Protein AF-A0A8S1SSS2-F1 (afdb_monomer_lite)

Radius of gyration: 77.91 Å; chains: 1; bounding box: 165×64×250 Å

Sequence (510 aa):
MDNDTSTCSIRSSSVKVQKIFDQYMAQIAPLPNLQNSTNKENSFSISNEQRSNYHTRIQTPDKTTQRSNSQIQALQALQKKNMELKTENDSLKEQLKNYQNQQSTMNEINSIYQNLQQQYVVLDLDHKQLLQSYELQLNQLKQEKDQCIDQINRQYRLQLDEMKQQMQLQNERYKNIEVCRNDQDSLLQNTLDELRKERQMLNKLKLDQRLLLEDNEQQYEKQLQYQQKLYQEMKNQNTILMKEKQEQQEQIKELEKTYKDLVFHQKQEILKLQKQYTDIKSFFESQMQQVQEEVSCAMQELRNKNSVYHQQMQEQEQIIEDLEDLNKQLKQQILFKDQELINLKSQLEQLQIQQEKLKSMNDELINQFNIQIQDLQQKLEVERKNYEEESELNDDDKKEIYNALHNDKTLLLTTSHSQNDLLHPQQQPQTSTKDVEYKLLLQQIIEVEKEAFRLNNHYQTLFQQFSKNTQLSESQKQNIKQEMTDLMQQIRTNNSKLYELKAKEFTYLS

pLDDT: mean 76.8, std 21.68, range [26.88, 96.31]

Organism: NCBI:txid43138

Secondary structure (DSSP, 8-state):
---------TTSHHHHHHHHHHHHHTT-PPPP---------------S-----------S--HHHHHHHHHHHHHHHHHHHHHHHHHHHHHHHHHHHHHHHHHHHHHHHHHHHHHHHHHHHHHHHHHHHHHHHHHHHHHHHHHHHHHHHHHHHHHHHHHHHHHHHHHHHHHHHHHTSS------SSHHHHHHHHHHHHHHHHHHHHHHHHHHHHHHHHHHHHHHHHHHHHHHHHHHHHHHHHHHHHHHHHHHHHHHHHHHHHHHHHHHHHHHHHHHHHHHHHHHHHHHHHHHHHHHHHHHHHHHHHHHHHHHHHHHHHHHHHHHHHHHHHHHHHHHHHHHHHHHHHHHHHHHHHHHHHHHHHHHHHHHHHHHHHHHHHHHHHHHHHHHHH----TTHHHHHHHHSSS----------------PPP-PPPPPHHHHHHHHHHHHHHHHHHHHHHHHHHHHHHHHHHHH-TT--HHHHHHHHHHHHHHHHHHHHHHHHHHHHHHHHHHHH-

Structure (mmCIF, N/CA/C/O backbone):
data_AF-A0A8S1SSS2-F1
#
_entry.id   AF-A0A8S1SSS2-F1
#
loop_
_atom_site.group_PDB
_atom_site.id
_atom_site.type_symbol
_atom_site.label_atom_id
_atom_site.label_alt_id
_atom_site.label_comp_id
_atom_site.label_asym_id
_atom_site.label_entity_id
_atom_site.label_seq_id
_atom_site.pdbx_PDB_ins_code
_atom_site.Cartn_x
_atom_site.Cartn_y
_atom_site.Cartn_z
_atom_site.occupancy
_atom_site.B_iso_or_equiv
_atom_site.auth_seq_id
_atom_site.auth_comp_id
_atom_site.auth_asym_id
_atom_site.auth_atom_id
_atom_site.pdbx_PDB_model_num
ATOM 1 N N . MET A 1 1 ? 65.498 6.775 -20.023 1.00 46.59 1 MET A N 1
ATOM 2 C CA . MET A 1 1 ? 66.004 7.446 -18.811 1.00 46.59 1 MET A CA 1
ATOM 3 C C . MET A 1 1 ? 64.813 8.163 -18.218 1.00 46.59 1 MET A C 1
ATOM 5 O O . MET A 1 1 ? 64.104 8.783 -18.998 1.00 46.59 1 MET A O 1
ATOM 9 N N . ASP A 1 2 ? 64.603 7.948 -16.918 1.00 34.47 2 ASP A N 1
ATOM 10 C CA . ASP A 1 2 ? 63.664 8.608 -15.989 1.00 34.47 2 ASP A CA 1
ATOM 11 C C . ASP A 1 2 ? 62.686 7.620 -15.335 1.00 34.47 2 ASP A C 1
ATOM 13 O O . ASP A 1 2 ? 61.569 7.369 -15.781 1.00 34.47 2 ASP A O 1
ATOM 17 N N . ASN A 1 3 ? 63.213 7.009 -14.268 1.00 40.41 3 ASN A N 1
ATOM 18 C CA . ASN A 1 3 ? 62.483 6.342 -13.200 1.00 40.41 3 ASN A CA 1
ATOM 19 C C . ASN A 1 3 ? 62.050 7.415 -12.199 1.00 40.41 3 ASN A C 1
ATOM 21 O O . ASN A 1 3 ? 62.925 8.035 -11.610 1.00 40.41 3 ASN A O 1
ATOM 25 N N . ASP A 1 4 ? 60.750 7.540 -11.938 1.00 33.44 4 ASP A N 1
ATOM 26 C CA . ASP A 1 4 ? 60.243 8.061 -10.665 1.00 33.44 4 ASP A CA 1
ATOM 27 C C . ASP A 1 4 ? 58.933 7.351 -10.299 1.00 33.44 4 ASP A C 1
ATOM 29 O O . ASP A 1 4 ? 57.816 7.741 -10.639 1.00 33.44 4 ASP A O 1
ATOM 33 N N . THR A 1 5 ? 59.091 6.240 -9.586 1.00 39.16 5 THR A N 1
ATOM 34 C CA . THR A 1 5 ? 58.036 5.562 -8.833 1.00 39.16 5 THR A CA 1
ATOM 35 C C . THR A 1 5 ? 57.603 6.426 -7.651 1.00 39.16 5 THR A C 1
ATOM 37 O O . THR A 1 5 ? 58.263 6.446 -6.615 1.00 39.16 5 THR A O 1
ATOM 40 N N . SER A 1 6 ? 56.447 7.080 -7.770 1.00 31.92 6 SER A N 1
ATOM 41 C CA . SER A 1 6 ? 55.719 7.643 -6.628 1.00 31.92 6 SER A CA 1
ATOM 42 C C . SER A 1 6 ? 54.621 6.675 -6.179 1.00 31.92 6 SER A C 1
ATOM 44 O O . SER A 1 6 ? 53.499 6.687 -6.679 1.00 31.92 6 SER A O 1
ATOM 46 N N . THR A 1 7 ? 54.945 5.812 -5.216 1.00 37.22 7 THR A N 1
ATOM 47 C CA . THR A 1 7 ? 53.969 5.014 -4.461 1.00 37.22 7 THR A CA 1
ATOM 48 C C . THR A 1 7 ? 53.168 5.925 -3.531 1.00 37.22 7 THR A C 1
ATOM 50 O O . THR A 1 7 ? 53.680 6.368 -2.502 1.00 37.22 7 THR A O 1
ATOM 53 N N . CYS A 1 8 ? 51.906 6.200 -3.866 1.00 30.17 8 CYS A N 1
ATOM 54 C CA . CYS A 1 8 ? 50.999 6.915 -2.972 1.00 30.17 8 CYS A CA 1
ATOM 55 C C . CYS A 1 8 ? 50.374 5.942 -1.954 1.00 30.17 8 CYS A C 1
ATOM 57 O O . CYS A 1 8 ? 49.775 4.925 -2.300 1.00 30.17 8 CYS A O 1
ATOM 59 N N . SER A 1 9 ? 50.581 6.254 -0.677 1.00 35.78 9 SER A N 1
ATOM 60 C CA . SER A 1 9 ? 50.274 5.441 0.500 1.00 35.78 9 SER A CA 1
ATOM 61 C C . SER A 1 9 ? 48.768 5.360 0.794 1.00 35.78 9 SER A C 1
ATOM 63 O O . SER A 1 9 ? 48.176 6.293 1.334 1.00 35.78 9 SER A O 1
ATOM 65 N N . ILE A 1 10 ? 48.150 4.206 0.521 1.00 39.03 10 ILE A N 1
ATOM 66 C CA . ILE A 1 10 ? 46.785 3.856 0.960 1.00 39.03 10 ILE A CA 1
ATOM 67 C C . ILE A 1 10 ? 46.843 3.295 2.394 1.00 39.03 10 ILE A C 1
ATOM 69 O O . ILE A 1 10 ? 46.564 2.123 2.639 1.00 39.03 10 ILE A O 1
ATOM 73 N N . ARG A 1 11 ? 47.279 4.101 3.371 1.00 41.44 11 ARG A N 1
ATOM 74 C CA . ARG A 1 11 ? 47.254 3.700 4.799 1.00 41.44 11 ARG A CA 1
ATOM 75 C C . ARG A 1 11 ? 46.685 4.739 5.768 1.00 41.44 11 ARG A C 1
ATOM 77 O O . ARG A 1 11 ? 46.604 4.461 6.959 1.00 41.44 11 ARG A O 1
ATOM 84 N N . SER A 1 12 ? 46.221 5.901 5.306 1.00 41.91 12 SER A N 1
ATOM 85 C CA . SER A 1 12 ? 45.743 6.970 6.204 1.00 41.91 12 SER A CA 1
ATOM 86 C C . SER A 1 12 ? 44.217 7.044 6.390 1.00 41.91 12 SER A C 1
ATOM 88 O O . SER A 1 12 ? 43.759 7.695 7.330 1.00 41.91 12 SER A O 1
ATOM 90 N N . SER A 1 13 ? 43.421 6.351 5.567 1.00 40.62 13 SER A N 1
ATOM 91 C CA . SER A 1 13 ? 41.945 6.401 5.628 1.00 40.62 13 SER A CA 1
ATOM 92 C C . SER A 1 13 ? 41.341 5.397 6.618 1.00 40.62 13 SER A C 1
ATOM 94 O O . SER A 1 13 ? 40.327 5.683 7.245 1.00 40.62 13 SER A O 1
ATOM 96 N N . SER A 1 14 ? 41.990 4.244 6.815 1.00 44.94 14 SER A N 1
ATOM 97 C CA . SER A 1 14 ? 41.504 3.182 7.712 1.00 44.94 14 SER A CA 1
ATOM 98 C C . SER A 1 14 ? 41.602 3.575 9.194 1.00 44.94 14 SER A C 1
ATOM 100 O O . SER A 1 14 ? 40.678 3.325 9.961 1.00 44.94 14 SER A O 1
ATOM 102 N N . VAL A 1 15 ? 42.655 4.298 9.590 1.00 51.09 15 VAL A N 1
ATOM 103 C CA . VAL A 1 15 ? 42.863 4.715 10.991 1.00 51.09 15 VAL A CA 1
ATOM 104 C C . VAL A 1 15 ? 41.871 5.802 11.426 1.00 51.09 15 VAL A C 1
ATOM 106 O O . VAL A 1 15 ? 41.508 5.878 12.598 1.00 51.09 15 VAL A O 1
ATOM 109 N N . LYS A 1 16 ? 41.398 6.640 10.493 1.00 46.66 16 LYS A N 1
ATOM 110 C CA . LYS A 1 16 ? 40.396 7.678 10.787 1.00 46.66 16 LYS A CA 1
ATOM 111 C C . LYS A 1 16 ? 38.984 7.100 10.894 1.00 46.66 16 LYS A C 1
ATOM 113 O O . LYS A 1 16 ? 38.247 7.516 11.779 1.00 46.66 16 LYS A O 1
ATOM 118 N N . VAL A 1 17 ? 38.640 6.110 10.068 1.00 48.44 17 VAL A N 1
ATOM 119 C CA . VAL A 1 17 ? 37.354 5.396 10.165 1.00 48.44 17 VAL A CA 1
ATOM 120 C C . VAL A 1 17 ? 37.298 4.540 11.433 1.00 48.44 17 VAL A C 1
ATOM 122 O O . VAL A 1 17 ? 36.289 4.569 12.129 1.00 48.44 17 VAL A O 1
ATOM 125 N N . GLN A 1 18 ? 38.404 3.884 11.804 1.00 44.97 18 GLN A N 1
ATOM 126 C CA . GLN A 1 18 ? 38.480 3.114 13.048 1.00 44.97 18 GLN A CA 1
ATOM 127 C C . GLN A 1 18 ? 38.356 4.009 14.288 1.00 44.97 18 GLN A C 1
ATOM 129 O O . GLN A 1 18 ? 37.602 3.685 15.192 1.00 44.97 18 GLN A O 1
ATOM 134 N N . LYS A 1 19 ? 38.996 5.188 14.307 1.00 54.16 19 LYS A N 1
ATOM 135 C CA . LYS A 1 19 ? 38.837 6.142 15.418 1.00 54.16 19 LYS A CA 1
ATOM 136 C C . LYS A 1 19 ? 37.414 6.682 15.552 1.00 54.16 19 LYS A C 1
ATOM 138 O O . LYS A 1 19 ? 36.970 6.890 16.672 1.00 54.16 19 LYS A O 1
ATOM 143 N N . ILE A 1 20 ? 36.706 6.898 14.443 1.00 52.41 20 ILE A N 1
ATOM 144 C CA . ILE A 1 20 ? 35.301 7.334 14.468 1.00 52.41 20 ILE A CA 1
ATOM 145 C C . ILE A 1 20 ? 34.402 6.194 14.964 1.00 52.41 20 ILE A C 1
ATOM 147 O O . ILE A 1 20 ? 33.517 6.436 15.777 1.00 52.41 20 ILE A O 1
ATOM 151 N N . PHE A 1 21 ? 34.667 4.954 14.544 1.00 48.94 21 PHE A N 1
ATOM 152 C CA . PHE A 1 21 ? 33.943 3.774 15.016 1.00 48.94 21 PHE A CA 1
ATOM 153 C C . PHE A 1 21 ? 34.187 3.506 16.509 1.00 48.94 21 PHE A C 1
ATOM 155 O O . PHE A 1 21 ? 33.237 3.311 17.261 1.00 48.94 21 PHE A O 1
ATOM 162 N N . ASP A 1 22 ? 35.433 3.603 16.972 1.00 51.16 22 ASP A N 1
ATOM 163 C CA . ASP A 1 22 ? 35.797 3.417 18.380 1.00 51.16 22 ASP A CA 1
ATOM 164 C C . ASP A 1 22 ? 35.241 4.551 19.265 1.00 51.16 22 ASP A C 1
ATOM 166 O O . ASP A 1 22 ? 34.838 4.312 20.401 1.00 51.16 22 ASP A O 1
ATOM 170 N N . GLN A 1 23 ? 35.143 5.780 18.743 1.00 51.56 23 GLN A N 1
ATOM 171 C CA . GLN A 1 23 ? 34.533 6.921 19.437 1.00 51.56 23 GLN A CA 1
ATOM 172 C C . GLN A 1 23 ? 32.996 6.826 19.485 1.00 51.56 23 GLN A C 1
ATOM 174 O O . GLN A 1 23 ? 32.391 7.280 20.455 1.00 51.56 23 GLN A O 1
ATOM 179 N N . TYR A 1 24 ? 32.375 6.184 18.488 1.00 44.12 24 TYR A N 1
ATOM 180 C CA . TYR A 1 24 ? 30.943 5.872 18.471 1.00 44.12 24 TYR A CA 1
ATOM 181 C C . TYR A 1 24 ? 30.607 4.710 19.420 1.00 44.12 24 TYR A C 1
ATOM 183 O O . TYR A 1 24 ? 29.638 4.783 20.170 1.00 44.12 24 TYR A O 1
ATOM 191 N N . MET A 1 25 ? 31.458 3.680 19.480 1.00 46.47 25 MET A N 1
ATOM 192 C CA . MET A 1 25 ? 31.304 2.555 20.411 1.00 46.47 25 MET A CA 1
ATOM 193 C C . MET A 1 25 ? 31.619 2.944 21.864 1.00 46.47 25 MET A C 1
ATOM 195 O O . MET A 1 25 ? 30.983 2.430 22.778 1.00 46.47 25 MET A O 1
ATOM 199 N N . ALA A 1 26 ? 32.520 3.905 22.104 1.00 49.06 26 ALA A N 1
ATOM 200 C CA . ALA A 1 26 ? 32.796 4.436 23.444 1.00 49.06 26 ALA A CA 1
ATOM 201 C C . ALA A 1 26 ? 31.668 5.325 24.013 1.00 49.06 26 ALA A C 1
ATOM 203 O O . ALA A 1 26 ? 31.625 5.548 25.222 1.00 49.06 26 ALA A O 1
ATOM 204 N N . GLN A 1 27 ? 30.745 5.818 23.174 1.00 42.50 27 GLN A N 1
ATOM 205 C CA . GLN A 1 27 ? 29.518 6.501 23.618 1.00 42.50 27 GLN A CA 1
ATOM 206 C C . GLN A 1 27 ? 28.367 5.529 23.918 1.00 42.50 27 GLN A C 1
ATOM 208 O O . GLN A 1 27 ? 27.382 5.918 24.544 1.00 42.50 27 GLN A O 1
ATOM 213 N N . ILE A 1 28 ? 28.515 4.255 23.548 1.00 41.09 28 ILE A N 1
ATOM 214 C CA . ILE A 1 28 ? 27.625 3.168 23.952 1.00 41.09 28 ILE A CA 1
ATOM 215 C C . ILE A 1 28 ? 28.248 2.513 25.189 1.00 41.09 28 ILE A C 1
ATOM 217 O O . ILE A 1 28 ? 28.770 1.401 25.158 1.00 41.09 28 ILE A O 1
ATOM 221 N N . ALA A 1 29 ? 28.229 3.239 26.307 1.00 36.53 29 ALA A N 1
ATOM 222 C CA . ALA A 1 29 ? 28.467 2.614 27.599 1.00 36.53 29 ALA A CA 1
ATOM 223 C C . ALA A 1 29 ? 27.348 1.584 27.851 1.00 36.53 29 ALA A C 1
ATOM 225 O O . ALA A 1 29 ? 26.174 1.897 27.622 1.00 36.53 29 ALA A O 1
ATOM 226 N N . PRO A 1 30 ? 27.667 0.366 28.325 1.00 38.94 30 PRO A N 1
ATOM 227 C CA . PRO A 1 30 ? 26.641 -0.563 28.761 1.00 38.94 30 PRO A CA 1
ATOM 228 C C . PRO A 1 30 ? 25.876 0.093 29.910 1.00 38.94 30 PRO A C 1
ATOM 230 O O . PRO A 1 30 ? 26.477 0.556 30.882 1.00 38.94 30 PRO A O 1
ATOM 233 N N . LEU A 1 31 ? 24.548 0.146 29.782 1.00 36.31 31 LEU A N 1
ATOM 234 C CA . LEU A 1 31 ? 23.655 0.467 30.889 1.00 36.31 31 LEU A CA 1
ATOM 235 C C . LEU A 1 31 ? 24.103 -0.359 32.106 1.00 36.31 31 LEU A C 1
ATOM 237 O O . LEU A 1 31 ? 24.151 -1.589 32.006 1.00 36.31 31 LEU A O 1
ATOM 241 N N . PRO A 1 32 ? 24.469 0.272 33.236 1.00 34.53 32 PRO A N 1
ATOM 242 C CA . PRO A 1 32 ? 24.752 -0.480 34.438 1.00 34.53 32 PRO A CA 1
ATOM 243 C C . PRO A 1 32 ? 23.485 -1.242 34.812 1.00 34.53 32 PRO A C 1
ATOM 245 O O . PRO A 1 32 ? 22.386 -0.683 34.804 1.00 34.53 32 PRO A O 1
ATOM 248 N N . ASN A 1 33 ? 23.666 -2.527 35.119 1.00 35.06 33 ASN A N 1
ATOM 249 C CA . ASN A 1 33 ? 22.688 -3.354 35.806 1.00 35.06 33 ASN A CA 1
ATOM 250 C C . ASN A 1 33 ? 21.962 -2.503 36.851 1.00 35.06 33 ASN A C 1
ATOM 252 O O . ASN A 1 33 ? 22.561 -2.110 37.855 1.00 35.06 33 ASN A O 1
ATOM 256 N N . LEU A 1 34 ? 20.671 -2.251 36.628 1.00 33.12 34 LEU A N 1
ATOM 257 C CA . LEU A 1 34 ? 19.755 -1.867 37.692 1.00 33.12 34 LEU A CA 1
ATOM 258 C C . LEU A 1 34 ? 19.609 -3.096 38.591 1.00 33.12 34 LEU A C 1
ATOM 260 O O . LEU A 1 34 ? 18.660 -3.869 38.504 1.00 33.12 34 LEU A O 1
ATOM 264 N N . GLN A 1 35 ? 20.628 -3.300 39.427 1.00 31.08 35 GLN A N 1
ATOM 265 C CA . GLN A 1 35 ? 20.484 -4.010 40.677 1.00 31.08 35 GLN A CA 1
ATOM 266 C C . GLN A 1 35 ? 19.310 -3.380 41.416 1.00 31.08 35 GLN A C 1
ATOM 268 O O . GLN A 1 35 ? 19.217 -2.156 41.514 1.00 31.08 35 GLN A O 1
ATOM 273 N N . ASN A 1 36 ? 18.439 -4.253 41.913 1.00 34.03 36 ASN A N 1
ATOM 274 C CA . ASN A 1 36 ? 17.400 -3.982 42.890 1.00 34.03 36 ASN A CA 1
ATOM 275 C C . ASN A 1 36 ? 17.817 -2.863 43.853 1.00 34.03 36 ASN A C 1
ATOM 277 O O . ASN A 1 36 ? 18.515 -3.098 44.839 1.00 34.03 36 ASN A O 1
ATOM 281 N N . SER A 1 37 ? 17.363 -1.644 43.570 1.00 26.88 37 SER A N 1
ATOM 282 C CA . SER A 1 37 ? 17.250 -0.623 44.592 1.00 26.88 37 SER A CA 1
ATOM 283 C C . SER A 1 37 ? 16.023 -1.012 45.394 1.00 26.88 37 SER A C 1
ATOM 285 O O . SER A 1 37 ? 14.891 -0.948 44.918 1.00 26.88 37 SER A O 1
ATOM 287 N N . THR A 1 38 ? 16.289 -1.528 46.585 1.00 34.88 38 THR A N 1
ATOM 288 C CA . THR A 1 38 ? 15.328 -1.668 47.662 1.00 34.88 38 THR A CA 1
ATOM 289 C C . THR A 1 38 ? 14.540 -0.370 47.779 1.00 34.88 38 THR A C 1
ATOM 291 O O . THR A 1 38 ? 15.035 0.641 48.281 1.00 34.88 38 THR A O 1
ATOM 294 N N . ASN A 1 39 ? 13.287 -0.407 47.322 1.00 30.84 39 ASN A N 1
ATOM 295 C CA . ASN A 1 39 ? 12.282 0.510 47.819 1.00 30.84 39 ASN A CA 1
ATOM 296 C C . ASN A 1 39 ? 12.348 0.406 49.342 1.00 30.84 39 ASN A C 1
ATOM 298 O O . ASN A 1 39 ? 12.025 -0.630 49.923 1.00 30.84 39 ASN A O 1
ATOM 302 N N . LYS A 1 40 ? 12.806 1.482 49.985 1.00 35.97 40 LYS A N 1
ATOM 303 C CA . LYS A 1 40 ? 12.412 1.782 51.353 1.00 35.97 40 LYS A CA 1
ATOM 304 C C . LYS A 1 40 ? 10.903 1.964 51.314 1.00 35.97 40 LYS A C 1
ATOM 306 O O . LYS A 1 40 ? 10.397 3.070 51.141 1.00 35.97 40 LYS A O 1
ATOM 311 N N . GLU A 1 41 ? 10.194 0.851 51.429 1.00 31.41 41 GLU A N 1
ATOM 312 C CA . GLU A 1 41 ? 8.869 0.851 52.002 1.00 31.41 41 GLU A CA 1
ATOM 313 C C . GLU A 1 41 ? 9.021 1.517 53.368 1.00 31.41 41 GLU A C 1
ATOM 315 O O . GLU A 1 41 ? 9.619 0.972 54.295 1.00 31.41 41 GLU A O 1
ATOM 320 N N . ASN A 1 42 ? 8.508 2.740 53.486 1.00 32.12 42 ASN A N 1
ATOM 321 C CA . ASN A 1 42 ? 8.009 3.215 54.763 1.00 32.12 42 ASN A CA 1
ATOM 322 C C . ASN A 1 42 ? 6.819 2.318 55.120 1.00 32.12 42 ASN A C 1
ATOM 324 O O . ASN A 1 42 ? 5.659 2.691 54.967 1.00 32.12 42 ASN A O 1
ATOM 328 N N . SER A 1 43 ? 7.125 1.107 55.576 1.00 30.05 43 SER A N 1
ATOM 329 C CA . SER A 1 43 ? 6.240 0.320 56.405 1.00 30.05 43 SER A CA 1
ATOM 330 C C . SER A 1 43 ? 6.153 1.057 57.737 1.00 30.05 43 SER A C 1
ATOM 332 O O . SER A 1 43 ? 7.002 0.901 58.616 1.00 30.05 43 SER A O 1
ATOM 334 N N . PHE A 1 44 ? 5.138 1.906 57.885 1.00 28.73 44 PHE A N 1
ATOM 335 C CA . PHE A 1 44 ? 4.628 2.205 59.213 1.00 28.73 44 PHE A CA 1
ATOM 336 C C . PHE A 1 44 ? 3.985 0.915 59.723 1.00 28.73 44 PHE A C 1
ATOM 338 O O . PHE A 1 44 ? 2.817 0.623 59.474 1.00 28.73 44 PHE A O 1
ATOM 345 N N . SER A 1 45 ? 4.800 0.107 60.390 1.00 30.34 45 SER A N 1
ATOM 346 C CA . SER A 1 45 ? 4.353 -0.985 61.235 1.00 30.34 45 SER A CA 1
ATOM 347 C C . SER A 1 45 ? 3.561 -0.362 62.381 1.00 30.34 45 SER A C 1
ATOM 349 O O . SER A 1 45 ? 4.144 0.136 63.342 1.00 30.34 45 SER A O 1
ATOM 351 N N . ILE A 1 46 ? 2.232 -0.352 62.287 1.00 33.69 46 ILE A N 1
ATOM 352 C CA . ILE A 1 46 ? 1.415 -0.232 63.492 1.00 33.69 46 ILE A CA 1
ATOM 353 C C . ILE A 1 46 ? 1.514 -1.593 64.173 1.00 33.69 46 ILE A C 1
ATOM 355 O O . ILE A 1 46 ? 0.939 -2.585 63.728 1.00 33.69 46 ILE A O 1
ATOM 359 N N . SER A 1 47 ? 2.335 -1.631 65.216 1.00 29.94 47 SER A N 1
ATOM 360 C CA . SER A 1 47 ? 2.418 -2.714 66.183 1.00 29.94 47 SER A CA 1
ATOM 361 C C . SER A 1 47 ? 1.022 -3.068 66.690 1.00 29.94 47 SER A C 1
ATOM 363 O O . SER A 1 47 ? 0.289 -2.213 67.186 1.00 29.94 47 SER A O 1
ATOM 365 N N . ASN A 1 48 ? 0.679 -4.346 66.582 1.00 35.88 48 ASN A N 1
ATOM 366 C CA . ASN A 1 48 ? -0.552 -4.944 67.084 1.00 35.88 48 ASN A CA 1
ATOM 367 C C . ASN A 1 48 ? -0.463 -5.197 68.603 1.00 35.88 48 ASN A C 1
ATOM 369 O O . ASN A 1 48 ? -0.721 -6.295 69.084 1.00 35.88 48 ASN A O 1
ATOM 373 N N . GLU A 1 49 ? -0.087 -4.177 69.369 1.00 38.41 49 GLU A N 1
ATOM 374 C CA . GLU A 1 49 ? -0.156 -4.185 70.828 1.00 38.41 49 GLU A CA 1
ATOM 375 C C . GLU A 1 49 ? -0.810 -2.878 71.269 1.00 38.41 49 GLU A C 1
ATOM 377 O O . GLU A 1 49 ? -0.363 -1.804 70.882 1.00 38.41 49 GLU A O 1
ATOM 382 N N . GLN A 1 50 ? -1.865 -3.000 72.084 1.00 37.91 50 GLN A N 1
ATOM 383 C CA . GLN A 1 50 ? -2.771 -1.947 72.584 1.00 37.91 50 GLN A CA 1
ATOM 384 C C . GLN A 1 50 ? -4.088 -1.768 71.805 1.00 37.91 50 GLN A C 1
ATOM 386 O O . GLN A 1 50 ? -4.456 -0.683 71.366 1.00 37.91 50 GLN A O 1
ATOM 391 N N . ARG A 1 51 ? -4.889 -2.840 71.747 1.00 33.28 51 ARG A N 1
ATOM 392 C CA . ARG A 1 51 ? -6.359 -2.731 71.719 1.00 33.28 51 ARG A CA 1
ATOM 393 C C . ARG A 1 51 ? -6.933 -3.192 73.055 1.00 33.28 51 ARG A C 1
ATOM 395 O O . ARG A 1 51 ? -7.492 -4.274 73.161 1.00 33.28 51 ARG A O 1
ATOM 402 N N . SER A 1 52 ? -6.807 -2.329 74.056 1.00 40.50 52 SER A N 1
ATOM 403 C CA . SER A 1 52 ? -7.667 -2.343 75.235 1.00 40.50 52 SER A CA 1
ATOM 404 C C . SER A 1 52 ? -8.016 -0.903 75.571 1.00 40.50 52 SER A C 1
ATOM 406 O O . SER A 1 52 ? -7.125 -0.077 75.735 1.00 40.50 52 SER A O 1
ATOM 408 N N . ASN A 1 53 ? -9.319 -0.656 75.693 1.00 40.88 53 ASN A N 1
ATOM 409 C CA . ASN A 1 53 ? -9.968 0.592 76.089 1.00 40.88 53 ASN A CA 1
ATOM 410 C C . ASN A 1 53 ? -9.934 1.707 75.041 1.00 40.88 53 ASN A C 1
ATOM 412 O O . ASN A 1 53 ? -8.918 2.340 74.820 1.00 40.88 53 ASN A O 1
ATOM 416 N N . TYR A 1 54 ? -11.074 1.937 74.389 1.00 36.19 54 TYR A N 1
ATOM 417 C CA . TYR A 1 54 ? -11.891 3.143 74.584 1.00 36.19 54 TYR A CA 1
ATOM 418 C C . TYR A 1 54 ? -13.152 3.017 73.712 1.00 36.19 54 TYR A C 1
ATOM 420 O O . TYR A 1 54 ? -13.227 3.484 72.580 1.00 36.19 54 TYR A O 1
ATOM 428 N N . HIS A 1 55 ? -14.175 2.360 74.262 1.00 42.50 55 HIS A N 1
ATOM 429 C CA . HIS A 1 55 ? -15.562 2.650 73.914 1.00 42.50 55 HIS A CA 1
ATOM 430 C C . HIS A 1 55 ? -15.976 3.882 74.711 1.00 42.50 55 HIS A C 1
ATOM 432 O O . HIS A 1 55 ? -16.193 3.760 75.911 1.00 42.50 55 HIS A O 1
ATOM 438 N N . THR A 1 56 ? -16.061 5.052 74.076 1.00 42.09 56 THR A N 1
ATOM 439 C CA . THR A 1 56 ? -17.137 6.051 74.261 1.00 42.09 56 THR A CA 1
ATOM 440 C C . THR A 1 56 ? -16.826 7.329 73.478 1.00 42.09 56 THR A C 1
ATOM 442 O O . THR A 1 56 ? -15.679 7.747 73.398 1.00 42.09 56 THR A O 1
ATOM 445 N N . ARG A 1 57 ? -17.890 7.967 72.968 1.00 43.16 57 ARG A N 1
ATOM 446 C CA . ARG A 1 57 ? -17.954 9.259 72.250 1.00 43.16 57 ARG A CA 1
ATOM 447 C C . ARG A 1 57 ? -17.552 9.275 70.772 1.00 43.16 57 ARG A C 1
ATOM 449 O O . ARG A 1 57 ? -16.478 9.733 70.412 1.00 43.16 57 ARG A O 1
ATOM 456 N N . ILE A 1 58 ? -18.532 8.982 69.914 1.00 38.41 58 ILE A N 1
ATOM 457 C CA . ILE A 1 58 ? -18.738 9.749 68.675 1.00 38.41 58 ILE A CA 1
ATOM 458 C C . ILE A 1 58 ? -20.239 10.056 68.565 1.00 38.41 58 ILE A C 1
ATOM 460 O O . ILE A 1 58 ? -21.024 9.270 68.050 1.00 38.41 58 ILE A O 1
ATOM 464 N N . GLN A 1 59 ? -20.643 11.205 69.103 1.00 43.53 59 GLN A N 1
ATOM 465 C CA . GLN A 1 59 ? -21.871 11.909 68.732 1.00 43.53 59 GLN A CA 1
ATOM 466 C C . GLN A 1 59 ? -21.439 13.322 68.353 1.00 43.53 59 GLN A C 1
ATOM 468 O O . GLN A 1 59 ? -21.201 14.124 69.247 1.00 43.53 59 GLN A O 1
ATOM 473 N N . THR A 1 60 ? -21.242 13.540 67.048 1.00 43.16 60 THR A N 1
ATOM 474 C CA . THR A 1 60 ? -21.507 14.753 66.240 1.00 43.16 60 THR A CA 1
ATOM 475 C C . THR A 1 60 ? -20.695 14.654 64.939 1.00 43.16 60 THR A C 1
ATOM 477 O O . THR A 1 60 ? -19.482 14.455 65.021 1.00 43.16 60 THR A O 1
ATOM 480 N N . PRO A 1 61 ? -21.306 14.783 63.744 1.00 45.38 61 PRO A N 1
ATOM 481 C CA . PRO A 1 61 ? -20.570 14.821 62.485 1.00 45.38 61 PRO A CA 1
ATOM 482 C C . PRO A 1 61 ? -19.822 16.153 62.402 1.00 45.38 61 PRO A C 1
ATOM 484 O O . PRO A 1 61 ? -20.401 17.218 62.195 1.00 45.38 61 PRO A O 1
ATOM 487 N N . ASP A 1 62 ? -18.523 16.080 62.650 1.00 44.88 62 ASP A N 1
ATOM 488 C CA . ASP A 1 62 ? -17.658 17.238 62.780 1.00 44.88 62 ASP A CA 1
ATOM 489 C C . ASP A 1 62 ? -17.335 17.813 61.387 1.00 44.88 62 ASP A C 1
ATOM 491 O O . ASP A 1 62 ? -17.071 17.069 60.432 1.00 44.88 62 ASP A O 1
ATOM 495 N N . LYS A 1 63 ? -17.374 19.147 61.250 1.00 51.25 63 LYS A N 1
ATOM 496 C CA . LYS A 1 63 ? -17.194 19.908 59.986 1.00 51.25 63 LYS A CA 1
ATOM 497 C C . LYS A 1 63 ? -15.882 19.579 59.250 1.00 51.25 63 LYS A C 1
ATOM 499 O O . LYS A 1 63 ? -15.718 19.898 58.075 1.00 51.25 63 LYS A O 1
ATOM 504 N N . THR A 1 64 ? -14.955 18.922 59.931 1.00 52.59 64 THR A N 1
ATOM 505 C CA . THR A 1 64 ? -13.702 18.343 59.437 1.00 52.59 64 THR A CA 1
ATOM 506 C C . THR A 1 64 ? -13.901 17.190 58.444 1.00 52.59 64 THR A C 1
ATOM 508 O O . THR A 1 64 ? -13.121 17.086 57.500 1.00 52.59 64 THR A O 1
ATOM 511 N N . THR A 1 65 ? -14.964 16.390 58.570 1.00 52.50 65 THR A N 1
ATOM 512 C CA . THR A 1 65 ? -15.213 15.214 57.704 1.00 52.50 65 THR A CA 1
ATOM 513 C C . THR A 1 65 ? -15.779 15.604 56.332 1.00 52.50 65 THR A C 1
ATOM 515 O O . THR A 1 65 ? -15.396 15.048 55.306 1.00 52.50 65 THR A O 1
ATOM 518 N N . GLN A 1 66 ? -16.637 16.630 56.268 1.00 53.72 66 GLN A N 1
ATOM 519 C CA . GLN A 1 66 ? -17.062 17.210 54.983 1.00 53.72 66 GLN A CA 1
ATOM 520 C C . GLN A 1 66 ? -15.907 17.934 54.280 1.00 53.72 66 GLN A C 1
ATOM 522 O O . GLN A 1 66 ? -15.762 17.842 53.060 1.00 53.72 66 GLN A O 1
ATOM 527 N N . ARG A 1 67 ? -15.042 18.612 55.049 1.00 55.38 67 ARG A N 1
ATOM 528 C CA . ARG A 1 67 ? -13.849 19.274 54.510 1.00 55.38 67 ARG A CA 1
ATOM 529 C C . ARG A 1 67 ? -12.854 18.259 53.940 1.00 55.38 67 ARG A C 1
ATOM 531 O O . ARG A 1 67 ? -12.349 18.494 52.845 1.00 55.38 67 ARG A O 1
ATOM 538 N N . SER A 1 68 ? -12.637 17.119 54.602 1.00 61.94 68 SER A N 1
ATOM 539 C CA . SER A 1 68 ? -11.746 16.071 54.086 1.00 61.94 68 SER A CA 1
ATOM 540 C C . SER A 1 68 ? -12.294 15.419 52.814 1.00 61.94 68 SER A C 1
ATOM 542 O O . SER A 1 68 ? -11.549 15.277 51.850 1.00 61.94 68 SER A O 1
ATOM 544 N N . ASN A 1 69 ? -13.599 15.138 52.733 1.00 65.00 69 ASN A N 1
ATOM 545 C CA . ASN A 1 69 ? -14.206 14.585 51.517 1.00 65.00 69 ASN A CA 1
ATOM 546 C C . ASN A 1 69 ? -14.136 15.559 50.329 1.00 65.00 69 ASN A C 1
ATOM 548 O O . ASN A 1 69 ? -13.822 15.143 49.215 1.00 65.00 69 ASN A O 1
ATOM 552 N N . SER A 1 70 ? -14.332 16.863 50.563 1.00 71.50 70 SER A N 1
ATOM 553 C CA . SER A 1 70 ? -14.152 17.885 49.519 1.00 71.50 70 SER A CA 1
ATOM 554 C C . SER A 1 70 ? -12.692 18.003 49.050 1.00 71.50 70 SER A C 1
ATOM 556 O O . SER A 1 70 ? -12.430 18.171 47.859 1.00 71.50 70 SER A O 1
ATOM 558 N N . GLN A 1 71 ? -11.726 17.844 49.962 1.00 73.81 71 GLN A N 1
ATOM 559 C CA . GLN A 1 71 ? -10.298 17.822 49.632 1.00 73.81 71 GLN A CA 1
ATOM 560 C C . GLN A 1 71 ? -9.905 16.555 48.864 1.00 73.81 71 GLN A C 1
ATOM 562 O O . GLN A 1 71 ? -9.112 16.639 47.929 1.00 73.81 71 GLN A O 1
ATOM 567 N N . ILE A 1 72 ? -10.485 15.400 49.202 1.00 76.25 72 ILE A N 1
ATOM 568 C CA . ILE A 1 72 ? -10.268 14.133 48.489 1.00 76.25 72 ILE A CA 1
ATOM 569 C C . ILE A 1 72 ? -10.821 14.218 47.061 1.00 76.25 72 ILE A C 1
ATOM 571 O O . ILE A 1 72 ? -10.123 13.845 46.120 1.00 76.25 72 ILE A O 1
ATOM 575 N N . GLN A 1 73 ? -12.020 14.778 46.871 1.00 77.06 73 GLN A N 1
ATOM 576 C CA . GLN A 1 73 ? -12.581 15.004 45.534 1.00 77.06 73 GLN A CA 1
ATOM 577 C C . GLN A 1 73 ? -11.729 15.981 44.708 1.00 77.06 73 GLN A C 1
ATOM 579 O O . GLN A 1 73 ? -11.478 15.731 43.529 1.00 77.06 73 GLN A O 1
ATOM 584 N N . ALA A 1 74 ? -11.216 17.054 45.321 1.00 78.38 74 ALA A N 1
ATOM 585 C CA . ALA A 1 74 ? -10.298 17.979 44.655 1.00 78.38 74 ALA A CA 1
ATOM 586 C C . ALA A 1 74 ? -8.971 17.301 44.254 1.00 78.38 74 ALA A C 1
ATOM 588 O O . ALA A 1 74 ? -8.462 17.540 43.159 1.00 78.38 74 ALA A O 1
ATOM 589 N N . LEU A 1 75 ? -8.436 16.415 45.100 1.00 81.00 75 LEU A N 1
ATOM 590 C CA . LEU A 1 75 ? -7.244 15.609 44.810 1.00 81.00 75 LEU A CA 1
ATOM 591 C C . LEU A 1 75 ? -7.472 14.612 43.667 1.00 81.00 75 LEU A C 1
ATOM 593 O O . LEU A 1 75 ? -6.619 14.494 42.789 1.00 81.00 75 LEU A O 1
ATOM 597 N N . GLN A 1 76 ? -8.625 13.941 43.631 1.00 80.88 76 GLN A N 1
ATOM 598 C CA . GLN A 1 76 ? -8.994 13.041 42.533 1.00 80.88 76 GLN A CA 1
ATOM 599 C C . GLN A 1 76 ? -9.179 13.803 41.211 1.00 80.88 76 GLN A C 1
ATOM 601 O O . GLN A 1 76 ? -8.695 13.360 40.168 1.00 80.88 76 GLN A O 1
ATOM 606 N N . ALA A 1 77 ? -9.806 14.984 41.248 1.00 83.12 77 ALA A N 1
ATOM 607 C CA . ALA A 1 77 ? -9.936 15.855 40.080 1.00 83.12 77 ALA A CA 1
ATOM 608 C C . ALA A 1 77 ? -8.567 16.342 39.569 1.00 83.12 77 ALA A C 1
ATOM 610 O O . ALA A 1 77 ? -8.324 16.352 38.361 1.00 83.12 77 ALA A O 1
ATOM 611 N N . LEU A 1 78 ? -7.644 16.682 40.476 1.00 86.25 78 LEU A N 1
ATOM 612 C CA . LEU A 1 78 ? -6.263 17.034 40.134 1.00 86.25 78 LEU A CA 1
ATOM 613 C C . LEU A 1 78 ? -5.491 15.852 39.539 1.00 86.25 78 LEU A C 1
ATOM 615 O O . LEU A 1 78 ? -4.769 16.039 38.562 1.00 86.25 78 LEU A O 1
ATOM 619 N N . GLN A 1 79 ? -5.655 14.638 40.072 1.00 85.81 79 GLN A N 1
ATOM 620 C CA . GLN A 1 79 ? -5.047 13.431 39.501 1.00 85.81 79 GLN A CA 1
ATOM 621 C C . GLN A 1 79 ? -5.560 13.147 38.089 1.00 85.81 79 GLN A C 1
ATOM 623 O O . GLN A 1 79 ? -4.757 12.887 37.192 1.00 85.81 79 GLN A O 1
ATOM 628 N N . LYS A 1 80 ? -6.875 13.257 37.871 1.00 89.81 80 LYS A N 1
ATOM 629 C CA . LYS A 1 80 ? -7.480 13.097 36.545 1.00 89.81 80 LYS A CA 1
ATOM 630 C C . LYS A 1 80 ? -6.926 14.126 35.559 1.00 89.81 80 LYS A C 1
ATOM 632 O O . LYS A 1 80 ? -6.467 13.756 34.483 1.00 89.81 80 LYS A O 1
ATOM 637 N N . LYS A 1 81 ? -6.864 15.396 35.965 1.00 91.56 81 LYS A N 1
ATOM 638 C CA . LYS A 1 81 ? -6.317 16.472 35.132 1.00 91.56 81 LYS A CA 1
ATOM 639 C C . LYS A 1 81 ? -4.824 16.290 34.833 1.00 91.56 81 LYS A C 1
ATOM 641 O O . LYS A 1 81 ? -4.383 16.589 33.731 1.00 91.56 81 LYS A O 1
ATOM 646 N N . ASN A 1 82 ? -4.044 15.752 35.773 1.00 89.56 82 ASN A N 1
ATOM 647 C CA . ASN A 1 82 ? -2.636 15.410 35.536 1.00 89.56 82 ASN A CA 1
ATOM 648 C C . ASN A 1 82 ? -2.468 14.269 34.524 1.00 89.56 82 ASN A C 1
ATOM 650 O O . ASN A 1 82 ? -1.550 14.307 33.709 1.00 89.56 82 ASN A O 1
ATOM 654 N N . MET A 1 83 ? -3.344 13.262 34.558 1.00 90.44 83 MET A N 1
ATOM 655 C CA . MET A 1 83 ? -3.356 12.183 33.565 1.00 90.44 83 MET A CA 1
ATOM 656 C C . MET A 1 83 ? -3.729 12.703 32.171 1.00 90.44 83 MET A C 1
ATOM 658 O O . MET A 1 83 ? -3.071 12.350 31.193 1.00 90.44 83 MET A O 1
ATOM 662 N N . GLU A 1 84 ? -4.729 13.583 32.079 1.00 91.38 84 GLU A N 1
ATOM 663 C CA . GLU A 1 84 ? -5.120 14.245 30.826 1.00 91.38 84 GLU A CA 1
ATOM 664 C C . GLU A 1 84 ? -3.958 15.069 30.251 1.00 91.38 84 GLU A C 1
ATOM 666 O O . GLU A 1 84 ? -3.555 14.844 29.112 1.00 91.38 84 GLU A O 1
ATOM 671 N N . LEU A 1 85 ? -3.333 15.925 31.069 1.00 90.38 85 LEU A N 1
ATOM 672 C CA . LEU A 1 85 ? -2.169 16.725 30.666 1.00 90.38 85 LEU A CA 1
ATOM 673 C C . LEU A 1 85 ? -0.971 15.865 30.254 1.00 90.38 85 LEU A C 1
ATOM 675 O O . LEU A 1 85 ? -0.235 16.230 29.341 1.00 90.38 85 LEU A O 1
ATOM 679 N N . LYS A 1 86 ? -0.753 14.722 30.911 1.00 92.25 86 LYS A N 1
ATOM 680 C CA . LYS A 1 86 ? 0.308 13.785 30.527 1.00 92.25 86 LYS A CA 1
ATOM 681 C C . LYS A 1 86 ? 0.041 13.186 29.147 1.00 92.25 86 LYS A C 1
ATOM 683 O O . LYS A 1 86 ? 0.944 13.156 28.321 1.00 92.25 86 LYS A O 1
ATOM 688 N N . THR A 1 87 ? -1.200 12.782 28.894 1.00 91.50 87 THR A N 1
ATOM 689 C CA . THR A 1 87 ? -1.620 12.217 27.604 1.00 91.50 87 THR A CA 1
ATOM 690 C C . THR A 1 87 ? -1.490 13.253 26.483 1.00 91.50 87 THR A C 1
ATOM 692 O O . THR A 1 87 ? -0.964 12.953 25.414 1.00 91.50 87 THR A O 1
ATOM 695 N N . GLU A 1 88 ? -1.894 14.497 26.744 1.00 93.00 88 GLU A N 1
ATOM 696 C CA . GLU A 1 88 ? -1.740 15.616 25.809 1.00 93.00 88 GLU A CA 1
ATOM 697 C C . GLU A 1 88 ? -0.260 15.935 25.537 1.00 93.00 88 GLU A C 1
ATOM 699 O O . GLU A 1 88 ? 0.140 16.126 24.390 1.00 93.00 88 GLU A O 1
ATOM 704 N N . ASN A 1 89 ? 0.586 15.919 26.569 1.00 92.94 89 ASN A N 1
ATOM 705 C CA . ASN A 1 89 ? 2.026 16.140 26.436 1.00 92.94 89 ASN A CA 1
ATOM 706 C C . ASN A 1 89 ? 2.711 15.020 25.632 1.00 92.94 89 ASN A C 1
ATOM 708 O O . ASN A 1 89 ? 3.558 15.296 24.784 1.00 92.94 89 ASN A O 1
ATOM 712 N N . ASP A 1 90 ? 2.315 13.764 25.841 1.00 91.69 90 ASP A N 1
ATOM 713 C CA . ASP A 1 90 ? 2.827 12.635 25.061 1.00 91.69 90 ASP A CA 1
ATOM 714 C C . ASP A 1 90 ? 2.386 12.732 23.585 1.00 91.69 90 ASP A C 1
ATOM 716 O O . ASP A 1 90 ? 3.217 12.568 22.689 1.00 91.69 90 ASP A O 1
ATOM 720 N N . SER A 1 91 ? 1.142 13.153 23.319 1.00 94.19 91 SER A N 1
ATOM 721 C CA . SER A 1 91 ? 0.665 13.463 21.961 1.00 94.19 91 SER A CA 1
ATOM 722 C C . SER A 1 91 ? 1.455 14.606 21.306 1.00 94.19 91 SER A C 1
ATOM 724 O O . SER A 1 91 ? 1.820 14.523 20.132 1.00 94.19 91 SER A O 1
ATOM 726 N N . LEU A 1 92 ? 1.750 15.681 22.043 1.00 92.31 92 LEU A N 1
ATOM 727 C CA . LEU A 1 92 ? 2.534 16.810 21.532 1.00 92.31 92 LEU A CA 1
ATOM 728 C C . LEU A 1 92 ? 3.983 16.413 21.224 1.00 92.31 92 LEU A C 1
ATOM 730 O O . LEU A 1 92 ? 4.532 16.840 20.207 1.00 92.31 92 LEU A O 1
ATOM 734 N N . LYS A 1 93 ? 4.604 15.561 22.049 1.00 92.00 93 LYS A N 1
ATOM 735 C CA . LYS A 1 93 ? 5.939 15.008 21.763 1.00 92.00 93 LYS A CA 1
ATOM 736 C C . LYS A 1 93 ? 5.950 14.177 20.487 1.00 92.00 93 LYS A C 1
ATOM 738 O O . LYS A 1 93 ? 6.899 14.271 19.709 1.00 92.00 93 LYS A O 1
ATOM 743 N N . GLU A 1 94 ? 4.908 13.385 20.260 1.00 91.50 94 GLU A N 1
ATOM 744 C CA . GLU A 1 94 ? 4.785 12.571 19.053 1.00 91.50 94 GLU A CA 1
ATOM 745 C C . GLU A 1 94 ? 4.580 13.434 17.800 1.00 91.50 94 GLU A C 1
ATOM 747 O O . GLU A 1 94 ? 5.257 13.227 16.790 1.00 91.50 94 GLU A O 1
ATOM 752 N N . GLN A 1 95 ? 3.760 14.486 17.887 1.00 90.00 95 GLN A N 1
ATOM 753 C CA . GLN A 1 95 ? 3.651 15.487 16.820 1.00 90.00 95 GLN A CA 1
ATOM 754 C C . GLN A 1 95 ? 4.995 16.167 16.529 1.00 90.00 95 GLN A C 1
ATOM 756 O O . GLN A 1 95 ? 5.380 16.303 15.368 1.00 90.00 95 GLN A O 1
ATOM 761 N N . LEU A 1 96 ? 5.749 16.548 17.563 1.00 91.44 96 LEU A N 1
ATOM 762 C CA . LEU A 1 96 ? 7.043 17.215 17.408 1.00 91.44 96 LEU A CA 1
ATOM 763 C C . LEU A 1 96 ? 8.088 16.297 16.752 1.00 91.44 96 LEU A C 1
ATOM 765 O O . LEU A 1 96 ? 8.838 16.736 15.879 1.00 91.44 96 LEU A O 1
ATOM 769 N N . LYS A 1 97 ? 8.079 15.003 17.094 1.00 93.00 97 LYS A N 1
ATOM 770 C CA . LYS A 1 97 ? 8.893 13.975 16.430 1.00 93.00 97 LYS A CA 1
ATOM 771 C C . LYS A 1 97 ? 8.517 13.820 14.951 1.00 93.00 97 LYS A C 1
ATOM 773 O O . LYS A 1 97 ? 9.400 13.726 14.100 1.00 93.00 97 LYS A O 1
ATOM 778 N N . ASN A 1 98 ? 7.225 13.854 14.625 1.00 92.75 98 ASN A N 1
ATOM 779 C CA . ASN A 1 98 ? 6.761 13.797 13.237 1.00 92.75 98 ASN A CA 1
ATOM 780 C C . ASN A 1 98 ? 7.211 15.019 12.424 1.00 92.75 98 ASN A C 1
ATOM 782 O O . ASN A 1 98 ? 7.679 14.852 11.297 1.00 92.75 98 ASN A O 1
ATOM 786 N N . TYR A 1 99 ? 7.161 16.224 12.998 1.00 91.81 99 TYR A N 1
ATOM 787 C CA . TYR A 1 99 ? 7.695 17.426 12.349 1.00 91.81 99 TYR A CA 1
ATOM 788 C C . TYR A 1 99 ? 9.207 17.339 12.104 1.00 91.81 99 TYR A C 1
ATOM 790 O O . TYR A 1 99 ? 9.675 17.694 11.023 1.00 91.81 99 TYR A O 1
ATOM 798 N N . GLN A 1 100 ? 9.975 16.812 13.061 1.00 89.44 100 GLN A N 1
ATOM 799 C CA . GLN A 1 100 ? 11.415 16.597 12.881 1.00 89.44 100 GLN A CA 1
ATOM 800 C C . GLN A 1 100 ? 11.713 15.607 11.744 1.00 89.44 100 GLN A C 1
ATOM 802 O O . GLN A 1 100 ? 12.591 15.864 10.918 1.00 89.44 100 GLN A O 1
ATOM 807 N N . ASN A 1 101 ? 10.943 14.520 11.642 1.00 91.44 101 ASN A N 1
ATOM 808 C CA . ASN A 1 101 ? 11.072 13.555 10.547 1.00 91.44 101 ASN A CA 1
ATOM 809 C C . ASN A 1 101 ? 10.727 14.177 9.182 1.00 91.44 101 ASN A C 1
ATOM 811 O O . ASN A 1 101 ? 11.447 13.965 8.202 1.00 91.44 101 ASN A O 1
ATOM 815 N N . GLN A 1 102 ? 9.666 14.989 9.114 1.00 88.25 102 GLN A N 1
ATOM 816 C CA . GLN A 1 102 ? 9.319 15.738 7.900 1.00 88.25 102 GLN A CA 1
ATOM 817 C C . GLN A 1 102 ? 10.444 16.693 7.490 1.00 88.25 102 GLN A C 1
ATOM 819 O O . GLN A 1 102 ? 10.776 16.784 6.310 1.00 88.25 102 GLN A O 1
ATOM 824 N N . GLN A 1 103 ? 11.085 17.356 8.454 1.00 87.81 103 GLN A N 1
ATOM 825 C CA . GLN A 1 103 ? 12.195 18.262 8.178 1.00 87.81 103 GLN A CA 1
ATOM 826 C C . GLN A 1 103 ? 13.453 17.530 7.683 1.00 87.81 103 GLN A C 1
ATOM 828 O O . GLN A 1 103 ? 14.115 18.022 6.769 1.00 87.81 103 GLN A O 1
ATOM 833 N N . SER A 1 104 ? 13.748 16.334 8.207 1.00 89.12 104 SER A N 1
ATOM 834 C CA . SER A 1 104 ? 14.808 15.471 7.658 1.00 89.12 104 SER A CA 1
ATOM 835 C C . SER A 1 104 ? 14.517 15.092 6.206 1.00 89.12 104 SER A C 1
ATOM 837 O O . SER A 1 104 ? 15.369 15.261 5.336 1.00 89.12 104 SER A O 1
ATOM 839 N N . THR A 1 105 ? 13.277 14.682 5.927 1.00 88.19 105 THR A N 1
ATOM 840 C CA . THR A 1 105 ? 12.834 14.316 4.572 1.00 88.19 105 THR A CA 1
ATOM 841 C C . THR A 1 105 ? 12.958 15.502 3.607 1.00 88.19 105 THR A C 1
ATOM 843 O O . THR A 1 105 ? 13.435 15.356 2.485 1.00 88.19 105 THR A O 1
ATOM 846 N N . MET A 1 106 ? 12.593 16.711 4.048 1.00 89.44 106 MET A N 1
ATOM 847 C CA . MET A 1 106 ? 12.727 17.934 3.248 1.00 89.44 106 MET A CA 1
ATOM 848 C C . MET A 1 106 ? 14.194 18.251 2.915 1.00 89.44 106 MET A C 1
ATOM 850 O O . MET A 1 106 ? 14.507 18.668 1.800 1.00 89.44 106 MET A O 1
ATOM 854 N N . ASN A 1 107 ? 15.109 18.030 3.863 1.00 90.44 107 ASN A N 1
ATOM 855 C CA . ASN A 1 107 ? 16.542 18.228 3.640 1.00 90.44 107 ASN A CA 1
ATOM 856 C C . ASN A 1 107 ? 17.109 17.217 2.632 1.00 90.44 107 ASN A C 1
ATOM 858 O O . ASN A 1 107 ? 17.912 17.592 1.777 1.00 90.44 107 ASN A O 1
ATOM 862 N N . GLU A 1 108 ? 16.662 15.962 2.690 1.00 90.94 108 GLU A N 1
ATOM 863 C CA . GLU A 1 108 ? 17.022 14.935 1.707 1.00 90.94 108 GLU A CA 1
ATOM 864 C C . GLU A 1 108 ? 16.520 15.297 0.305 1.00 90.94 108 GLU A C 1
ATOM 866 O O . GLU A 1 108 ? 17.294 15.256 -0.652 1.00 90.94 108 GLU A O 1
ATOM 871 N N . ILE A 1 109 ? 15.265 15.746 0.183 1.00 88.25 109 ILE A N 1
ATOM 872 C CA . ILE A 1 109 ? 14.697 16.214 -1.091 1.00 88.25 109 ILE A CA 1
ATOM 873 C C . ILE A 1 109 ? 15.507 17.387 -1.654 1.00 88.25 109 ILE A C 1
ATOM 875 O O . ILE A 1 109 ? 15.841 17.389 -2.839 1.00 88.25 109 ILE A O 1
ATOM 879 N N . ASN A 1 110 ? 15.879 18.359 -0.818 1.00 90.25 110 ASN A N 1
ATOM 880 C CA . ASN A 1 110 ? 16.701 19.492 -1.248 1.00 90.25 110 ASN A CA 1
ATOM 881 C C . ASN A 1 110 ? 18.092 19.053 -1.729 1.00 90.25 110 ASN A C 1
ATOM 883 O O . ASN A 1 110 ? 18.587 19.578 -2.725 1.00 90.25 110 ASN A O 1
ATOM 887 N N . SER A 1 111 ? 18.705 18.071 -1.064 1.00 90.88 111 SER A N 1
ATOM 888 C CA . SER A 1 111 ? 19.984 17.489 -1.488 1.00 90.88 111 SER A CA 1
ATOM 889 C C . SER A 1 111 ? 19.866 16.796 -2.851 1.00 90.88 111 SER A C 1
ATOM 891 O O . SER A 1 111 ? 20.675 17.029 -3.751 1.00 90.88 111 SER A O 1
ATOM 893 N N . ILE A 1 112 ? 18.803 16.009 -3.053 1.00 89.44 112 ILE A N 1
ATOM 894 C CA . ILE A 1 112 ? 18.508 15.366 -4.341 1.00 89.44 112 ILE A CA 1
ATOM 895 C C . ILE A 1 112 ? 18.299 16.419 -5.435 1.00 89.44 112 ILE A C 1
ATOM 897 O O . ILE A 1 112 ? 18.854 16.290 -6.526 1.00 89.44 112 ILE A O 1
ATOM 901 N N . TYR A 1 113 ? 17.548 17.482 -5.141 1.00 89.12 113 TYR A N 1
ATOM 902 C CA . TYR A 1 113 ? 17.301 18.569 -6.084 1.00 89.12 113 TYR A CA 1
ATOM 903 C C . TYR A 1 113 ? 18.595 19.290 -6.489 1.00 89.12 113 TYR A C 1
ATOM 905 O O . TYR A 1 113 ? 18.828 19.511 -7.677 1.00 89.12 113 TYR A O 1
ATOM 913 N N . GLN A 1 114 ? 19.475 19.598 -5.531 1.00 88.56 114 GLN A N 1
ATOM 914 C CA . GLN A 1 114 ? 20.780 20.203 -5.819 1.00 88.56 114 GLN A CA 1
ATOM 915 C C . GLN A 1 114 ? 21.662 19.289 -6.680 1.00 88.56 114 GLN A C 1
ATOM 917 O O . GLN A 1 114 ? 22.293 19.765 -7.625 1.00 88.56 114 GLN A O 1
ATOM 922 N N . ASN A 1 115 ? 21.663 17.980 -6.412 1.00 93.00 115 ASN A N 1
ATOM 923 C CA . ASN A 1 115 ? 22.399 17.011 -7.225 1.00 93.00 115 ASN A CA 1
ATOM 924 C C . ASN A 1 115 ? 21.860 16.933 -8.660 1.00 93.00 115 ASN A C 1
ATOM 926 O O . ASN A 1 115 ? 22.642 16.955 -9.609 1.00 93.00 115 ASN A O 1
ATOM 930 N N . LEU A 1 116 ? 20.536 16.899 -8.836 1.00 88.94 116 LEU A N 1
ATOM 931 C CA . LEU A 1 116 ? 19.905 16.931 -10.160 1.00 88.94 116 LEU A CA 1
ATOM 932 C C . LEU A 1 116 ? 20.239 18.220 -10.916 1.00 88.94 116 LEU A C 1
ATOM 934 O O . LEU A 1 116 ? 20.555 18.176 -12.104 1.00 88.94 116 LEU A O 1
ATOM 938 N N . GLN A 1 117 ? 20.229 19.362 -10.226 1.00 89.06 117 GLN A N 1
ATOM 939 C CA . GLN A 1 117 ? 20.595 20.644 -10.820 1.00 89.06 117 GLN A CA 1
ATOM 940 C C . GLN A 1 117 ? 22.056 20.653 -11.295 1.00 89.06 117 GLN A C 1
ATOM 942 O O . GLN A 1 117 ? 22.336 21.127 -12.395 1.00 89.06 117 GLN A O 1
ATOM 947 N N . GLN A 1 118 ? 22.985 20.092 -10.514 1.00 88.25 118 GLN A N 1
ATOM 948 C CA . GLN A 1 118 ? 24.387 19.967 -10.924 1.00 88.25 118 GLN A CA 1
ATOM 949 C C . GLN A 1 118 ? 24.556 19.026 -12.121 1.00 88.25 118 GLN A C 1
ATOM 951 O O . GLN A 1 118 ? 25.266 19.370 -13.064 1.00 88.25 118 GLN A O 1
ATOM 956 N N . GLN A 1 119 ? 23.869 17.879 -12.130 1.00 88.00 119 GLN A N 1
ATOM 957 C CA . GLN A 1 119 ? 23.897 16.952 -13.267 1.00 88.00 119 GLN A CA 1
ATOM 958 C C . GLN A 1 119 ? 23.365 17.604 -14.548 1.00 88.00 119 GLN A C 1
ATOM 960 O O . GLN A 1 119 ? 23.948 17.421 -15.614 1.00 88.00 119 GLN A O 1
ATOM 965 N N . TYR A 1 120 ? 22.308 18.415 -14.444 1.00 90.56 120 TYR A N 1
ATOM 966 C CA . TYR A 1 120 ? 21.778 19.163 -15.582 1.00 90.56 120 TYR A CA 1
ATOM 967 C C . TYR A 1 120 ? 22.796 20.165 -16.143 1.00 90.56 120 TYR A C 1
ATOM 969 O O . TYR A 1 120 ? 22.956 20.257 -17.356 1.00 90.56 120 TYR A O 1
ATOM 977 N N . VAL A 1 121 ? 23.521 20.882 -15.278 1.00 91.69 121 VAL A N 1
ATOM 978 C CA . VAL A 1 121 ? 24.568 21.827 -15.708 1.00 91.69 121 VAL A CA 1
ATOM 979 C C . VAL A 1 121 ? 25.702 21.111 -16.446 1.00 91.69 121 VAL A C 1
ATOM 981 O O . VAL A 1 121 ? 26.172 21.616 -17.463 1.00 91.69 121 VAL A O 1
ATOM 984 N N . VAL A 1 122 ? 26.123 19.936 -15.968 1.00 90.25 122 VAL A N 1
ATOM 985 C CA . VAL A 1 122 ? 27.147 19.124 -16.648 1.00 90.25 122 VAL A CA 1
ATOM 986 C C . VAL A 1 122 ? 26.646 18.667 -18.019 1.00 90.25 122 VAL A C 1
ATOM 988 O O . VAL A 1 122 ? 27.334 18.859 -19.017 1.00 90.25 122 VAL A O 1
ATOM 991 N N . LEU A 1 123 ? 25.416 18.155 -18.093 1.00 91.44 123 LEU A N 1
ATOM 992 C CA . LEU A 1 123 ? 24.828 17.690 -19.348 1.00 91.44 123 LEU A CA 1
ATOM 993 C C . LEU A 1 123 ? 24.634 18.825 -20.372 1.00 91.44 123 LEU A C 1
ATOM 995 O O . LEU A 1 123 ? 24.806 18.610 -21.571 1.00 91.44 123 LEU A O 1
ATOM 999 N N . ASP A 1 124 ? 24.267 20.028 -19.924 1.00 90.81 124 ASP A N 1
ATOM 1000 C CA . ASP A 1 124 ? 24.164 21.216 -20.783 1.00 90.81 124 ASP A CA 1
ATOM 1001 C C . ASP A 1 124 ? 25.538 21.636 -21.330 1.00 90.81 124 ASP A C 1
ATOM 1003 O O . ASP A 1 124 ? 25.664 22.002 -22.502 1.00 90.81 124 ASP A O 1
ATOM 1007 N N . LEU A 1 125 ? 26.588 21.535 -20.507 1.00 93.12 125 LEU A N 1
ATOM 1008 C CA . LEU A 1 125 ? 27.957 21.814 -20.935 1.00 93.12 125 LEU A CA 1
ATOM 1009 C C . LEU A 1 125 ? 28.432 20.809 -21.995 1.00 93.12 125 LEU A C 1
ATOM 1011 O O . LEU A 1 125 ? 28.963 21.232 -23.024 1.00 93.12 125 LEU A O 1
ATOM 1015 N N . ASP A 1 126 ? 28.182 19.515 -21.786 1.00 91.44 126 ASP A N 1
ATOM 1016 C CA . ASP A 1 126 ? 28.532 18.456 -22.740 1.00 91.44 126 ASP A CA 1
ATOM 1017 C C . ASP A 1 126 ? 27.809 18.650 -24.082 1.00 91.44 126 ASP A C 1
ATOM 1019 O O . ASP A 1 126 ? 28.428 18.579 -25.146 1.00 91.44 126 ASP A O 1
ATOM 1023 N N . HIS A 1 127 ? 26.511 18.985 -24.055 1.00 89.25 127 HIS A N 1
ATOM 1024 C CA . HIS A 1 127 ? 25.760 19.293 -25.276 1.00 89.25 127 HIS A CA 1
ATOM 1025 C C . HIS A 1 127 ? 26.322 20.508 -26.019 1.00 89.25 127 HIS A C 1
ATOM 1027 O O . HIS A 1 127 ? 26.430 20.475 -27.246 1.00 89.25 127 HIS A O 1
ATOM 1033 N N . LYS A 1 128 ? 26.706 21.573 -25.304 1.00 91.44 128 LYS A N 1
ATOM 1034 C CA . LYS A 1 128 ? 27.318 22.764 -25.917 1.00 91.44 128 LYS A CA 1
ATOM 1035 C C . LYS A 1 128 ? 28.661 22.447 -26.568 1.00 91.44 128 LYS A C 1
ATOM 1037 O O . LYS A 1 128 ? 28.917 22.919 -27.674 1.00 91.44 128 LYS A O 1
ATOM 1042 N N . GLN A 1 129 ? 29.495 21.635 -25.920 1.00 91.19 129 GLN A N 1
ATOM 1043 C CA . GLN A 1 129 ? 30.773 21.197 -26.488 1.00 91.19 129 GLN A CA 1
ATOM 1044 C C . GLN A 1 129 ? 30.567 20.327 -27.731 1.00 91.19 129 GLN A C 1
ATOM 1046 O O . GLN A 1 129 ? 31.242 20.520 -28.745 1.00 91.19 129 GLN A O 1
ATOM 1051 N N . LEU A 1 130 ? 29.592 19.415 -27.690 1.00 91.81 130 LEU A N 1
ATOM 1052 C CA . LEU A 1 130 ? 29.248 18.586 -28.839 1.00 91.81 130 LEU A CA 1
ATOM 1053 C C . LEU A 1 130 ? 28.753 19.440 -30.016 1.00 91.81 130 LEU A C 1
ATOM 1055 O O . LEU A 1 130 ? 29.207 19.243 -31.144 1.00 91.81 130 LEU A O 1
ATOM 1059 N N . LEU A 1 131 ? 27.892 20.430 -29.760 1.00 92.12 131 LEU A N 1
ATOM 1060 C CA . LEU A 1 131 ? 27.415 21.360 -30.785 1.00 92.12 131 LEU A CA 1
ATOM 1061 C C . LEU A 1 131 ? 28.578 22.131 -31.432 1.00 92.12 131 LEU A C 1
ATOM 1063 O O . LEU A 1 131 ? 28.677 22.170 -32.657 1.00 92.12 131 LEU A O 1
ATOM 1067 N N . GLN A 1 132 ? 29.499 22.664 -30.621 1.00 91.88 132 GLN A N 1
ATOM 1068 C CA . GLN A 1 132 ? 30.700 23.349 -31.114 1.00 91.88 132 GLN A CA 1
ATOM 1069 C C . GLN A 1 132 ? 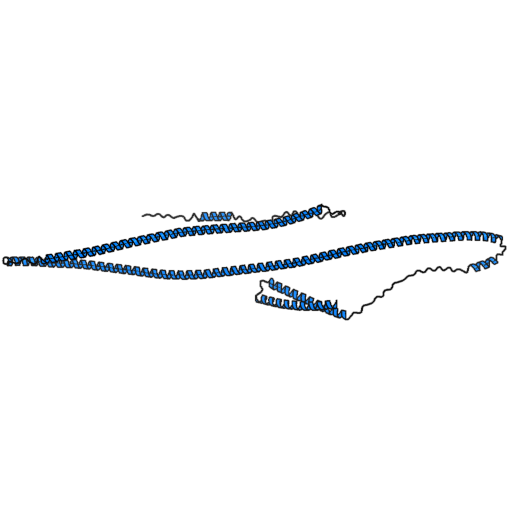31.575 22.434 -31.980 1.00 91.88 132 GLN A C 1
ATOM 1071 O O . GLN A 1 132 ? 32.112 22.875 -32.997 1.00 91.88 132 GLN A O 1
ATOM 1076 N N . SER A 1 133 ? 31.698 21.152 -31.619 1.00 92.81 133 SER A N 1
ATOM 1077 C CA . SER A 1 133 ? 32.460 20.185 -32.417 1.00 92.81 133 SER A CA 1
ATOM 1078 C C . SER A 1 133 ? 31.834 19.950 -33.798 1.00 92.81 133 SER A C 1
ATOM 1080 O O . SER A 1 133 ? 32.552 19.919 -34.800 1.00 92.81 133 SER A O 1
ATOM 1082 N N . TYR A 1 134 ? 30.501 19.874 -33.878 1.00 91.62 134 TYR A N 1
ATOM 1083 C CA . TYR A 1 134 ? 29.791 19.732 -35.149 1.00 91.62 134 TYR A CA 1
ATOM 1084 C C . TYR A 1 134 ? 29.875 20.997 -36.005 1.00 91.62 134 TYR A C 1
ATOM 1086 O O . TYR A 1 134 ? 30.061 20.903 -37.219 1.00 91.62 134 TYR A O 1
ATOM 1094 N N . GLU A 1 135 ? 29.790 22.183 -35.398 1.00 92.81 135 GLU A N 1
ATOM 1095 C CA . GLU A 1 135 ? 29.994 23.449 -36.110 1.00 92.81 135 GLU A CA 1
ATOM 1096 C C . GLU A 1 135 ? 31.407 23.545 -36.702 1.00 92.81 135 GLU A C 1
ATOM 1098 O O . GLU A 1 135 ? 31.572 23.964 -37.852 1.00 92.81 135 GLU A O 1
ATOM 1103 N N . LEU A 1 136 ? 32.425 23.100 -35.957 1.00 94.12 136 LEU A N 1
ATOM 1104 C CA . LEU A 1 136 ? 33.806 23.057 -36.434 1.00 94.12 136 LEU A CA 1
ATOM 1105 C C . LEU A 1 136 ? 33.965 22.094 -37.621 1.00 94.12 136 LEU A C 1
ATOM 1107 O O . LEU A 1 136 ? 34.526 22.482 -38.647 1.00 94.12 136 LEU A O 1
ATOM 1111 N N . GLN A 1 137 ? 33.423 20.876 -37.517 1.00 91.81 137 GLN A N 1
ATOM 1112 C CA . GLN A 1 137 ? 33.450 19.889 -38.605 1.00 91.81 137 GLN A CA 1
ATOM 1113 C C . GLN A 1 137 ? 32.742 20.402 -39.864 1.00 91.81 137 GLN A C 1
ATOM 1115 O O . GLN A 1 137 ? 33.245 20.237 -40.975 1.00 91.81 137 GLN A O 1
ATOM 1120 N N . LEU A 1 138 ? 31.597 21.075 -39.707 1.00 91.69 138 LEU A N 1
ATOM 1121 C CA . LEU A 1 138 ? 30.869 21.659 -40.830 1.00 91.69 138 LEU A CA 1
ATOM 1122 C C . LEU A 1 138 ? 31.686 22.752 -41.532 1.00 91.69 138 LEU A C 1
ATOM 1124 O O . LEU A 1 138 ? 31.687 22.829 -42.762 1.00 91.69 138 LEU A O 1
ATOM 1128 N N . ASN A 1 139 ? 32.379 23.597 -40.768 1.00 92.50 139 ASN A N 1
ATOM 1129 C CA . ASN A 1 139 ? 33.241 24.634 -41.331 1.00 92.50 139 ASN A CA 1
ATOM 1130 C C . ASN A 1 139 ? 34.451 24.035 -42.056 1.00 92.50 139 ASN A C 1
ATOM 1132 O O . ASN A 1 139 ? 34.791 24.502 -43.144 1.00 92.50 139 ASN A O 1
ATOM 1136 N N . GLN A 1 140 ? 35.040 22.968 -41.514 1.00 92.12 140 GLN A N 1
ATOM 1137 C CA . GLN A 1 140 ? 36.125 22.248 -42.172 1.00 92.12 140 GLN A CA 1
ATOM 1138 C C . GLN A 1 140 ? 35.667 21.626 -43.501 1.00 92.12 140 GLN A C 1
ATOM 1140 O O . GLN A 1 140 ? 36.309 21.838 -44.526 1.00 92.12 140 GLN A O 1
ATOM 1145 N N . LEU A 1 141 ? 34.506 20.964 -43.527 1.00 91.56 141 LEU A N 1
ATOM 1146 C CA . LEU A 1 141 ? 33.938 20.397 -44.757 1.00 91.56 141 LEU A CA 1
ATOM 1147 C C . LEU A 1 141 ? 33.631 21.462 -45.818 1.00 91.56 141 LEU A C 1
ATOM 1149 O O . LEU A 1 141 ? 33.830 21.227 -47.010 1.00 91.56 141 LEU A O 1
ATOM 1153 N N . LYS A 1 142 ? 33.156 22.647 -45.409 1.00 93.06 142 LYS A N 1
ATOM 1154 C CA . LYS A 1 142 ? 32.972 23.779 -46.334 1.00 93.06 142 LYS A CA 1
ATOM 1155 C C . LYS A 1 142 ? 34.304 24.213 -46.945 1.00 93.06 142 LYS A C 1
ATOM 1157 O O . LYS A 1 142 ? 34.376 24.391 -48.156 1.00 93.06 142 LYS A O 1
ATOM 1162 N N . GLN A 1 143 ? 35.351 24.321 -46.129 1.00 93.19 143 GLN A N 1
ATOM 1163 C CA . GLN A 1 143 ? 36.681 24.696 -46.600 1.00 93.19 143 GLN A CA 1
ATOM 1164 C C . GLN A 1 143 ? 37.272 23.647 -47.555 1.00 93.19 143 GLN A C 1
ATOM 1166 O O . GLN A 1 143 ? 37.807 24.008 -48.600 1.00 93.19 143 GLN A O 1
ATOM 1171 N N . GLU A 1 144 ? 37.142 22.357 -47.238 1.00 93.00 144 GLU A N 1
ATOM 1172 C CA . GLU A 1 144 ? 37.593 21.254 -48.100 1.00 93.00 144 GLU A CA 1
ATOM 1173 C C . GLU A 1 144 ? 36.846 21.239 -49.441 1.00 93.00 144 GLU A C 1
ATOM 1175 O O . GLU A 1 144 ? 37.456 21.061 -50.499 1.00 93.00 144 GLU A O 1
ATOM 1180 N N . LYS A 1 145 ? 35.532 21.498 -49.421 1.00 93.69 145 LYS A N 1
ATOM 1181 C CA . LYS A 1 145 ? 34.724 21.651 -50.636 1.00 93.69 145 LYS A CA 1
ATOM 1182 C C . LYS A 1 145 ? 35.239 22.798 -51.508 1.00 93.69 145 LYS A C 1
ATOM 1184 O O . LYS A 1 145 ? 35.410 22.601 -52.711 1.00 93.69 145 LYS A O 1
ATOM 1189 N N . ASP A 1 146 ? 35.481 23.971 -50.928 1.00 92.81 146 ASP A N 1
ATOM 1190 C CA . ASP A 1 146 ? 35.956 25.139 -51.679 1.00 92.81 146 ASP A CA 1
ATOM 1191 C C . ASP A 1 146 ? 37.355 24.886 -52.269 1.00 92.81 146 ASP A C 1
ATOM 1193 O O . ASP A 1 146 ? 37.589 25.149 -53.449 1.00 92.81 146 ASP A O 1
ATOM 1197 N N . GLN A 1 147 ? 38.251 24.246 -51.508 1.00 91.69 147 GLN A N 1
ATOM 1198 C CA . GLN A 1 147 ? 39.568 23.826 -52.001 1.00 91.69 147 GLN A CA 1
ATOM 1199 C C . GLN A 1 147 ? 39.474 22.831 -53.166 1.00 91.69 147 GLN A C 1
ATOM 1201 O O . GLN A 1 147 ? 40.237 22.932 -54.129 1.00 91.69 147 GLN A O 1
ATOM 1206 N N . CYS A 1 148 ? 38.540 21.879 -53.106 1.00 92.06 148 CYS A N 1
ATOM 1207 C CA . CYS A 1 148 ? 38.308 20.926 -54.189 1.00 92.06 148 CYS A CA 1
ATOM 1208 C C . CYS A 1 148 ? 37.823 21.635 -55.465 1.00 92.06 148 CYS A C 1
ATOM 1210 O O . CYS A 1 148 ? 38.342 21.379 -56.554 1.00 92.06 148 CYS A O 1
ATOM 1212 N N . ILE A 1 149 ? 36.884 22.579 -55.330 1.00 91.75 149 ILE A N 1
ATOM 1213 C CA . ILE A 1 149 ? 36.388 23.393 -56.450 1.00 91.75 149 ILE A CA 1
ATOM 1214 C C . ILE A 1 149 ? 37.534 24.188 -57.089 1.00 91.75 149 ILE A C 1
ATOM 1216 O O . ILE A 1 149 ? 37.678 24.186 -58.314 1.00 91.75 149 ILE A O 1
ATOM 1220 N N . ASP A 1 150 ? 38.385 24.820 -56.281 1.00 92.00 150 ASP A N 1
ATOM 1221 C CA . ASP A 1 150 ? 39.532 25.587 -56.771 1.00 92.00 150 ASP A CA 1
ATOM 1222 C C . ASP A 1 150 ? 40.558 24.711 -57.502 1.00 92.00 150 ASP A C 1
ATOM 1224 O O . ASP A 1 150 ? 41.067 25.096 -58.561 1.00 92.00 150 ASP A O 1
ATOM 1228 N N . GLN A 1 151 ? 40.837 23.509 -56.989 1.00 91.81 151 GLN A N 1
ATOM 1229 C CA . GLN A 1 151 ? 41.729 22.549 -57.645 1.00 91.81 151 GLN A CA 1
ATOM 1230 C C . GLN A 1 151 ? 41.187 22.103 -59.007 1.00 91.81 151 GLN A C 1
ATOM 1232 O O . GLN A 1 151 ? 41.931 22.118 -59.992 1.00 91.81 151 GLN A O 1
ATOM 1237 N N . ILE A 1 152 ? 39.895 21.768 -59.083 1.00 90.19 152 ILE A N 1
ATOM 1238 C CA . ILE A 1 152 ? 39.229 21.383 -60.335 1.00 90.19 152 ILE A CA 1
ATOM 1239 C C . ILE A 1 152 ? 39.285 22.539 -61.343 1.00 90.19 152 ILE A C 1
ATOM 1241 O O . ILE A 1 152 ? 39.699 22.354 -62.489 1.00 90.19 152 ILE A O 1
ATOM 1245 N N . ASN A 1 153 ? 38.949 23.757 -60.912 1.00 91.81 153 ASN A N 1
ATOM 1246 C CA . ASN A 1 153 ? 39.004 24.945 -61.764 1.00 91.81 153 ASN A CA 1
ATOM 1247 C C . ASN A 1 153 ? 40.421 25.221 -62.288 1.00 91.81 153 ASN A C 1
ATOM 1249 O O . ASN A 1 153 ? 40.593 25.616 -63.444 1.00 91.81 153 ASN A O 1
ATOM 1253 N N . ARG A 1 154 ? 41.450 24.999 -61.462 1.00 91.31 154 ARG A N 1
ATOM 1254 C CA . ARG A 1 154 ? 42.853 25.144 -61.869 1.00 91.31 154 ARG A CA 1
ATOM 1255 C C . ARG A 1 154 ? 43.256 24.100 -62.911 1.00 91.31 154 ARG A C 1
ATOM 1257 O O . ARG A 1 154 ? 43.919 24.463 -63.880 1.00 91.31 154 ARG A O 1
ATOM 1264 N N . GLN A 1 155 ? 42.845 22.844 -62.741 1.00 89.25 155 GLN A N 1
ATOM 1265 C CA . GLN A 1 155 ? 43.109 21.785 -63.722 1.00 89.25 155 GLN A CA 1
ATOM 1266 C C . GLN A 1 155 ? 42.466 22.093 -65.079 1.00 89.25 155 GLN A C 1
ATOM 1268 O O . GLN A 1 155 ? 43.145 22.008 -66.102 1.00 89.25 155 GLN A O 1
ATOM 1273 N N . TYR A 1 156 ? 41.206 22.545 -65.091 1.00 90.00 156 TYR A N 1
ATOM 1274 C CA . TYR A 1 156 ? 40.534 22.944 -66.331 1.00 90.00 156 TYR A CA 1
ATOM 1275 C C . TYR A 1 156 ? 41.247 24.095 -67.052 1.00 90.00 156 TYR A C 1
ATOM 1277 O O . TYR A 1 156 ? 41.352 24.072 -68.278 1.00 90.00 156 TYR A O 1
ATOM 1285 N N . ARG A 1 157 ? 41.775 25.087 -66.319 1.00 89.88 157 ARG A N 1
ATOM 1286 C CA . ARG A 1 157 ? 42.559 26.179 -66.929 1.00 89.88 157 ARG A CA 1
ATOM 1287 C C . ARG A 1 157 ? 43.847 25.677 -67.575 1.00 89.88 157 ARG A C 1
ATOM 1289 O O . ARG A 1 157 ? 44.134 26.064 -68.702 1.00 89.88 157 ARG A O 1
ATOM 1296 N N . LEU A 1 158 ? 44.590 24.810 -66.886 1.00 89.38 158 LEU A N 1
ATOM 1297 C CA . LEU A 1 158 ? 45.849 24.264 -67.402 1.00 89.38 158 LEU A CA 1
ATOM 1298 C C . LEU A 1 158 ? 45.634 23.456 -68.690 1.00 89.38 158 LEU A C 1
ATOM 1300 O O . LEU A 1 158 ? 46.345 23.686 -69.663 1.00 89.38 158 LEU A O 1
ATOM 1304 N N . GLN A 1 159 ? 44.607 22.600 -68.744 1.00 84.50 159 GLN A N 1
ATOM 1305 C CA . GLN A 1 159 ? 44.264 21.861 -69.969 1.00 84.50 159 GLN A CA 1
ATOM 1306 C C . GLN A 1 159 ? 43.907 22.788 -71.141 1.00 84.50 159 GLN A C 1
ATOM 1308 O O . GLN A 1 159 ? 44.307 22.546 -72.280 1.00 84.50 159 GLN A O 1
ATOM 1313 N N . LEU A 1 160 ? 43.169 23.869 -70.872 1.00 86.81 160 LEU A N 1
ATOM 1314 C CA . LEU A 1 160 ? 42.813 24.869 -71.882 1.00 86.81 160 LEU A CA 1
ATOM 1315 C C . LEU A 1 160 ? 44.044 25.580 -72.458 1.00 86.81 160 LEU A C 1
ATOM 1317 O O . LEU A 1 160 ? 44.093 25.843 -73.662 1.00 86.81 160 LEU A O 1
ATOM 1321 N N . ASP A 1 161 ? 45.029 25.893 -71.620 1.00 88.69 161 ASP A N 1
ATOM 1322 C CA . ASP A 1 161 ? 46.259 26.553 -72.055 1.00 88.69 161 ASP A CA 1
ATOM 1323 C C . ASP A 1 161 ? 47.202 25.593 -72.802 1.00 88.69 161 ASP A C 1
ATOM 1325 O O . ASP A 1 161 ? 47.774 25.984 -73.823 1.00 88.69 161 ASP A O 1
ATOM 1329 N N . GLU A 1 162 ? 47.286 24.321 -72.394 1.00 87.62 162 GLU A N 1
ATOM 1330 C CA . GLU A 1 162 ? 48.006 23.277 -73.141 1.00 87.62 162 GLU A CA 1
ATOM 1331 C C . GLU A 1 162 ? 47.432 23.086 -74.553 1.00 87.62 162 GLU A C 1
ATOM 1333 O O . GLU A 1 162 ? 48.184 23.057 -75.533 1.00 87.62 162 GLU A O 1
ATOM 1338 N N . MET A 1 163 ? 46.101 23.038 -74.692 1.00 82.62 163 MET A N 1
ATOM 1339 C CA . MET A 1 163 ? 45.452 22.946 -76.006 1.00 82.62 163 MET A CA 1
ATOM 1340 C C . MET A 1 163 ? 45.769 24.152 -76.901 1.00 82.62 163 MET A C 1
ATOM 1342 O O . MET A 1 163 ? 46.015 23.989 -78.100 1.00 82.62 163 MET A O 1
ATOM 1346 N N . LYS A 1 164 ? 45.805 25.369 -76.340 1.00 84.31 164 LYS A N 1
ATOM 1347 C CA . LYS A 1 164 ? 46.186 26.576 -77.096 1.00 84.31 164 LYS A CA 1
ATOM 1348 C C . LYS A 1 164 ? 47.637 26.521 -77.570 1.00 84.31 164 LYS A C 1
ATOM 1350 O O . LYS A 1 164 ? 47.904 26.882 -78.717 1.00 84.31 164 LYS A O 1
ATOM 1355 N N . GLN A 1 165 ? 48.558 26.064 -76.719 1.00 82.75 165 GLN A N 1
ATOM 1356 C CA . GLN A 1 165 ? 49.972 25.931 -77.079 1.00 82.75 165 GLN A CA 1
ATOM 1357 C C . GLN A 1 165 ? 50.185 24.880 -78.171 1.00 82.75 165 GLN A C 1
ATOM 1359 O O . GLN A 1 165 ? 50.908 25.145 -79.132 1.00 82.75 165 GLN A O 1
ATOM 1364 N N . GLN A 1 166 ? 49.515 23.725 -78.087 1.00 79.25 166 GLN A N 1
ATOM 1365 C CA . GLN A 1 166 ? 49.580 22.702 -79.138 1.00 79.25 166 GLN A CA 1
ATOM 1366 C C . GLN A 1 166 ? 49.080 23.235 -80.488 1.00 79.25 166 GLN A C 1
ATOM 1368 O O . GLN A 1 166 ? 49.716 23.001 -81.518 1.00 79.25 166 GLN A O 1
ATOM 1373 N N . MET A 1 167 ? 47.995 24.013 -80.486 1.00 76.69 167 MET A N 1
ATOM 1374 C CA . MET A 1 167 ? 47.458 24.645 -81.694 1.00 76.69 167 MET A CA 1
ATOM 1375 C C . MET A 1 167 ? 48.421 25.691 -82.289 1.00 76.69 167 MET A C 1
ATOM 1377 O O . MET A 1 167 ? 48.579 25.758 -83.508 1.00 76.69 167 MET A O 1
ATOM 1381 N N . GLN A 1 168 ? 49.109 26.482 -81.457 1.00 74.50 168 GLN A N 1
ATOM 1382 C CA . GLN A 1 168 ? 50.152 27.410 -81.922 1.00 74.50 168 GLN A CA 1
ATOM 1383 C C . GLN A 1 168 ? 51.342 26.674 -82.549 1.00 74.50 168 GLN A C 1
ATOM 1385 O O . GLN A 1 168 ? 51.761 27.021 -83.652 1.00 74.50 168 GLN A O 1
ATOM 1390 N N . LEU A 1 169 ? 51.829 25.615 -81.898 1.00 73.62 169 LEU A N 1
ATOM 1391 C CA . LEU A 1 169 ? 52.923 24.778 -82.403 1.00 73.62 169 LEU A CA 1
ATOM 1392 C C . LEU A 1 169 ? 52.574 24.106 -83.737 1.00 73.62 169 LEU A C 1
ATOM 1394 O O . LEU A 1 169 ? 53.424 23.987 -84.620 1.00 73.62 169 LEU A O 1
ATOM 1398 N N . GLN A 1 170 ? 51.320 23.687 -83.913 1.00 66.94 170 GLN A N 1
ATOM 1399 C CA . GLN A 1 170 ? 50.845 23.118 -85.171 1.00 66.94 170 GLN A CA 1
ATOM 1400 C C . GLN A 1 170 ? 50.813 24.173 -86.290 1.00 66.94 170 GLN A C 1
ATOM 1402 O O . GLN A 1 170 ? 51.263 23.893 -87.401 1.00 66.94 170 GLN A O 1
ATOM 1407 N N . ASN A 1 171 ? 50.374 25.400 -85.991 1.00 66.12 171 ASN A N 1
ATOM 1408 C CA . ASN A 1 171 ? 50.379 26.514 -86.945 1.00 66.12 171 ASN A CA 1
ATOM 1409 C C . ASN A 1 171 ? 51.799 26.954 -87.353 1.00 66.12 171 ASN A C 1
ATOM 1411 O O . ASN A 1 171 ? 52.023 27.284 -88.518 1.00 66.12 171 ASN A O 1
ATOM 1415 N N . GLU A 1 172 ? 52.776 26.919 -86.442 1.00 61.31 172 GLU A N 1
ATOM 1416 C CA . GLU A 1 172 ? 54.182 27.202 -86.777 1.00 61.31 172 GLU A CA 1
ATOM 1417 C C . GLU A 1 172 ? 54.816 26.105 -87.643 1.00 61.31 172 GLU A C 1
ATOM 1419 O O . GLU A 1 172 ? 55.579 26.405 -88.562 1.00 61.31 172 GLU A O 1
ATOM 1424 N N . ARG A 1 173 ? 54.456 24.834 -87.420 1.00 60.03 173 ARG A N 1
ATOM 1425 C CA . ARG A 1 173 ? 54.913 23.719 -88.268 1.00 60.03 173 ARG A CA 1
ATOM 1426 C C . ARG A 1 173 ? 54.411 23.831 -89.707 1.00 60.03 173 ARG A C 1
ATOM 1428 O O . ARG A 1 173 ? 55.165 23.504 -90.618 1.00 60.03 173 ARG A O 1
ATOM 1435 N N . TYR A 1 174 ? 53.201 24.347 -89.926 1.00 53.34 174 TYR A N 1
ATOM 1436 C CA . TYR A 1 174 ? 52.685 24.601 -91.276 1.00 53.34 174 TYR A CA 1
ATOM 1437 C C . TYR A 1 174 ? 53.432 25.724 -92.020 1.00 53.34 174 TYR A C 1
ATOM 1439 O O . TYR A 1 174 ? 53.479 25.698 -93.245 1.00 53.34 174 TYR A O 1
ATOM 1447 N N . LYS A 1 175 ? 54.070 26.668 -91.311 1.00 49.78 175 LYS A N 1
ATOM 1448 C CA . LYS A 1 175 ? 54.859 27.763 -91.912 1.00 49.78 175 LYS A CA 1
ATOM 1449 C C . LYS A 1 175 ? 56.261 27.354 -92.383 1.00 49.78 175 LYS A C 1
ATOM 1451 O O . LYS A 1 175 ? 56.831 28.033 -93.226 1.00 49.78 175 LYS A O 1
ATOM 1456 N N . ASN A 1 176 ? 56.819 26.264 -91.854 1.00 45.94 176 ASN A N 1
ATOM 1457 C CA . ASN A 1 176 ? 58.222 25.880 -92.070 1.00 45.94 176 ASN A CA 1
ATOM 1458 C C . ASN A 1 176 ? 58.434 24.798 -93.153 1.00 45.94 176 ASN A C 1
ATOM 1460 O O . ASN A 1 176 ? 59.543 24.290 -93.291 1.00 45.94 176 ASN A O 1
ATOM 1464 N N . ILE A 1 177 ? 57.404 24.445 -93.934 1.00 45.59 177 ILE A N 1
ATOM 1465 C CA . ILE A 1 177 ? 57.464 23.402 -94.986 1.00 45.59 177 ILE A CA 1
ATOM 1466 C C . ILE A 1 177 ? 57.674 23.999 -96.404 1.00 45.59 177 ILE A C 1
ATOM 1468 O O . ILE A 1 177 ? 57.633 23.276 -97.393 1.00 45.59 177 ILE A O 1
ATOM 1472 N N . GLU A 1 178 ? 57.952 25.303 -96.544 1.00 39.88 178 GLU A N 1
ATOM 1473 C CA . GLU A 1 178 ? 57.954 25.981 -97.860 1.00 39.88 178 GLU A CA 1
ATOM 1474 C C . GLU A 1 178 ? 59.332 26.371 -98.440 1.00 39.88 178 GLU A C 1
ATOM 1476 O O . GLU A 1 178 ? 59.384 26.976 -99.506 1.00 39.88 178 GLU A O 1
ATOM 1481 N N . VAL A 1 179 ? 60.474 26.033 -97.821 1.00 42.09 179 VAL A N 1
ATOM 1482 C CA . VAL A 1 179 ? 61.787 26.448 -98.369 1.00 42.09 179 VAL A CA 1
ATOM 1483 C C . VAL A 1 179 ? 62.890 25.419 -98.091 1.00 42.09 179 VAL A C 1
ATOM 1485 O O . VAL A 1 179 ? 63.324 25.314 -96.949 1.00 42.09 179 VAL A O 1
ATOM 1488 N N . CYS A 1 180 ? 63.350 24.686 -99.124 1.00 37.16 180 CYS A N 1
ATOM 1489 C CA . CYS A 1 180 ? 64.775 24.417 -99.457 1.00 37.16 180 CYS A CA 1
ATOM 1490 C C . CYS A 1 180 ? 64.972 23.231 -100.444 1.00 37.16 180 CYS A C 1
ATOM 1492 O O . CYS A 1 180 ? 64.669 22.086 -100.116 1.00 37.16 180 CYS A O 1
ATOM 1494 N N . ARG A 1 181 ? 65.551 23.512 -101.625 1.00 31.61 181 ARG A N 1
ATOM 1495 C CA . ARG A 1 181 ? 66.226 22.624 -102.619 1.00 31.61 181 ARG A CA 1
ATOM 1496 C C . ARG A 1 181 ? 66.959 23.563 -103.607 1.00 31.61 181 ARG A C 1
ATOM 1498 O O . ARG A 1 181 ? 66.398 24.619 -103.872 1.00 31.61 181 ARG A O 1
ATOM 1505 N N . ASN A 1 182 ? 68.142 23.362 -104.196 1.00 33.25 182 ASN A N 1
ATOM 1506 C CA . ASN A 1 182 ? 69.113 22.275 -104.436 1.00 33.25 182 ASN A CA 1
ATOM 1507 C C . ASN A 1 182 ? 70.554 22.904 -104.344 1.00 33.25 182 ASN A C 1
ATOM 1509 O O . ASN A 1 182 ? 70.653 24.076 -103.998 1.00 33.25 182 ASN A O 1
ATOM 1513 N N . ASP A 1 183 ? 71.719 22.257 -104.513 1.00 38.38 183 ASP A N 1
ATOM 1514 C CA . ASP A 1 183 ? 72.267 21.625 -105.733 1.00 38.38 183 ASP A CA 1
ATOM 1515 C C . ASP A 1 183 ? 73.490 20.733 -105.448 1.00 38.38 183 ASP A C 1
ATOM 1517 O O . ASP A 1 183 ? 74.262 20.947 -104.510 1.00 38.38 183 ASP A O 1
ATOM 1521 N N . GLN A 1 184 ? 73.628 19.709 -106.294 1.00 46.28 184 GLN A N 1
ATOM 1522 C CA . GLN A 1 184 ? 74.559 18.592 -106.199 1.00 46.28 184 GLN A CA 1
ATOM 1523 C C . GLN A 1 184 ? 75.725 18.770 -107.184 1.00 46.28 184 GLN A C 1
ATOM 1525 O O . GLN A 1 184 ? 75.466 19.057 -108.341 1.00 46.28 184 GLN A O 1
ATOM 1530 N N . ASP A 1 185 ? 76.975 18.608 -106.718 1.00 44.78 185 ASP A N 1
ATOM 1531 C CA . ASP A 1 185 ? 78.102 17.966 -107.456 1.00 44.78 185 ASP A CA 1
ATOM 1532 C C . ASP A 1 185 ? 79.466 18.103 -106.743 1.00 44.78 185 ASP A C 1
ATOM 1534 O O . ASP A 1 185 ? 80.353 17.274 -106.926 1.00 44.78 185 ASP A O 1
ATOM 1538 N N . SER A 1 186 ? 79.564 18.973 -105.728 1.00 50.59 186 SER A N 1
ATOM 1539 C CA . SER A 1 186 ? 80.410 18.716 -104.535 1.00 50.59 186 SER A CA 1
ATOM 1540 C C . SER A 1 186 ? 79.820 17.594 -103.659 1.00 50.59 186 SER A C 1
ATOM 1542 O O . SER A 1 186 ? 80.298 17.276 -102.569 1.00 50.59 186 SER A O 1
ATOM 1544 N N . LEU A 1 187 ? 78.718 17.023 -104.144 1.00 53.00 187 LEU A N 1
ATOM 1545 C CA . LEU A 1 187 ? 77.794 16.208 -103.413 1.00 53.00 187 LEU A CA 1
ATOM 1546 C C . LEU A 1 187 ? 78.203 14.761 -103.412 1.00 53.00 187 LEU A C 1
ATOM 1548 O O . LEU A 1 187 ? 77.906 14.170 -102.421 1.00 53.00 187 LEU A O 1
ATOM 1552 N N . LEU A 1 188 ? 78.913 14.171 -104.375 1.00 52.19 188 LEU A N 1
ATOM 1553 C CA . LEU A 1 188 ? 79.186 12.726 -104.278 1.00 52.19 188 LEU A CA 1
ATOM 1554 C C . LEU A 1 188 ? 80.201 12.367 -103.171 1.00 52.19 188 LEU A C 1
ATOM 1556 O O . LEU A 1 188 ? 80.050 11.356 -102.485 1.00 52.19 188 LEU A O 1
ATOM 1560 N N . GLN A 1 189 ? 81.217 13.216 -102.973 1.00 50.50 189 GLN A N 1
ATOM 1561 C CA . GLN A 1 189 ? 82.242 13.036 -101.937 1.00 50.50 189 GLN A CA 1
ATOM 1562 C C . GLN A 1 189 ? 81.771 13.566 -100.578 1.00 50.50 189 GLN A C 1
ATOM 1564 O O . GLN A 1 189 ? 81.926 12.867 -99.576 1.00 50.50 189 GLN A O 1
ATOM 1569 N N . ASN A 1 190 ? 81.105 14.731 -100.548 1.00 57.81 190 ASN A N 1
ATOM 1570 C CA . ASN A 1 190 ? 80.371 15.138 -99.352 1.00 57.81 190 ASN A CA 1
ATOM 1571 C C . ASN A 1 190 ? 79.257 14.150 -99.037 1.00 57.81 190 ASN A C 1
ATOM 1573 O O . ASN A 1 190 ? 79.093 13.869 -97.879 1.00 57.81 190 ASN A O 1
ATOM 1577 N N . THR A 1 191 ? 78.576 13.526 -99.995 1.00 58.09 191 THR A N 1
ATOM 1578 C CA . THR A 1 191 ? 77.524 12.531 -99.735 1.00 58.09 191 THR A CA 1
ATOM 1579 C C . THR A 1 191 ? 78.127 11.223 -99.271 1.00 58.09 191 THR A C 1
ATOM 1581 O O . THR A 1 191 ? 77.464 10.511 -98.555 1.00 58.09 191 THR A O 1
ATOM 1584 N N . LEU A 1 192 ? 79.383 10.879 -99.570 1.00 63.62 192 LEU A N 1
ATOM 1585 C CA . LEU A 1 192 ? 80.029 9.697 -98.978 1.00 63.62 192 LEU A CA 1
ATOM 1586 C C . LEU A 1 192 ? 80.500 9.950 -97.535 1.00 63.62 192 LEU A C 1
ATOM 1588 O O . LEU A 1 192 ? 80.315 9.090 -96.670 1.00 63.62 192 LEU A O 1
ATOM 1592 N N . ASP A 1 193 ? 81.072 11.124 -97.255 1.00 69.12 193 ASP A N 1
ATOM 1593 C CA . ASP A 1 193 ? 81.451 11.530 -95.896 1.00 69.12 193 ASP A CA 1
ATOM 1594 C C . ASP A 1 193 ? 80.238 11.945 -95.046 1.00 69.12 193 ASP A C 1
ATOM 1596 O O . ASP A 1 193 ? 80.211 11.679 -93.846 1.00 69.12 193 ASP A O 1
ATOM 1600 N N . GLU A 1 194 ? 79.196 12.501 -95.655 1.00 72.50 194 GLU A N 1
ATOM 1601 C CA . GLU A 1 194 ? 77.862 12.689 -95.090 1.00 72.50 194 GLU A CA 1
ATOM 1602 C C . GLU A 1 194 ? 77.176 11.349 -94.943 1.00 72.50 194 GLU A C 1
ATOM 1604 O O . GLU A 1 194 ? 76.688 11.128 -93.866 1.00 72.50 194 GLU A O 1
ATOM 1609 N N . LEU A 1 195 ? 77.232 10.388 -95.869 1.00 74.31 195 LEU A N 1
ATOM 1610 C CA . LEU A 1 195 ? 76.687 9.038 -95.636 1.00 74.31 195 LEU A CA 1
ATOM 1611 C C . LEU A 1 195 ? 77.430 8.330 -94.494 1.00 74.31 195 LEU A C 1
ATOM 1613 O O . LEU A 1 195 ? 76.831 7.551 -93.756 1.00 74.31 195 LEU A O 1
ATOM 1617 N N . ARG A 1 196 ? 78.730 8.590 -94.292 1.00 78.31 196 ARG A N 1
ATOM 1618 C CA . ARG A 1 196 ? 79.480 8.102 -93.118 1.00 78.31 196 ARG A CA 1
ATOM 1619 C C . ARG A 1 196 ? 79.074 8.827 -91.837 1.00 78.31 196 ARG A C 1
ATOM 1621 O O . ARG A 1 196 ? 78.855 8.155 -90.829 1.00 78.31 196 ARG A O 1
ATOM 1628 N N . LYS A 1 197 ? 78.943 10.156 -91.863 1.00 80.38 197 LYS A N 1
ATOM 1629 C CA . LYS A 1 197 ? 78.443 10.959 -90.735 1.00 80.38 197 LYS A CA 1
ATOM 1630 C C . LYS A 1 197 ? 76.982 10.654 -90.432 1.00 80.38 197 LYS A C 1
ATOM 1632 O O . LYS A 1 197 ? 76.641 10.560 -89.271 1.00 80.38 197 LYS A O 1
ATOM 1637 N N . GLU A 1 198 ? 76.146 10.417 -91.427 1.00 79.19 198 GLU A N 1
ATOM 1638 C CA . GLU A 1 198 ? 74.754 9.981 -91.363 1.00 79.19 198 GLU A CA 1
ATOM 1639 C C . GLU A 1 198 ? 74.691 8.560 -90.849 1.00 79.19 198 GLU A C 1
ATOM 1641 O O . GLU A 1 198 ? 73.858 8.281 -90.011 1.00 79.19 198 GLU A O 1
ATOM 1646 N N . ARG A 1 199 ? 75.597 7.660 -91.242 1.00 82.06 199 ARG A N 1
ATOM 1647 C CA . ARG A 1 199 ? 75.678 6.325 -90.639 1.00 82.06 199 ARG A CA 1
ATOM 1648 C C . ARG A 1 199 ? 76.101 6.395 -89.171 1.00 82.06 199 ARG A C 1
ATOM 1650 O O . ARG A 1 199 ? 75.568 5.646 -88.356 1.00 82.06 199 ARG A O 1
ATOM 1657 N N . GLN A 1 200 ? 77.026 7.284 -88.811 1.00 83.69 200 GLN A N 1
ATOM 1658 C CA . GLN A 1 200 ? 77.414 7.528 -87.417 1.00 83.69 200 GLN A CA 1
ATOM 1659 C C . GLN A 1 200 ? 76.294 8.211 -86.621 1.00 83.69 200 GLN A C 1
ATOM 1661 O O . GLN A 1 200 ? 76.002 7.780 -85.511 1.00 83.69 200 GLN A O 1
ATOM 1666 N N . MET A 1 201 ? 75.623 9.207 -87.196 1.00 85.50 201 MET A N 1
ATOM 1667 C CA . MET A 1 201 ? 74.456 9.880 -86.627 1.00 85.50 201 MET A CA 1
ATOM 1668 C C . MET A 1 201 ? 73.276 8.926 -86.525 1.00 85.50 201 MET A C 1
ATOM 1670 O O . MET A 1 201 ? 72.577 8.972 -85.532 1.00 85.50 201 MET A O 1
ATOM 1674 N N . LEU A 1 202 ? 73.087 8.013 -87.474 1.00 84.44 202 LEU A N 1
ATOM 1675 C CA . LEU A 1 202 ? 72.049 6.989 -87.453 1.00 84.44 202 LEU A CA 1
ATOM 1676 C C . LEU A 1 202 ? 72.354 5.936 -86.393 1.00 84.44 202 LEU A C 1
ATOM 1678 O O . LEU A 1 202 ? 71.447 5.508 -85.693 1.00 84.44 202 LEU A O 1
ATOM 1682 N N . ASN A 1 203 ? 73.612 5.520 -86.238 1.00 86.62 203 ASN A N 1
ATOM 1683 C CA . ASN A 1 203 ? 74.007 4.623 -85.153 1.00 86.62 203 ASN A CA 1
ATOM 1684 C C . ASN A 1 203 ? 73.855 5.299 -83.784 1.00 86.62 203 ASN A C 1
ATOM 1686 O O . ASN A 1 203 ? 73.356 4.665 -82.858 1.00 86.62 203 ASN A O 1
ATOM 1690 N N . LYS A 1 204 ? 74.231 6.579 -83.670 1.00 89.62 204 LYS A N 1
ATOM 1691 C CA . LYS A 1 204 ? 74.018 7.385 -82.464 1.00 89.62 204 LYS A CA 1
ATOM 1692 C C . LYS A 1 204 ? 72.527 7.571 -82.183 1.00 89.62 204 LYS A C 1
ATOM 1694 O O . LYS A 1 204 ? 72.103 7.293 -81.079 1.00 89.62 204 LYS A O 1
ATOM 1699 N N . LEU A 1 205 ? 71.722 7.912 -83.185 1.00 88.69 205 LEU A N 1
ATOM 1700 C CA . LEU A 1 205 ? 70.271 8.060 -83.077 1.00 88.69 205 LEU A CA 1
ATOM 1701 C C . LEU A 1 205 ? 69.601 6.740 -82.691 1.00 88.69 205 LEU A C 1
ATOM 1703 O O . LEU A 1 205 ? 68.719 6.736 -81.846 1.00 88.69 205 LEU A O 1
ATOM 1707 N N . LYS A 1 206 ? 70.032 5.609 -83.261 1.00 88.12 206 LYS A N 1
ATOM 1708 C CA . LYS A 1 206 ? 69.553 4.276 -82.865 1.00 88.12 206 LYS A CA 1
ATOM 1709 C C . LYS A 1 206 ? 69.922 3.946 -81.419 1.00 88.12 206 LYS A C 1
ATOM 1711 O O . LYS A 1 206 ? 69.118 3.327 -80.729 1.00 88.12 206 LYS A O 1
ATOM 1716 N N . LEU A 1 207 ? 71.116 4.335 -80.967 1.00 89.75 207 LEU A N 1
ATOM 1717 C CA . LEU A 1 207 ? 71.540 4.165 -79.577 1.00 89.75 207 LEU A CA 1
ATOM 1718 C C . LEU A 1 207 ? 70.743 5.077 -78.636 1.00 89.75 207 LEU A C 1
ATOM 1720 O O . LEU A 1 207 ? 70.212 4.583 -77.651 1.00 89.75 207 LEU A O 1
ATOM 1724 N N . ASP A 1 208 ? 70.595 6.358 -78.969 1.00 88.19 208 ASP A N 1
ATOM 1725 C CA . ASP A 1 208 ? 69.819 7.340 -78.206 1.00 88.19 208 ASP A CA 1
ATOM 1726 C C . ASP A 1 208 ? 68.341 6.921 -78.134 1.00 88.19 208 ASP A C 1
ATOM 1728 O O . ASP A 1 208 ? 67.736 6.958 -77.068 1.00 88.19 208 ASP A O 1
ATOM 1732 N N . GLN A 1 209 ? 67.770 6.429 -79.239 1.00 87.94 209 GLN A N 1
ATOM 1733 C CA . GLN A 1 209 ? 66.412 5.885 -79.275 1.00 87.94 209 GLN A CA 1
ATOM 1734 C C . GLN A 1 209 ? 66.286 4.625 -78.412 1.00 87.94 209 GLN A C 1
ATOM 1736 O O . GLN A 1 209 ? 65.287 4.469 -77.719 1.00 87.94 209 GLN A O 1
ATOM 1741 N N . ARG A 1 210 ? 67.293 3.741 -78.410 1.00 90.88 210 ARG A N 1
ATOM 1742 C CA . ARG A 1 210 ? 67.311 2.559 -77.539 1.00 90.88 210 ARG A CA 1
ATOM 1743 C C . ARG A 1 210 ? 67.403 2.944 -76.062 1.00 90.88 210 ARG A C 1
ATOM 1745 O O . ARG A 1 210 ? 66.638 2.405 -75.276 1.00 90.88 210 ARG A O 1
ATOM 1752 N N . LEU A 1 211 ? 68.283 3.880 -75.703 1.00 89.38 211 LEU A N 1
ATOM 1753 C CA . LEU A 1 211 ? 68.430 4.375 -74.331 1.00 89.38 211 LEU A CA 1
ATOM 1754 C C . LEU A 1 211 ? 67.159 5.080 -73.844 1.00 89.38 211 LEU A C 1
ATOM 1756 O O . LEU A 1 211 ? 66.751 4.886 -72.707 1.00 89.38 211 LEU A O 1
ATOM 1760 N N . LEU A 1 212 ? 66.504 5.857 -74.710 1.00 88.75 212 LEU A N 1
ATOM 1761 C CA . LEU A 1 212 ? 65.255 6.544 -74.382 1.00 88.75 212 LEU A CA 1
ATOM 1762 C C . LEU A 1 212 ? 64.079 5.568 -74.235 1.00 88.75 212 LEU A C 1
ATOM 1764 O O . LEU A 1 212 ? 63.216 5.770 -73.385 1.00 88.75 212 LEU A O 1
ATOM 1768 N N . LEU A 1 213 ? 64.044 4.497 -75.034 1.00 88.00 213 LEU A N 1
ATOM 1769 C CA . LEU A 1 213 ? 63.080 3.408 -74.854 1.00 88.00 213 LEU A CA 1
ATOM 1770 C C . LEU A 1 213 ? 63.334 2.640 -73.552 1.00 88.00 213 LEU A C 1
ATOM 1772 O O . LEU A 1 213 ? 62.377 2.360 -72.842 1.00 88.00 213 LEU A O 1
ATOM 1776 N N . GLU A 1 214 ? 64.594 2.355 -73.221 1.00 89.56 214 GLU A N 1
ATOM 1777 C CA . GLU A 1 214 ? 64.975 1.663 -71.984 1.00 89.56 214 GLU A CA 1
ATOM 1778 C C . GLU A 1 214 ? 64.661 2.505 -70.734 1.00 89.56 214 GLU A C 1
ATOM 1780 O O . GLU A 1 214 ? 64.109 1.981 -69.770 1.00 89.56 214 GLU A O 1
ATOM 1785 N N . ASP A 1 215 ? 64.916 3.819 -70.759 1.00 89.81 215 ASP A N 1
ATOM 1786 C CA . ASP A 1 215 ? 64.539 4.726 -69.663 1.00 89.81 215 ASP A CA 1
ATOM 1787 C C . ASP A 1 215 ? 63.010 4.829 -69.517 1.00 89.81 215 ASP A C 1
ATOM 1789 O O . ASP A 1 215 ? 62.482 4.732 -68.408 1.00 89.81 215 ASP A O 1
ATOM 1793 N N . ASN A 1 216 ? 62.269 4.923 -70.629 1.00 90.75 216 ASN A N 1
ATOM 1794 C CA . ASN A 1 216 ? 60.803 4.895 -70.601 1.00 90.75 216 ASN A CA 1
ATOM 1795 C C . ASN A 1 216 ? 60.248 3.564 -70.066 1.00 90.75 216 ASN A C 1
ATOM 1797 O O . ASN A 1 216 ? 59.281 3.570 -69.305 1.00 90.75 216 ASN A O 1
ATOM 1801 N N . GLU A 1 217 ? 60.845 2.429 -70.438 1.00 91.69 217 GLU A N 1
ATOM 1802 C CA . GLU A 1 217 ? 60.450 1.104 -69.950 1.00 91.69 217 GLU A CA 1
ATOM 1803 C C . GLU A 1 217 ? 60.699 0.978 -68.440 1.00 91.69 217 GLU A C 1
ATOM 1805 O O . GLU A 1 217 ? 59.801 0.577 -67.698 1.00 91.69 217 GLU A O 1
ATOM 1810 N N . GLN A 1 218 ? 61.857 1.439 -67.953 1.00 91.31 218 GLN A N 1
ATOM 1811 C CA . GLN A 1 218 ? 62.161 1.481 -66.519 1.00 91.31 218 GLN A CA 1
ATOM 1812 C C . GLN A 1 218 ? 61.227 2.420 -65.741 1.00 91.31 218 GLN A C 1
ATOM 1814 O O . GLN A 1 218 ? 60.833 2.112 -64.611 1.00 91.31 218 GLN A O 1
ATOM 1819 N N . GLN A 1 219 ? 60.864 3.575 -66.308 1.00 90.06 219 GLN A N 1
ATOM 1820 C CA . GLN A 1 219 ? 59.895 4.488 -65.695 1.00 90.06 219 GLN A CA 1
ATOM 1821 C C . GLN A 1 219 ? 58.496 3.863 -65.634 1.00 90.06 219 GLN A C 1
ATOM 1823 O O . GLN A 1 219 ? 57.841 3.937 -64.590 1.00 90.06 219 GLN A O 1
ATOM 1828 N N . TYR A 1 220 ? 58.067 3.193 -66.706 1.00 92.50 220 TYR A N 1
ATOM 1829 C CA . TYR A 1 220 ? 56.794 2.477 -66.746 1.00 92.50 220 TYR A CA 1
ATOM 1830 C C . TYR A 1 220 ? 56.752 1.336 -65.721 1.00 92.50 220 TYR A C 1
ATOM 1832 O O . TYR A 1 220 ? 55.772 1.201 -64.988 1.00 92.50 220 TYR A O 1
ATOM 1840 N N . GLU A 1 221 ? 57.831 0.560 -65.592 1.00 93.62 221 GLU A N 1
ATOM 1841 C CA . GLU A 1 221 ? 57.919 -0.529 -64.617 1.00 93.62 221 GLU A CA 1
ATOM 1842 C C . GLU A 1 221 ? 57.852 -0.011 -63.171 1.00 93.62 221 GLU A C 1
ATOM 1844 O O . GLU A 1 221 ? 57.097 -0.545 -62.353 1.00 93.62 221 GLU A O 1
ATOM 1849 N N . LYS A 1 222 ? 58.550 1.090 -62.857 1.00 93.88 222 LYS A N 1
ATOM 1850 C CA . LYS A 1 222 ? 58.449 1.757 -61.544 1.00 93.88 222 LYS A CA 1
ATOM 1851 C C . LYS A 1 222 ? 57.031 2.251 -61.259 1.00 93.88 222 LYS A C 1
ATOM 1853 O O . LYS A 1 222 ? 56.540 2.085 -60.140 1.00 93.88 222 LYS A O 1
ATOM 1858 N N . GLN A 1 223 ? 56.360 2.838 -62.251 1.00 92.62 223 GLN A N 1
ATOM 1859 C CA . GLN A 1 223 ? 54.980 3.305 -62.108 1.00 92.62 223 GLN A CA 1
ATOM 1860 C C . GLN A 1 223 ? 54.012 2.136 -61.875 1.00 92.62 223 GLN A C 1
ATOM 1862 O O . GLN A 1 223 ? 53.149 2.220 -60.997 1.00 92.62 223 GLN A O 1
ATOM 1867 N N . LEU A 1 224 ? 54.190 1.028 -62.599 1.00 94.25 224 LEU A N 1
ATOM 1868 C CA . LEU A 1 224 ? 53.390 -0.182 -62.435 1.00 94.25 224 LEU A CA 1
ATOM 1869 C C . LEU A 1 224 ? 53.584 -0.802 -61.043 1.00 94.25 224 LEU A C 1
ATOM 1871 O O . LEU A 1 224 ? 52.600 -1.121 -60.374 1.00 94.25 224 LEU A O 1
ATOM 1875 N N . GLN A 1 225 ? 54.829 -0.918 -60.568 1.00 93.88 225 GLN A N 1
ATOM 1876 C CA . GLN A 1 225 ? 55.132 -1.414 -59.220 1.00 93.88 225 GLN A CA 1
ATOM 1877 C C . GLN A 1 225 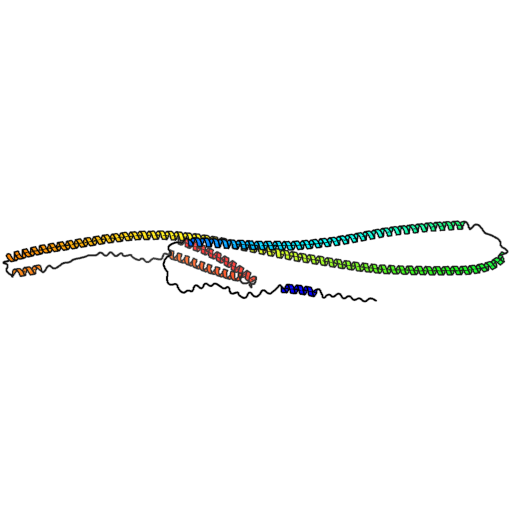? 54.517 -0.524 -58.131 1.00 93.88 225 GLN A C 1
ATOM 1879 O O . GLN A 1 225 ? 53.938 -1.028 -57.166 1.00 93.88 225 GLN A O 1
ATOM 1884 N N . TYR A 1 226 ? 54.585 0.802 -58.292 1.00 94.62 226 TYR A N 1
ATOM 1885 C CA . TYR A 1 226 ? 53.945 1.743 -57.372 1.00 94.62 226 TYR A CA 1
ATOM 1886 C C . TYR A 1 226 ? 52.419 1.566 -57.341 1.00 94.62 226 TYR A C 1
ATOM 1888 O O . TYR A 1 226 ? 51.826 1.488 -56.263 1.00 94.62 226 TYR A O 1
ATOM 1896 N N . GLN A 1 227 ? 51.781 1.419 -58.507 1.00 91.56 227 GLN A N 1
ATOM 1897 C CA . GLN A 1 227 ? 50.338 1.194 -58.601 1.00 91.56 227 GLN A CA 1
ATOM 1898 C C . GLN A 1 227 ? 49.916 -0.145 -57.973 1.00 91.56 227 GLN A C 1
ATOM 1900 O O . GLN A 1 227 ? 48.908 -0.201 -57.267 1.00 91.56 227 GLN A O 1
ATOM 1905 N N . GLN A 1 228 ? 50.702 -1.210 -58.164 1.00 93.75 228 GLN A N 1
ATOM 1906 C CA . GLN A 1 228 ? 50.474 -2.507 -57.516 1.00 93.75 228 GLN A CA 1
ATOM 1907 C C . GLN A 1 228 ? 50.586 -2.410 -55.990 1.00 93.75 228 GLN A C 1
ATOM 1909 O O . GLN A 1 228 ? 49.750 -2.968 -55.275 1.00 93.75 228 GLN A O 1
ATOM 1914 N N . LYS A 1 229 ? 51.577 -1.666 -55.482 1.00 95.62 229 LYS A N 1
ATOM 1915 C CA . LYS A 1 229 ? 51.747 -1.444 -54.042 1.00 95.62 229 LYS A CA 1
ATOM 1916 C C . LYS A 1 229 ? 50.563 -0.679 -53.445 1.00 95.62 229 LYS A C 1
ATOM 1918 O O . LYS A 1 229 ? 50.007 -1.131 -52.448 1.00 95.62 229 LYS A O 1
ATOM 1923 N N . LEU A 1 230 ? 50.128 0.407 -54.089 1.00 93.62 230 LEU A N 1
ATOM 1924 C CA . LEU A 1 230 ? 48.939 1.164 -53.675 1.00 93.62 230 LEU A CA 1
ATOM 1925 C C . LEU A 1 230 ? 47.678 0.296 -53.663 1.00 93.62 230 LEU A C 1
ATOM 1927 O O . LEU A 1 230 ? 46.899 0.339 -52.714 1.00 93.62 230 LEU A O 1
ATOM 1931 N N . TYR A 1 231 ? 47.479 -0.519 -54.701 1.00 93.88 231 TYR A N 1
ATOM 1932 C CA . TYR A 1 231 ? 46.349 -1.442 -54.756 1.00 93.88 231 TYR A CA 1
ATOM 1933 C C . TYR A 1 231 ? 46.371 -2.438 -53.589 1.00 93.88 231 TYR A C 1
ATOM 1935 O O . TYR A 1 231 ? 45.345 -2.666 -52.945 1.00 93.88 231 TYR A O 1
ATOM 1943 N N . GLN A 1 232 ? 47.542 -3.001 -53.279 1.00 94.81 232 GLN A N 1
ATOM 1944 C CA . GLN A 1 232 ? 47.696 -3.933 -52.166 1.00 94.81 232 GLN A CA 1
ATOM 1945 C C . GLN A 1 232 ? 47.454 -3.254 -50.808 1.00 94.81 232 GLN A C 1
ATOM 1947 O O . GLN A 1 232 ? 46.794 -3.835 -49.947 1.00 94.81 232 GLN A O 1
ATOM 1952 N N . GLU A 1 233 ? 47.930 -2.021 -50.620 1.00 95.56 233 GLU A N 1
ATOM 1953 C CA . GLU A 1 233 ? 47.668 -1.225 -49.415 1.00 95.56 233 GLU A CA 1
ATOM 1954 C C . GLU A 1 233 ? 46.172 -0.927 -49.249 1.00 95.56 233 GLU A C 1
ATOM 1956 O O . GLU A 1 233 ? 45.621 -1.186 -48.177 1.00 95.56 233 GLU A O 1
ATOM 1961 N N . MET A 1 234 ? 45.480 -0.499 -50.311 1.00 94.62 234 MET A N 1
ATOM 1962 C CA . MET A 1 234 ? 44.025 -0.297 -50.281 1.00 94.62 234 MET A CA 1
ATOM 1963 C C . MET A 1 234 ? 43.269 -1.592 -49.970 1.00 94.62 234 MET A C 1
ATOM 1965 O O . MET A 1 234 ? 42.318 -1.588 -49.189 1.00 94.62 234 MET A O 1
ATOM 1969 N N . LYS A 1 235 ? 43.693 -2.725 -50.544 1.00 96.00 235 LYS A N 1
ATOM 1970 C CA . LYS A 1 235 ? 43.098 -4.038 -50.259 1.00 96.00 235 LYS A CA 1
ATOM 1971 C C . LYS A 1 235 ? 43.269 -4.428 -48.788 1.00 96.00 235 LYS A C 1
ATOM 1973 O O . LYS A 1 235 ? 42.323 -4.927 -48.172 1.00 96.00 235 LYS A O 1
ATOM 1978 N N . ASN A 1 236 ? 44.446 -4.178 -48.219 1.00 95.50 236 ASN A N 1
ATOM 1979 C CA . ASN A 1 236 ? 44.719 -4.434 -46.807 1.00 95.50 236 ASN A CA 1
ATOM 1980 C C . ASN A 1 236 ? 43.869 -3.527 -45.903 1.00 95.50 236 ASN A C 1
ATOM 1982 O O . ASN A 1 236 ? 43.231 -4.030 -44.981 1.00 95.50 236 ASN A O 1
ATOM 1986 N N . GLN A 1 237 ? 43.787 -2.225 -46.200 1.00 93.06 237 GLN A N 1
ATOM 1987 C CA . GLN A 1 237 ? 42.935 -1.282 -45.462 1.00 93.06 237 GLN A CA 1
ATOM 1988 C C . GLN A 1 237 ? 41.458 -1.689 -45.511 1.00 93.06 237 GLN A C 1
ATOM 1990 O O . GLN A 1 237 ? 40.794 -1.722 -44.480 1.00 93.06 237 GLN A O 1
ATOM 1995 N N . ASN A 1 238 ? 40.954 -2.082 -46.683 1.00 94.31 238 ASN A N 1
ATOM 1996 C CA . ASN A 1 238 ? 39.578 -2.555 -46.826 1.00 94.31 238 ASN A CA 1
ATOM 1997 C C . ASN A 1 238 ? 39.331 -3.834 -46.004 1.00 94.31 238 ASN A C 1
ATOM 1999 O O . ASN A 1 238 ? 38.303 -3.971 -45.350 1.00 94.31 238 ASN A O 1
ATOM 2003 N N . THR A 1 239 ? 40.307 -4.744 -45.956 1.00 95.88 239 THR A N 1
ATOM 2004 C CA . THR A 1 239 ? 40.214 -5.955 -45.124 1.00 95.88 239 THR A CA 1
ATOM 2005 C C . THR A 1 239 ? 40.126 -5.616 -43.631 1.00 95.88 239 THR A C 1
ATOM 2007 O O . THR A 1 239 ? 39.312 -6.211 -42.926 1.00 95.88 239 THR A O 1
ATOM 2010 N N . ILE A 1 240 ? 40.912 -4.642 -43.154 1.00 95.38 240 ILE A N 1
ATOM 2011 C CA . ILE A 1 240 ? 40.855 -4.159 -41.764 1.00 95.38 240 ILE A CA 1
ATOM 2012 C C . ILE A 1 240 ? 39.481 -3.548 -41.472 1.00 95.38 240 ILE A C 1
ATOM 2014 O O . ILE A 1 240 ? 38.824 -3.976 -40.529 1.00 95.38 240 ILE A O 1
ATOM 2018 N N . LEU A 1 241 ? 39.002 -2.639 -42.327 1.00 94.75 241 LEU A N 1
ATOM 2019 C CA . LEU A 1 241 ? 37.691 -1.999 -42.165 1.00 94.75 241 LEU A CA 1
ATOM 2020 C C . LEU A 1 241 ? 36.540 -3.012 -42.166 1.00 94.75 241 LEU A C 1
ATOM 2022 O O . LEU A 1 241 ? 35.595 -2.892 -41.390 1.00 94.75 241 LEU A O 1
ATOM 2026 N N . MET A 1 242 ? 36.611 -4.035 -43.020 1.00 95.12 242 MET A N 1
ATOM 2027 C CA . MET A 1 242 ? 35.614 -5.107 -43.052 1.00 95.12 242 MET A CA 1
ATOM 2028 C C . MET A 1 242 ? 35.616 -5.930 -41.764 1.00 95.12 242 MET A C 1
ATOM 2030 O O . MET A 1 242 ? 34.546 -6.302 -41.281 1.00 95.12 242 MET A O 1
ATOM 2034 N N . LYS A 1 243 ? 36.797 -6.178 -41.189 1.00 96.31 243 LYS A N 1
ATOM 2035 C CA . LYS A 1 243 ? 36.929 -6.864 -39.905 1.00 96.31 243 LYS A CA 1
ATOM 2036 C C . LYS A 1 243 ? 36.386 -6.012 -38.755 1.00 96.31 243 LYS A C 1
ATOM 2038 O O . LYS A 1 243 ? 35.569 -6.503 -37.986 1.00 96.31 243 LYS A O 1
ATOM 2043 N N . GLU A 1 244 ? 36.759 -4.735 -38.686 1.00 94.38 244 GLU A N 1
ATOM 2044 C CA . GLU A 1 244 ? 36.249 -3.789 -37.681 1.00 94.38 244 GLU A CA 1
ATOM 2045 C C . GLU A 1 244 ? 34.724 -3.660 -37.755 1.00 94.38 244 GLU A C 1
ATOM 2047 O O . GLU A 1 244 ? 34.040 -3.710 -36.735 1.00 94.38 244 GLU A O 1
ATOM 2052 N N . LYS A 1 245 ? 34.165 -3.580 -38.969 1.00 94.81 245 LYS A N 1
ATOM 2053 C CA . LYS A 1 245 ? 32.714 -3.572 -39.183 1.00 94.81 245 LYS A CA 1
ATOM 2054 C C . LYS A 1 245 ? 32.051 -4.835 -38.633 1.00 94.81 245 LYS A C 1
ATOM 2056 O O . LYS A 1 245 ? 30.973 -4.746 -38.047 1.00 94.81 245 LYS A O 1
ATOM 2061 N N . GLN A 1 246 ? 32.655 -6.004 -38.840 1.00 94.69 246 GLN A N 1
ATOM 2062 C CA . GLN A 1 246 ? 32.119 -7.259 -38.320 1.00 94.69 246 GLN A CA 1
ATOM 2063 C C . GLN A 1 246 ? 32.178 -7.301 -36.785 1.00 94.69 246 GLN A C 1
ATOM 2065 O O . GLN A 1 246 ? 31.172 -7.617 -36.152 1.00 94.69 246 GLN A O 1
ATOM 2070 N N . GLU A 1 247 ? 33.308 -6.909 -36.191 1.00 95.81 247 GLU A N 1
ATOM 2071 C CA . GLU A 1 247 ? 33.481 -6.834 -34.734 1.00 95.81 247 GLU A CA 1
ATOM 2072 C C . GLU A 1 247 ? 32.466 -5.858 -34.102 1.00 95.81 247 GLU A C 1
ATOM 2074 O O . GLU A 1 247 ? 31.823 -6.186 -33.105 1.00 95.81 247 GLU A O 1
ATOM 2079 N N . GLN A 1 248 ? 32.225 -4.698 -34.725 1.00 94.19 248 GLN A N 1
ATOM 2080 C CA . GLN A 1 248 ? 31.195 -3.746 -34.287 1.00 94.19 248 GLN A CA 1
ATOM 2081 C C . GLN A 1 248 ? 29.777 -4.326 -34.379 1.00 94.19 248 GLN A C 1
ATOM 2083 O O . GLN A 1 248 ? 28.967 -4.130 -33.474 1.00 94.19 248 GLN A O 1
ATOM 2088 N N . GLN A 1 249 ? 29.453 -5.066 -35.445 1.00 94.75 249 GLN A N 1
ATOM 2089 C CA . GLN A 1 249 ? 28.148 -5.725 -35.570 1.00 94.75 249 GLN A CA 1
ATOM 2090 C C . GLN A 1 249 ? 27.931 -6.798 -34.497 1.00 94.75 249 GLN A C 1
ATOM 2092 O O . GLN A 1 249 ? 26.811 -6.959 -34.009 1.00 94.75 249 GLN A O 1
ATOM 2097 N N . GLU A 1 250 ? 28.978 -7.532 -34.126 1.00 95.38 250 GLU A N 1
ATOM 2098 C CA . GLU A 1 250 ? 28.924 -8.512 -33.039 1.00 95.38 250 GLU A CA 1
ATOM 2099 C C . GLU A 1 250 ? 28.740 -7.828 -31.677 1.00 95.38 250 GLU A C 1
ATOM 2101 O O . GLU A 1 250 ? 27.881 -8.248 -30.899 1.00 95.38 250 GLU A O 1
ATOM 2106 N N . GLN A 1 251 ? 29.439 -6.715 -31.426 1.00 93.25 251 GLN A N 1
ATOM 2107 C CA . GLN A 1 251 ? 29.248 -5.906 -30.216 1.00 93.25 251 GLN A CA 1
ATOM 2108 C C . GLN A 1 251 ? 27.821 -5.354 -30.103 1.00 93.25 251 GLN A C 1
ATOM 2110 O O . GLN A 1 251 ? 27.223 -5.423 -29.030 1.00 93.25 251 GLN A O 1
ATOM 2115 N N . ILE A 1 252 ? 27.244 -4.858 -31.204 1.00 93.44 252 ILE A N 1
ATOM 2116 C CA . ILE A 1 252 ? 25.854 -4.377 -31.226 1.00 93.44 252 ILE A CA 1
ATOM 2117 C C . ILE A 1 252 ? 24.888 -5.507 -30.854 1.00 93.44 252 ILE A C 1
ATOM 2119 O O . ILE A 1 252 ? 24.017 -5.306 -30.010 1.00 93.44 252 ILE A O 1
ATOM 2123 N N . LYS A 1 253 ? 25.060 -6.709 -31.419 1.00 94.62 253 LYS A N 1
ATOM 2124 C CA . LYS A 1 253 ? 24.204 -7.864 -31.094 1.00 94.62 253 LYS A CA 1
ATOM 2125 C C . LYS A 1 253 ? 24.283 -8.251 -29.616 1.00 94.62 253 LYS A C 1
ATOM 2127 O O . LYS A 1 253 ? 23.253 -8.556 -29.014 1.00 94.62 253 LYS A O 1
ATOM 2132 N N . GLU A 1 254 ? 25.477 -8.229 -29.027 1.00 96.12 254 GLU A N 1
ATOM 2133 C CA . GLU A 1 254 ? 25.648 -8.559 -27.608 1.00 96.12 254 GLU A CA 1
ATOM 2134 C C . GLU A 1 254 ? 25.045 -7.481 -26.694 1.00 96.12 254 GLU A C 1
ATOM 2136 O O . GLU A 1 254 ? 24.393 -7.802 -25.696 1.00 96.12 254 GLU A O 1
ATOM 2141 N N . LEU A 1 255 ? 25.173 -6.203 -27.066 1.00 94.81 255 LEU A N 1
ATOM 2142 C CA . LEU A 1 255 ? 24.526 -5.097 -26.356 1.00 94.81 255 LEU A CA 1
ATOM 2143 C C . LEU A 1 255 ? 22.998 -5.181 -26.437 1.00 94.81 255 LEU A C 1
ATOM 2145 O O . LEU A 1 255 ? 22.327 -5.029 -25.418 1.00 94.81 255 LEU A O 1
ATOM 2149 N N . GLU A 1 256 ? 22.435 -5.476 -27.610 1.00 95.00 256 GLU A N 1
ATOM 2150 C CA . GLU A 1 256 ? 20.989 -5.669 -27.779 1.00 95.00 256 GLU A CA 1
ATOM 2151 C C . GLU A 1 256 ? 20.458 -6.818 -26.918 1.00 95.00 256 GLU A C 1
ATOM 2153 O O . GLU A 1 256 ? 19.373 -6.717 -26.338 1.00 95.00 256 GLU A O 1
ATOM 2158 N N . LYS A 1 257 ? 21.216 -7.914 -26.830 1.00 96.19 257 LYS A N 1
ATOM 2159 C CA . LYS A 1 257 ? 20.880 -9.056 -25.981 1.00 96.19 257 LYS A CA 1
ATOM 2160 C C . LYS A 1 257 ? 20.924 -8.673 -24.502 1.00 96.19 257 LYS A C 1
ATOM 2162 O O . LYS A 1 257 ? 19.928 -8.850 -23.806 1.00 96.19 257 LYS A O 1
ATOM 2167 N N . THR A 1 258 ? 22.021 -8.062 -24.057 1.00 94.44 258 THR A N 1
ATOM 2168 C CA . THR A 1 258 ? 22.192 -7.600 -22.671 1.00 94.44 258 THR A CA 1
ATOM 2169 C C . THR A 1 258 ? 21.088 -6.620 -22.267 1.00 94.44 258 THR A C 1
ATOM 2171 O O . THR A 1 258 ? 20.526 -6.722 -21.178 1.00 94.44 258 THR A O 1
ATOM 2174 N N . TYR A 1 259 ? 20.719 -5.700 -23.162 1.00 94.31 259 TYR A N 1
ATOM 2175 C CA . TYR A 1 259 ? 19.621 -4.763 -22.941 1.00 94.31 259 TYR A CA 1
ATOM 2176 C C . TYR A 1 259 ? 18.272 -5.478 -22.784 1.00 94.31 259 TYR A C 1
ATOM 2178 O O . TYR A 1 259 ? 17.523 -5.181 -21.852 1.00 94.31 259 TYR A O 1
ATOM 2186 N N . LYS A 1 260 ? 17.957 -6.444 -23.659 1.00 95.19 260 LYS A N 1
ATOM 2187 C CA . LYS A 1 260 ? 16.716 -7.233 -23.564 1.00 95.19 260 LYS A CA 1
ATOM 2188 C C . LYS A 1 260 ? 16.639 -8.017 -22.254 1.00 95.19 260 LYS A C 1
ATOM 2190 O O . LYS A 1 260 ? 15.586 -7.997 -21.613 1.00 95.19 260 LYS A O 1
ATOM 2195 N N . ASP A 1 261 ? 17.739 -8.644 -21.847 1.00 95.00 261 ASP A N 1
ATOM 2196 C CA . ASP A 1 261 ? 17.818 -9.406 -20.598 1.00 95.00 261 ASP A CA 1
ATOM 2197 C C . ASP A 1 261 ? 17.650 -8.487 -19.380 1.00 95.00 261 ASP A C 1
ATOM 2199 O O . ASP A 1 261 ? 16.853 -8.779 -18.485 1.00 95.00 261 ASP A O 1
ATOM 2203 N N . LEU A 1 262 ? 18.310 -7.323 -19.376 1.00 95.69 262 LEU A N 1
ATOM 2204 C CA . LEU A 1 262 ? 18.167 -6.323 -18.317 1.00 95.69 262 LEU A CA 1
ATOM 2205 C C . LEU A 1 262 ? 16.719 -5.832 -18.190 1.00 95.69 262 LEU A C 1
ATOM 2207 O O . LEU A 1 262 ? 16.164 -5.826 -17.091 1.00 95.69 262 LEU A O 1
ATOM 2211 N N . VAL A 1 263 ? 16.080 -5.468 -19.306 1.00 95.25 263 VAL A N 1
ATOM 2212 C CA . VAL A 1 263 ? 14.677 -5.024 -19.320 1.00 95.25 263 VAL A CA 1
ATOM 2213 C C . VAL A 1 263 ? 13.744 -6.135 -18.831 1.00 95.25 263 VAL A C 1
ATOM 2215 O O . VAL A 1 263 ? 12.789 -5.863 -18.099 1.00 95.25 263 VAL A O 1
ATOM 2218 N N . PHE A 1 264 ? 13.999 -7.391 -19.206 1.00 95.94 264 PHE A N 1
ATOM 2219 C CA . PHE A 1 264 ? 13.225 -8.531 -18.718 1.00 95.94 26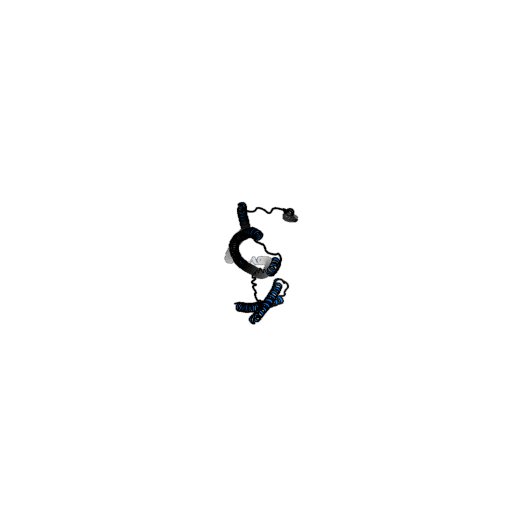4 PHE A CA 1
ATOM 2220 C C . PHE A 1 264 ? 13.367 -8.709 -17.200 1.00 95.94 264 PHE A C 1
ATOM 2222 O O . PHE A 1 264 ? 12.358 -8.838 -16.502 1.00 95.94 264 PHE A O 1
ATOM 2229 N N . HIS A 1 265 ? 14.594 -8.658 -16.677 1.00 94.69 265 HIS A N 1
ATOM 2230 C CA . HIS A 1 265 ? 14.853 -8.770 -15.243 1.00 94.69 265 HIS A CA 1
ATOM 2231 C C . HIS A 1 265 ? 14.217 -7.629 -14.444 1.00 94.69 265 HIS A C 1
ATOM 2233 O O . HIS A 1 265 ? 13.537 -7.899 -13.454 1.00 94.69 265 HIS A O 1
ATOM 2239 N N . GLN A 1 266 ? 14.334 -6.386 -14.916 1.00 93.12 266 GLN A N 1
ATOM 2240 C CA . GLN A 1 266 ? 13.687 -5.232 -14.287 1.00 93.12 266 GLN A CA 1
ATOM 2241 C C . GLN A 1 266 ? 12.163 -5.382 -14.248 1.00 93.12 266 GLN A C 1
ATOM 2243 O O . GLN A 1 266 ? 11.544 -5.132 -13.215 1.00 93.12 266 GLN A O 1
ATOM 2248 N N . LYS A 1 267 ? 11.537 -5.858 -15.334 1.00 94.31 267 LYS A N 1
ATOM 2249 C CA . LYS A 1 267 ? 10.090 -6.138 -15.348 1.00 94.31 267 LYS A CA 1
ATOM 2250 C C . LYS A 1 267 ? 9.697 -7.183 -14.301 1.00 94.31 267 LYS A C 1
ATOM 2252 O O . LYS A 1 267 ? 8.693 -7.006 -13.616 1.00 94.31 267 LYS A O 1
ATOM 2257 N N . GLN A 1 268 ? 10.479 -8.252 -14.158 1.00 93.75 268 GLN A N 1
ATOM 2258 C CA . GLN A 1 268 ? 10.226 -9.288 -13.150 1.00 93.75 268 GLN A CA 1
ATOM 2259 C C . GLN A 1 268 ? 10.385 -8.760 -11.720 1.00 93.75 268 GLN A C 1
ATOM 2261 O O . GLN A 1 268 ? 9.595 -9.105 -10.842 1.00 93.75 268 GLN A O 1
ATOM 2266 N N . GLU A 1 269 ? 11.384 -7.916 -11.474 1.00 93.56 269 GLU A N 1
ATOM 2267 C CA . GLU A 1 269 ? 11.608 -7.303 -10.165 1.00 93.56 269 GLU A CA 1
ATOM 2268 C C . GLU A 1 269 ? 10.483 -6.331 -9.790 1.00 93.56 269 GLU A C 1
ATOM 2270 O O . GLU A 1 269 ? 9.947 -6.416 -8.685 1.00 93.56 269 GLU A O 1
ATOM 2275 N N . ILE A 1 270 ? 10.027 -5.506 -10.740 1.00 92.44 270 ILE A N 1
ATOM 2276 C CA . ILE A 1 270 ? 8.860 -4.631 -10.560 1.00 92.44 270 ILE A CA 1
ATOM 2277 C C . ILE A 1 270 ? 7.618 -5.449 -10.188 1.00 92.44 270 ILE A C 1
ATOM 2279 O O . ILE A 1 270 ? 6.927 -5.098 -9.234 1.00 92.44 270 ILE A O 1
ATOM 2283 N N . LEU A 1 271 ? 7.346 -6.562 -10.880 1.00 92.19 271 LEU A N 1
ATOM 2284 C CA . LEU A 1 271 ? 6.201 -7.426 -10.564 1.00 92.19 271 LEU A CA 1
ATOM 2285 C C . LEU A 1 271 ? 6.301 -8.036 -9.157 1.00 92.19 271 LEU A C 1
ATOM 2287 O O . LEU A 1 271 ? 5.300 -8.105 -8.441 1.00 92.19 271 LEU A O 1
ATOM 2291 N N . LYS A 1 272 ? 7.502 -8.449 -8.731 1.00 95.44 272 LYS A N 1
ATOM 2292 C CA . LYS A 1 272 ? 7.732 -8.951 -7.366 1.00 95.44 272 LYS A CA 1
ATOM 2293 C C . LYS A 1 272 ? 7.469 -7.869 -6.319 1.00 95.44 272 LYS A C 1
ATOM 2295 O O . LYS A 1 272 ? 6.781 -8.147 -5.340 1.00 95.44 272 LYS A O 1
ATOM 2300 N N . LEU A 1 273 ? 7.968 -6.652 -6.538 1.00 93.38 273 LEU A N 1
ATOM 2301 C CA . LEU A 1 273 ? 7.755 -5.521 -5.631 1.00 93.38 273 LEU A CA 1
ATOM 2302 C C . LEU A 1 273 ? 6.279 -5.107 -5.570 1.00 93.38 273 LEU A C 1
ATOM 2304 O O . LEU A 1 273 ? 5.751 -4.883 -4.484 1.00 93.38 273 LEU A O 1
ATOM 2308 N N . GLN A 1 274 ? 5.580 -5.075 -6.709 1.00 92.81 274 GLN A N 1
ATOM 2309 C CA . GLN A 1 274 ? 4.137 -4.807 -6.760 1.00 92.81 274 GLN A CA 1
ATOM 2310 C C . GLN A 1 274 ? 3.331 -5.851 -5.985 1.00 92.81 274 GLN A C 1
ATOM 2312 O O . GLN A 1 274 ? 2.393 -5.501 -5.262 1.00 92.81 274 GLN A O 1
ATOM 2317 N N . LYS A 1 275 ? 3.712 -7.129 -6.094 1.00 94.81 275 LYS A N 1
ATOM 2318 C CA . LYS A 1 275 ? 3.089 -8.199 -5.315 1.00 94.81 275 LYS A CA 1
ATOM 2319 C C . LYS A 1 275 ? 3.341 -8.015 -3.818 1.00 94.81 275 LYS A C 1
ATOM 2321 O O . LYS A 1 275 ? 2.382 -7.992 -3.058 1.00 94.81 275 LYS A O 1
ATOM 2326 N N . GLN A 1 276 ? 4.593 -7.799 -3.408 1.00 90.94 276 GLN A N 1
ATOM 2327 C CA . GLN A 1 276 ? 4.936 -7.549 -2.001 1.00 90.94 276 GLN A CA 1
ATOM 2328 C C . GLN A 1 276 ? 4.169 -6.353 -1.427 1.00 90.94 276 GLN A C 1
ATOM 2330 O O . GLN A 1 276 ? 3.633 -6.440 -0.327 1.00 90.94 276 GLN A O 1
ATOM 2335 N N . TYR A 1 277 ? 4.061 -5.259 -2.183 1.00 93.38 277 TYR A N 1
ATOM 2336 C CA . TYR A 1 277 ? 3.268 -4.098 -1.786 1.00 93.38 277 TYR A CA 1
ATOM 2337 C C . TYR A 1 277 ? 1.787 -4.450 -1.589 1.00 93.38 277 TYR A C 1
ATOM 2339 O O . TYR A 1 277 ? 1.190 -4.063 -0.587 1.00 93.38 277 TYR A O 1
ATOM 2347 N N . THR A 1 278 ? 1.200 -5.207 -2.520 1.00 93.19 278 THR A N 1
ATOM 2348 C CA . THR A 1 278 ? -0.208 -5.630 -2.445 1.00 93.19 278 THR A CA 1
ATOM 2349 C C . THR A 1 278 ? -0.456 -6.541 -1.242 1.00 93.19 278 THR A C 1
ATOM 2351 O O . THR A 1 278 ? -1.437 -6.350 -0.521 1.00 93.19 278 THR A O 1
ATOM 2354 N N . ASP A 1 279 ? 0.454 -7.481 -0.985 1.00 92.31 279 ASP A N 1
ATOM 2355 C CA . ASP A 1 279 ? 0.380 -8.403 0.150 1.00 92.31 279 ASP A CA 1
ATOM 2356 C C . ASP A 1 279 ? 0.478 -7.636 1.483 1.00 92.31 279 ASP A C 1
ATOM 2358 O O . ASP A 1 279 ? -0.351 -7.826 2.374 1.00 92.31 279 ASP A O 1
ATOM 2362 N N . ILE A 1 280 ? 1.433 -6.701 1.599 1.00 93.06 280 ILE A N 1
ATOM 2363 C CA . ILE A 1 280 ? 1.605 -5.848 2.788 1.00 93.06 280 ILE A CA 1
ATOM 2364 C C . ILE A 1 280 ? 0.373 -4.966 3.012 1.00 93.06 280 ILE A C 1
ATOM 2366 O O . ILE A 1 280 ? -0.125 -4.875 4.134 1.00 93.06 280 ILE A O 1
ATOM 2370 N N . LYS A 1 281 ? -0.143 -4.330 1.956 1.00 93.12 281 LYS A N 1
ATOM 2371 C CA . LYS A 1 281 ? -1.351 -3.502 2.039 1.00 93.12 281 LYS A CA 1
ATOM 2372 C C . LYS A 1 281 ? -2.543 -4.317 2.550 1.00 93.12 281 LYS A C 1
ATOM 2374 O O . LYS A 1 281 ? -3.206 -3.892 3.491 1.00 93.12 281 LYS A O 1
ATOM 2379 N N . SER A 1 282 ? -2.757 -5.504 1.983 1.00 92.25 282 SER A N 1
ATOM 2380 C CA . SER A 1 282 ? -3.853 -6.401 2.375 1.00 92.25 282 SER A CA 1
ATOM 2381 C C . SER A 1 282 ? -3.713 -6.876 3.826 1.00 92.25 282 SER A C 1
ATOM 2383 O O . SER A 1 282 ? -4.703 -6.972 4.554 1.00 92.25 282 SER A O 1
ATOM 2385 N N . PHE A 1 283 ? -2.479 -7.136 4.273 1.00 95.12 283 PHE A N 1
ATOM 2386 C CA . PHE A 1 283 ? -2.188 -7.469 5.666 1.00 95.12 283 PHE A CA 1
ATOM 2387 C C . PHE A 1 283 ? -2.580 -6.330 6.616 1.00 95.12 283 PHE A C 1
ATOM 2389 O O . PHE A 1 283 ? -3.275 -6.575 7.601 1.00 95.12 283 PHE A O 1
ATOM 2396 N N . PHE A 1 284 ? -2.195 -5.087 6.310 1.00 88.50 284 PHE A N 1
ATOM 2397 C CA . PHE A 1 284 ? -2.557 -3.932 7.138 1.00 88.50 284 PHE A CA 1
ATOM 2398 C C . PHE A 1 284 ? -4.063 -3.652 7.146 1.00 88.50 284 PHE A C 1
ATOM 2400 O O . PHE A 1 284 ? -4.607 -3.361 8.208 1.00 88.50 284 PHE A O 1
ATOM 2407 N N . GLU A 1 285 ? -4.747 -3.778 6.007 1.00 91.69 285 GLU A N 1
ATOM 2408 C CA . GLU A 1 285 ? -6.209 -3.638 5.940 1.00 91.69 285 GLU A CA 1
ATOM 2409 C C . GLU A 1 285 ? -6.911 -4.687 6.815 1.00 91.69 285 GLU A C 1
ATOM 2411 O O . GLU A 1 285 ? -7.794 -4.341 7.599 1.00 91.69 285 GLU A O 1
ATOM 2416 N N . SER A 1 286 ? -6.450 -5.941 6.764 1.00 94.06 286 SER A N 1
ATOM 2417 C CA . SER A 1 286 ? -6.992 -7.029 7.591 1.00 94.06 286 SER A CA 1
ATOM 2418 C C . SER A 1 286 ? -6.756 -6.790 9.087 1.00 94.06 286 SER A C 1
ATOM 2420 O O . SER A 1 286 ? -7.666 -6.972 9.893 1.00 94.06 286 SER A O 1
ATOM 2422 N N . GLN A 1 287 ? -5.555 -6.339 9.468 1.00 92.62 287 GLN A N 1
ATOM 2423 C CA . GLN A 1 287 ? -5.227 -5.996 10.858 1.00 92.62 287 GLN A CA 1
ATOM 2424 C C . GLN A 1 287 ? -6.067 -4.821 11.370 1.00 92.62 287 GLN A C 1
ATOM 2426 O O . GLN A 1 287 ? -6.584 -4.862 12.484 1.00 92.62 287 GLN A O 1
ATOM 2431 N N . MET A 1 288 ? -6.247 -3.783 10.552 1.00 92.19 288 MET A N 1
ATOM 2432 C CA . MET A 1 288 ? -7.073 -2.631 10.913 1.00 92.19 288 MET A CA 1
ATOM 2433 C C . MET A 1 288 ? -8.538 -3.032 11.108 1.00 92.19 288 MET A C 1
ATOM 2435 O O . MET A 1 288 ? -9.165 -2.592 12.072 1.00 92.19 288 MET A O 1
ATOM 2439 N N . GLN A 1 289 ? -9.062 -3.903 10.242 1.00 91.56 289 GLN A N 1
ATOM 2440 C CA . GLN A 1 289 ? -10.415 -4.430 10.381 1.00 91.56 289 GLN A CA 1
ATOM 2441 C C . GLN A 1 289 ? -10.570 -5.262 11.663 1.00 91.56 289 GLN A C 1
ATOM 2443 O O . GLN A 1 289 ? -11.527 -5.051 12.406 1.00 91.56 289 GLN A O 1
ATOM 2448 N N . GLN A 1 290 ? -9.603 -6.132 11.973 1.00 91.94 290 GLN A N 1
ATOM 2449 C CA . GLN A 1 290 ? -9.610 -6.916 13.210 1.00 91.94 290 GLN A CA 1
ATOM 2450 C C . GLN A 1 290 ? -9.639 -6.015 14.454 1.00 91.94 290 GLN A C 1
ATOM 2452 O O . GLN A 1 290 ? -10.480 -6.199 15.332 1.00 91.94 290 GLN A O 1
ATOM 2457 N N . VAL A 1 291 ? -8.771 -4.998 14.514 1.00 91.12 291 VAL A N 1
ATOM 2458 C CA . VAL A 1 291 ? -8.742 -4.049 15.640 1.00 91.12 291 VAL A CA 1
ATOM 2459 C C . VAL A 1 291 ? -10.072 -3.303 15.766 1.00 91.12 291 VAL A C 1
ATOM 2461 O O . VAL A 1 291 ? -10.576 -3.120 16.873 1.00 91.12 291 VAL A O 1
ATOM 2464 N N . GLN A 1 292 ? -10.672 -2.889 14.648 1.00 89.81 292 GLN A N 1
ATOM 2465 C CA . GLN A 1 292 ? -11.960 -2.198 14.660 1.00 89.81 292 GLN A CA 1
ATOM 2466 C C . GLN A 1 292 ? -13.089 -3.091 15.202 1.00 89.81 292 GLN A C 1
ATOM 2468 O O . GLN A 1 292 ? -13.914 -2.624 15.992 1.00 89.81 292 GLN A O 1
ATOM 2473 N N . GLU A 1 293 ? -13.114 -4.367 14.815 1.00 93.62 293 GLU A N 1
ATOM 2474 C CA . GLU A 1 293 ? -14.080 -5.350 15.312 1.00 93.62 293 GLU A CA 1
ATOM 2475 C C . GLU A 1 293 ? -13.891 -5.626 16.810 1.00 93.62 293 GLU A C 1
ATOM 2477 O O . GLU A 1 293 ? -14.864 -5.572 17.568 1.00 93.62 293 GLU A O 1
ATOM 2482 N N . GLU A 1 294 ? -12.652 -5.835 17.262 1.00 93.69 294 GLU A N 1
ATOM 2483 C CA . GLU A 1 294 ? -12.325 -6.070 18.673 1.00 93.69 294 GLU A CA 1
ATOM 2484 C C . GLU A 1 294 ? -12.704 -4.875 19.558 1.00 93.69 294 GLU A C 1
ATOM 2486 O O . GLU A 1 294 ? -13.352 -5.045 20.594 1.00 93.69 294 GLU A O 1
ATOM 2491 N N . VAL A 1 295 ? -12.376 -3.651 19.130 1.00 89.75 295 VAL A N 1
ATOM 2492 C CA . VAL A 1 295 ? -12.739 -2.421 19.853 1.00 89.75 295 VAL A CA 1
ATOM 2493 C C . VAL A 1 295 ? -14.257 -2.249 19.914 1.00 89.75 295 VAL A C 1
ATOM 2495 O O . VAL A 1 295 ? -14.795 -1.878 20.960 1.00 89.75 295 VAL A O 1
ATOM 2498 N N . SER A 1 296 ? -14.969 -2.547 18.824 1.00 91.88 296 SER A N 1
ATOM 2499 C CA . SER A 1 296 ? -16.434 -2.488 18.793 1.00 91.88 296 SER A CA 1
ATOM 2500 C C . SER A 1 296 ? -17.062 -3.500 19.759 1.00 91.88 296 SER A C 1
ATOM 2502 O O . SER A 1 296 ? -17.945 -3.141 20.544 1.00 91.88 296 SER A O 1
ATOM 2504 N N . CYS A 1 297 ? -16.547 -4.734 19.783 1.00 90.56 297 CYS A N 1
ATOM 2505 C CA . CYS A 1 297 ? -16.978 -5.768 20.724 1.00 90.56 297 CYS A CA 1
ATOM 2506 C C . CYS A 1 297 ? -16.712 -5.354 22.178 1.00 90.56 297 CYS A C 1
ATOM 2508 O O . CYS A 1 297 ? -17.628 -5.397 22.999 1.00 90.56 297 CYS A O 1
ATOM 2510 N N . ALA A 1 298 ? -15.508 -4.863 22.488 1.00 87.50 298 ALA A N 1
ATOM 2511 C CA . ALA A 1 298 ? -15.154 -4.399 23.829 1.00 87.50 298 ALA A CA 1
ATOM 2512 C C . ALA A 1 298 ? -16.047 -3.235 24.296 1.00 87.50 298 ALA A C 1
ATOM 2514 O O . ALA A 1 298 ? -16.506 -3.214 25.441 1.00 87.50 298 ALA A O 1
ATOM 2515 N N . MET A 1 299 ? -16.360 -2.283 23.408 1.00 90.19 299 MET A N 1
ATOM 2516 C CA . MET A 1 299 ? -17.310 -1.209 23.713 1.00 90.19 299 MET A CA 1
ATOM 2517 C C . MET A 1 299 ? -18.715 -1.745 23.987 1.00 90.19 299 MET A C 1
ATOM 2519 O O . MET A 1 299 ? -19.381 -1.263 24.906 1.00 90.19 299 MET A O 1
ATOM 2523 N N . GLN A 1 300 ? -19.177 -2.731 23.217 1.00 91.06 300 GLN A N 1
ATOM 2524 C CA . GLN A 1 300 ? -20.491 -3.328 23.429 1.00 91.06 300 GLN A CA 1
ATOM 2525 C C . GLN A 1 300 ? -20.558 -4.096 24.755 1.00 91.06 300 GLN A C 1
ATOM 2527 O O . GLN A 1 300 ? -21.527 -3.948 25.498 1.00 91.06 300 GLN A O 1
ATOM 2532 N N . GLU A 1 301 ? -19.516 -4.850 25.103 1.00 94.38 301 GLU A N 1
ATOM 2533 C CA . GLU A 1 301 ? -19.414 -5.518 26.403 1.00 94.38 301 GLU A CA 1
ATOM 2534 C C . GLU A 1 301 ? -19.425 -4.522 27.565 1.00 94.38 301 GLU A C 1
ATOM 2536 O O . GLU A 1 301 ? -20.114 -4.744 28.562 1.00 94.38 301 GLU A O 1
ATOM 2541 N N . LEU A 1 302 ? -18.702 -3.404 27.439 1.00 93.12 302 LEU A N 1
ATOM 2542 C CA . LEU A 1 302 ? -18.706 -2.340 28.444 1.00 93.12 302 LEU A CA 1
ATOM 2543 C C . LEU A 1 302 ? -20.086 -1.693 28.586 1.00 93.12 302 LEU A C 1
ATOM 2545 O O . LEU A 1 302 ? -20.531 -1.470 29.711 1.00 93.12 302 LEU A O 1
ATOM 2549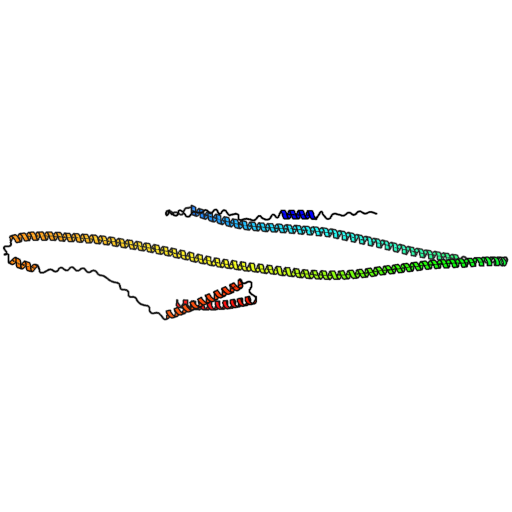 N N . ARG A 1 303 ? -20.788 -1.431 27.476 1.00 92.12 303 ARG A N 1
ATOM 2550 C CA . ARG A 1 303 ? -22.173 -0.929 27.504 1.00 92.12 303 ARG A CA 1
ATOM 2551 C C . ARG A 1 303 ? -23.109 -1.907 28.207 1.00 92.12 303 ARG A C 1
ATOM 2553 O O . ARG A 1 303 ? -23.881 -1.487 29.063 1.00 92.12 303 ARG A O 1
ATOM 2560 N N . ASN A 1 304 ? -22.994 -3.199 27.902 1.00 93.12 304 ASN A N 1
ATOM 2561 C CA . ASN A 1 304 ? -23.801 -4.237 28.538 1.00 93.12 304 ASN A CA 1
ATOM 2562 C C . ASN A 1 304 ? -23.518 -4.314 30.048 1.00 93.12 304 ASN A C 1
ATOM 2564 O O . ASN A 1 304 ? -24.453 -4.312 30.843 1.00 93.12 304 ASN A O 1
ATOM 2568 N N . LYS A 1 305 ? -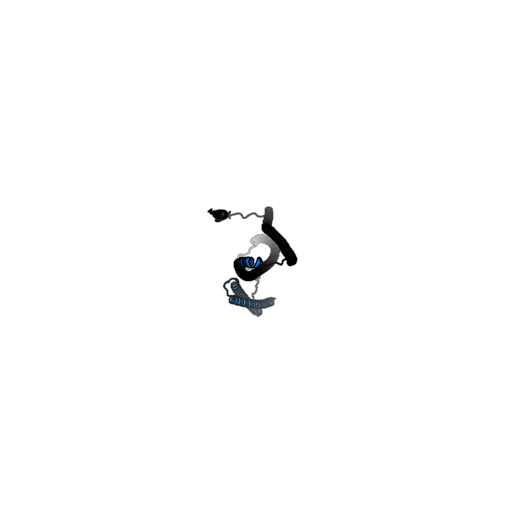22.241 -4.306 30.461 1.00 94.25 305 LYS A N 1
ATOM 2569 C CA . LYS A 1 305 ? -21.858 -4.286 31.885 1.00 94.25 305 LYS A CA 1
ATOM 2570 C C . LYS A 1 305 ? -22.385 -3.045 32.602 1.00 94.25 305 LYS A C 1
ATOM 2572 O O . LYS A 1 305 ? -22.907 -3.164 33.702 1.00 94.25 305 LYS A O 1
ATOM 2577 N N . ASN A 1 306 ? -22.291 -1.875 31.973 1.00 92.88 306 ASN A N 1
ATOM 2578 C CA . ASN A 1 306 ? -22.816 -0.632 32.535 1.00 92.88 306 ASN A CA 1
ATOM 2579 C C . ASN A 1 306 ? -24.341 -0.703 32.727 1.00 92.88 306 ASN A C 1
ATOM 2581 O O . ASN A 1 306 ? -24.837 -0.367 33.796 1.00 92.88 306 ASN A O 1
ATOM 2585 N N . SER A 1 307 ? -25.072 -1.248 31.748 1.00 93.69 307 SER A N 1
ATOM 2586 C CA . SER A 1 307 ? -26.516 -1.481 31.877 1.00 93.69 307 SER A CA 1
ATOM 2587 C C . SER A 1 307 ? -26.855 -2.397 33.057 1.00 93.69 307 SER A C 1
ATOM 2589 O O . SER A 1 307 ? -27.770 -2.092 33.815 1.00 93.69 307 SER A O 1
ATOM 2591 N N . VAL A 1 308 ? -26.109 -3.494 33.237 1.00 95.62 308 VAL A N 1
ATOM 2592 C CA . VAL A 1 308 ? -26.304 -4.417 34.369 1.00 95.62 308 VAL A CA 1
ATOM 2593 C C . VAL A 1 308 ? -26.026 -3.719 35.699 1.00 95.62 308 VAL A C 1
ATOM 2595 O O . VAL A 1 308 ? -26.819 -3.844 36.626 1.00 95.62 308 VAL A O 1
ATOM 2598 N N . TYR A 1 309 ? -24.939 -2.950 35.801 1.00 95.31 309 TYR A N 1
ATOM 2599 C CA . TYR A 1 309 ? -24.634 -2.202 37.023 1.00 95.31 309 TYR A CA 1
ATOM 2600 C C . TYR A 1 309 ? -25.687 -1.141 37.338 1.00 95.31 309 TYR A C 1
ATOM 2602 O O . TYR A 1 309 ? -26.017 -0.945 38.504 1.00 95.31 309 TYR A O 1
ATOM 2610 N N . HIS A 1 310 ? -26.241 -0.479 36.321 1.00 94.62 310 HIS A N 1
ATOM 2611 C CA . HIS A 1 310 ? -27.325 0.474 36.521 1.00 94.62 310 HIS A CA 1
ATOM 2612 C C . HIS A 1 310 ? -28.592 -0.210 37.047 1.00 94.62 310 HIS A C 1
ATOM 2614 O O . HIS A 1 310 ? -29.209 0.290 37.981 1.00 94.62 310 HIS A O 1
ATOM 2620 N N . GLN A 1 311 ? -28.932 -1.385 36.514 1.00 94.06 311 GLN A N 1
ATOM 2621 C CA . GLN A 1 311 ? -30.060 -2.169 37.012 1.00 94.06 311 GLN A CA 1
ATOM 2622 C C . GLN A 1 311 ? -29.838 -2.637 38.460 1.00 94.06 311 GLN A C 1
ATOM 2624 O O . GLN A 1 311 ? -30.716 -2.466 39.298 1.00 94.06 311 GLN A O 1
ATOM 2629 N N . GLN A 1 312 ? -28.645 -3.146 38.786 1.00 93.88 312 GLN A N 1
ATOM 2630 C CA . GLN A 1 312 ? -28.299 -3.540 40.159 1.00 93.88 312 GLN A CA 1
ATOM 2631 C C . GLN A 1 312 ? -28.383 -2.368 41.143 1.00 93.88 312 GLN A C 1
ATOM 2633 O O . GLN A 1 312 ? -28.766 -2.557 42.293 1.00 93.88 312 GLN A O 1
ATOM 2638 N N . MET A 1 313 ? -28.026 -1.160 40.703 1.00 94.19 313 MET A N 1
ATOM 2639 C CA . MET A 1 313 ? -28.144 0.050 41.514 1.00 94.19 313 MET A CA 1
ATOM 2640 C C . MET A 1 313 ? -29.609 0.368 41.826 1.00 94.19 313 MET A C 1
ATOM 2642 O O . MET A 1 313 ? -29.932 0.583 42.988 1.00 94.19 313 MET A O 1
ATOM 2646 N N . GLN A 1 314 ? -30.494 0.312 40.826 1.00 93.69 314 GLN A N 1
ATOM 2647 C CA . GLN A 1 314 ? -31.935 0.517 41.024 1.00 93.69 314 GLN A CA 1
ATOM 2648 C C . GLN A 1 314 ? -32.542 -0.540 41.957 1.00 93.69 314 GLN A C 1
ATOM 2650 O O . GLN A 1 314 ? -33.326 -0.214 42.843 1.00 93.69 314 GLN A O 1
ATOM 2655 N N . GLU A 1 315 ? -32.148 -1.807 41.801 1.00 96.00 315 GLU A N 1
ATOM 2656 C CA . GLU A 1 315 ? -32.582 -2.890 42.693 1.00 96.00 315 GLU A CA 1
ATOM 2657 C C . GLU A 1 315 ? -32.126 -2.646 44.142 1.00 96.00 315 GLU A C 1
ATOM 2659 O O . GLU A 1 315 ? -32.886 -2.871 45.082 1.00 96.00 315 GLU A O 1
ATOM 2664 N N . GLN A 1 316 ? -30.901 -2.152 44.341 1.00 93.88 316 GLN A N 1
ATOM 2665 C CA . GLN A 1 316 ? -30.393 -1.799 45.669 1.00 93.88 316 GLN A CA 1
ATOM 2666 C C . GLN A 1 316 ? -31.113 -0.592 46.273 1.00 93.88 316 GLN A C 1
ATOM 2668 O O . GLN A 1 316 ? -31.410 -0.615 47.466 1.00 93.88 316 GLN A O 1
ATOM 2673 N N . GLU A 1 317 ? -31.403 0.438 45.477 1.00 94.62 317 GLU A N 1
ATOM 2674 C CA . GLU A 1 317 ? -32.201 1.592 45.907 1.00 94.62 317 GLU A CA 1
ATOM 2675 C C . GLU A 1 317 ? -33.596 1.147 46.367 1.00 94.62 317 GLU A C 1
ATOM 2677 O O . GLU A 1 317 ? -34.020 1.529 47.457 1.00 94.62 317 GLU A O 1
ATOM 2682 N N . GLN A 1 318 ? -34.248 0.244 45.626 1.00 95.12 318 GLN A N 1
ATOM 2683 C CA . GLN A 1 318 ? -35.542 -0.316 46.023 1.00 95.12 318 GLN A CA 1
ATOM 2684 C C . GLN A 1 318 ? -35.459 -1.101 47.340 1.00 95.12 318 GLN A C 1
ATOM 2686 O O . GLN A 1 318 ? -36.296 -0.921 48.221 1.00 95.12 318 GLN A O 1
ATOM 2691 N N . ILE A 1 319 ? -34.429 -1.939 47.518 1.00 94.81 319 ILE A N 1
ATOM 2692 C CA . ILE A 1 319 ? -34.221 -2.668 48.781 1.00 94.81 319 ILE A CA 1
ATOM 2693 C C . ILE A 1 319 ? -34.053 -1.691 49.954 1.00 94.81 319 ILE A C 1
ATOM 2695 O O . ILE A 1 319 ? -34.540 -1.962 51.053 1.00 94.81 319 ILE A O 1
ATOM 2699 N N . ILE A 1 320 ? -33.358 -0.568 49.749 1.00 92.88 320 ILE A N 1
ATOM 2700 C CA . ILE A 1 320 ? -33.200 0.459 50.786 1.00 92.88 320 ILE A CA 1
ATOM 2701 C C . ILE A 1 320 ? -34.559 1.068 51.142 1.00 92.88 320 ILE A C 1
ATOM 2703 O O . ILE A 1 320 ? -34.872 1.138 52.331 1.00 92.88 320 ILE A O 1
ATOM 2707 N N . GLU A 1 321 ? -35.374 1.450 50.155 1.00 94.00 321 GLU A N 1
ATOM 2708 C CA . GLU A 1 321 ? -36.724 1.983 50.394 1.00 94.00 321 GLU A CA 1
ATOM 2709 C C . GLU A 1 321 ? -37.600 0.990 51.175 1.00 94.00 321 GLU A C 1
ATOM 2711 O O . GLU A 1 321 ? -38.190 1.352 52.198 1.00 94.00 321 GLU A O 1
ATOM 2716 N N . ASP A 1 322 ? -37.605 -0.283 50.771 1.00 95.81 322 ASP A N 1
ATOM 2717 C CA . ASP A 1 322 ? -38.369 -1.341 51.439 1.00 95.81 322 ASP A CA 1
ATOM 2718 C C . ASP A 1 322 ? -37.924 -1.526 52.905 1.00 95.81 322 ASP A C 1
ATOM 2720 O O . ASP A 1 322 ? -38.747 -1.692 53.813 1.00 95.81 322 ASP A O 1
ATOM 2724 N N . LEU A 1 323 ? -36.611 -1.471 53.167 1.00 95.38 323 LEU A N 1
ATOM 2725 C CA . LEU A 1 323 ? -36.052 -1.561 54.520 1.00 95.38 323 LEU A CA 1
ATOM 2726 C C . LEU A 1 323 ? -36.384 -0.330 55.371 1.00 95.38 323 LEU A C 1
ATOM 2728 O O . LEU A 1 323 ? -36.641 -0.463 56.574 1.00 95.38 323 LEU A O 1
ATOM 2732 N N . GLU A 1 324 ? -36.377 0.866 54.783 1.00 94.81 324 GLU A N 1
ATOM 2733 C CA . GLU A 1 324 ? -36.790 2.093 55.464 1.00 94.81 324 GLU A CA 1
ATOM 2734 C C . GLU A 1 324 ? -38.267 2.041 55.862 1.00 94.81 324 GLU A C 1
ATOM 2736 O O . GLU A 1 324 ? -38.618 2.419 56.988 1.00 94.81 324 GLU A O 1
ATOM 2741 N N . ASP A 1 325 ? -39.126 1.522 54.988 1.00 94.50 325 ASP A N 1
ATOM 2742 C CA . ASP A 1 325 ? -40.548 1.355 55.270 1.00 94.50 325 ASP A CA 1
ATOM 2743 C C . ASP A 1 325 ? -40.811 0.269 56.314 1.00 94.50 325 ASP A C 1
ATOM 2745 O O . ASP A 1 325 ? -41.579 0.502 57.255 1.00 94.50 325 ASP A O 1
ATOM 2749 N N . LEU A 1 326 ? -40.102 -0.863 56.253 1.00 95.75 326 LEU A N 1
ATOM 2750 C CA . LEU A 1 326 ? -40.147 -1.874 57.311 1.00 95.75 326 LEU A CA 1
ATOM 2751 C C . LEU A 1 326 ? -39.727 -1.283 58.668 1.00 95.75 326 LEU A C 1
ATOM 2753 O O . LEU A 1 326 ? -40.367 -1.535 59.691 1.00 95.75 326 LEU A O 1
ATOM 2757 N N . ASN A 1 327 ? -38.690 -0.444 58.697 1.00 95.12 327 ASN A N 1
ATOM 2758 C CA . ASN A 1 327 ? -38.245 0.234 59.915 1.00 95.12 327 ASN A CA 1
ATOM 2759 C C . ASN A 1 327 ? -39.318 1.195 60.461 1.00 95.12 327 ASN A C 1
ATOM 2761 O O . ASN A 1 327 ? -39.572 1.220 61.669 1.00 95.12 327 ASN A O 1
ATOM 2765 N N . LYS A 1 328 ? -40.004 1.955 59.594 1.00 93.56 328 LYS A N 1
ATOM 2766 C CA . LYS A 1 328 ? -41.146 2.795 60.007 1.00 93.56 328 LYS A CA 1
ATOM 2767 C C . LYS A 1 328 ? -42.269 1.950 60.613 1.00 93.56 328 LYS A C 1
ATOM 2769 O O . LYS A 1 328 ? -42.769 2.306 61.681 1.00 93.56 328 LYS A O 1
ATOM 2774 N N . GLN A 1 329 ? -42.631 0.834 59.977 1.00 95.38 329 GLN A N 1
ATOM 2775 C CA . GLN A 1 329 ? -43.661 -0.080 60.483 1.00 95.38 329 GLN A CA 1
ATOM 2776 C C . GLN A 1 329 ? -43.279 -0.663 61.850 1.00 95.38 329 GLN A C 1
ATOM 2778 O O . GLN A 1 329 ? -44.091 -0.654 62.775 1.00 95.38 329 GLN A O 1
ATOM 2783 N N . LEU A 1 330 ? -42.027 -1.098 62.023 1.00 94.81 330 LEU A N 1
ATOM 2784 C CA . LEU A 1 330 ? -41.528 -1.614 63.301 1.00 94.81 330 LEU A CA 1
ATOM 2785 C C . LEU A 1 330 ? -41.560 -0.549 64.405 1.00 94.81 330 LEU A C 1
ATOM 2787 O O . LEU A 1 330 ? -42.009 -0.830 65.515 1.00 94.81 330 LEU A O 1
ATOM 2791 N N . LYS A 1 331 ? -41.158 0.693 64.108 1.00 94.25 331 LYS A N 1
ATOM 2792 C CA . LYS A 1 331 ? -41.275 1.811 65.061 1.00 94.25 331 LYS A CA 1
ATOM 2793 C C . LYS A 1 331 ? -42.725 2.057 65.479 1.00 94.25 331 LYS A C 1
ATOM 2795 O O . LYS A 1 331 ? -42.980 2.292 66.657 1.00 94.25 331 LYS A O 1
ATOM 2800 N N . GLN A 1 332 ? -43.675 1.975 64.547 1.00 93.62 332 GLN A N 1
ATOM 2801 C CA . GLN A 1 332 ? -45.101 2.096 64.865 1.00 93.62 332 GLN A CA 1
ATOM 2802 C C . GLN A 1 332 ? -45.602 0.934 65.733 1.00 93.62 332 GLN A C 1
ATOM 2804 O O . GLN A 1 332 ? -46.348 1.171 66.682 1.00 93.62 332 GLN A O 1
ATOM 2809 N N . GLN A 1 333 ? -45.164 -0.301 65.464 1.00 92.50 333 GLN A N 1
ATOM 2810 C CA . GLN A 1 333 ? -45.495 -1.451 66.312 1.00 92.50 333 GLN A CA 1
ATOM 2811 C C . GLN A 1 333 ? -44.959 -1.291 67.738 1.00 92.50 333 GLN A C 1
ATOM 2813 O O . GLN A 1 333 ? -45.678 -1.602 68.685 1.00 92.50 333 GLN A O 1
ATOM 2818 N N . ILE A 1 334 ? -43.737 -0.772 67.903 1.00 92.12 334 ILE A N 1
ATOM 2819 C CA . ILE A 1 334 ? -43.169 -0.476 69.227 1.00 92.12 334 ILE A CA 1
ATOM 2820 C C . ILE A 1 334 ? -44.036 0.551 69.957 1.00 92.12 334 ILE A C 1
ATOM 2822 O O . ILE A 1 334 ? -44.451 0.289 71.080 1.00 92.12 334 ILE A O 1
ATOM 2826 N N . LEU A 1 335 ? -44.392 1.665 69.307 1.00 91.62 335 LEU A N 1
ATOM 2827 C CA . LEU A 1 335 ? -45.255 2.688 69.914 1.00 91.62 335 LEU A CA 1
ATOM 2828 C C . LEU A 1 335 ? -46.619 2.124 70.336 1.00 91.62 335 LEU A C 1
ATOM 2830 O O . LEU A 1 335 ? -47.121 2.446 71.412 1.00 91.62 335 LEU A O 1
ATOM 2834 N N . PHE A 1 336 ? -47.210 1.256 69.512 1.00 93.69 336 PHE A N 1
ATOM 2835 C CA . PHE A 1 336 ? -48.456 0.576 69.858 1.00 93.69 336 PHE A CA 1
ATOM 2836 C C . PHE A 1 336 ? -48.287 -0.339 71.081 1.00 93.69 336 PHE A C 1
ATOM 2838 O O . PHE A 1 336 ? -49.123 -0.323 71.985 1.00 93.69 336 PHE A O 1
ATOM 2845 N N . LYS A 1 337 ? -47.189 -1.104 71.143 1.00 92.81 337 LYS A N 1
ATOM 2846 C CA . LYS A 1 337 ? -46.873 -1.986 72.276 1.00 92.81 337 LYS A CA 1
ATOM 2847 C C . LYS A 1 337 ? -46.574 -1.214 73.560 1.00 92.81 337 LYS A C 1
ATOM 2849 O O . LYS A 1 337 ? -47.010 -1.640 74.627 1.00 92.81 337 LYS A O 1
ATOM 2854 N N . ASP A 1 338 ? -45.904 -0.070 73.469 1.00 92.38 338 ASP A N 1
ATOM 2855 C CA . ASP A 1 338 ? -45.677 0.820 74.609 1.00 92.38 338 ASP A CA 1
ATOM 2856 C C . ASP A 1 338 ? -47.005 1.348 75.166 1.00 92.38 338 ASP A C 1
ATOM 2858 O O . ASP A 1 338 ? -47.213 1.358 76.381 1.00 92.38 338 ASP A O 1
ATOM 2862 N N . GLN A 1 339 ? -47.946 1.714 74.290 1.00 89.25 339 GLN A N 1
ATOM 2863 C CA . GLN A 1 339 ? -49.280 2.138 74.709 1.00 89.25 339 GLN A CA 1
ATOM 2864 C C . GLN A 1 339 ? -50.065 0.996 75.375 1.00 89.25 339 GLN A C 1
ATOM 2866 O O . GLN A 1 339 ? -50.715 1.206 76.401 1.00 89.25 339 GLN A O 1
ATOM 2871 N N . GLU A 1 340 ? -49.983 -0.218 74.824 1.00 91.31 340 GLU A N 1
ATOM 2872 C CA . GLU A 1 340 ? -50.575 -1.422 75.417 1.00 91.31 340 GLU A CA 1
ATOM 2873 C C . GLU A 1 340 ? -50.004 -1.685 76.822 1.00 91.31 340 GLU A C 1
ATOM 2875 O O . GLU A 1 340 ? -50.758 -1.923 77.768 1.00 91.31 340 GLU A O 1
ATOM 2880 N N . LEU A 1 341 ? -48.686 -1.541 76.997 1.00 92.12 341 LEU A N 1
ATOM 2881 C CA . LEU A 1 341 ? -48.017 -1.680 78.290 1.00 92.12 341 LEU A CA 1
ATOM 2882 C C . LEU A 1 341 ? -48.467 -0.617 79.304 1.00 92.12 341 LEU A C 1
ATOM 2884 O O . LEU A 1 341 ? -48.687 -0.949 80.469 1.00 92.12 341 LEU A O 1
ATOM 2888 N N . ILE A 1 342 ? -48.606 0.647 78.889 1.00 91.62 342 ILE A N 1
ATOM 2889 C CA . ILE A 1 342 ? -49.116 1.727 79.754 1.00 91.62 342 ILE A CA 1
ATOM 2890 C C . ILE A 1 342 ? -50.536 1.399 80.228 1.00 91.62 342 ILE A C 1
ATOM 2892 O O . ILE A 1 342 ? -50.824 1.506 81.422 1.00 91.62 342 ILE A O 1
ATOM 2896 N N . ASN A 1 343 ? -51.402 0.948 79.318 1.00 94.19 343 ASN A N 1
ATOM 2897 C CA . ASN A 1 343 ? -52.775 0.573 79.651 1.00 94.19 343 ASN A CA 1
ATOM 2898 C C . ASN A 1 343 ? -52.811 -0.588 80.658 1.00 94.19 343 ASN A C 1
ATOM 2900 O O . ASN A 1 343 ? -53.534 -0.511 81.650 1.00 94.19 343 ASN A O 1
ATOM 2904 N N . LEU A 1 344 ? -51.997 -1.629 80.448 1.00 93.25 344 LEU A N 1
ATOM 2905 C CA . LEU A 1 344 ? -51.893 -2.765 81.371 1.00 93.25 344 LEU A CA 1
ATOM 2906 C C . LEU A 1 344 ? -51.359 -2.350 82.748 1.00 93.25 344 LEU A C 1
ATOM 2908 O O . LEU A 1 344 ? -51.889 -2.792 83.766 1.00 93.25 344 LEU A O 1
ATOM 2912 N N . LYS A 1 345 ? -50.350 -1.469 82.805 1.00 91.94 345 LYS A N 1
ATOM 2913 C CA . LYS A 1 345 ? -49.852 -0.912 84.074 1.00 91.94 345 LYS A CA 1
ATOM 2914 C C . LYS A 1 345 ? -50.937 -0.133 84.815 1.00 91.94 345 LYS A C 1
ATOM 2916 O O . LYS A 1 345 ? -51.098 -0.323 86.014 1.00 91.94 345 LYS A O 1
ATOM 2921 N N . SER A 1 346 ? -51.717 0.681 84.104 1.00 91.38 346 SER A N 1
ATOM 2922 C CA . SER A 1 346 ? -52.830 1.423 84.706 1.00 91.38 346 SER A CA 1
ATOM 2923 C C . SER A 1 346 ? -53.928 0.491 85.233 1.00 91.38 346 SER A C 1
ATOM 2925 O O . SER A 1 346 ? -54.430 0.694 86.337 1.00 91.38 346 SER A O 1
ATOM 2927 N N . GLN A 1 347 ? -54.266 -0.571 84.492 1.00 91.88 347 GLN A N 1
ATOM 2928 C CA . GLN A 1 347 ? -55.199 -1.599 84.968 1.00 91.88 347 GLN A CA 1
ATOM 2929 C C . GLN A 1 347 ? -54.675 -2.304 86.226 1.00 91.88 347 GLN A C 1
ATOM 2931 O O . GLN A 1 347 ? -55.438 -2.528 87.163 1.00 91.88 347 GLN A O 1
ATOM 2936 N N . LEU A 1 348 ? -53.375 -2.613 86.280 1.00 92.12 348 LEU A N 1
ATOM 2937 C CA . LEU A 1 348 ? -52.747 -3.211 87.457 1.00 92.12 348 LEU A CA 1
ATOM 2938 C C . LEU A 1 348 ? -52.831 -2.288 88.682 1.00 92.12 348 LEU A C 1
ATOM 2940 O O . LEU A 1 348 ? -53.204 -2.752 89.756 1.00 92.12 348 LEU A O 1
ATOM 2944 N N . GLU A 1 349 ? -52.538 -0.994 88.529 1.00 90.69 349 GLU A N 1
ATOM 2945 C CA . GLU A 1 349 ? -52.673 -0.008 89.613 1.00 90.69 349 GLU A CA 1
ATOM 2946 C C . GLU A 1 349 ? -54.122 0.093 90.111 1.00 90.69 349 GLU A C 1
ATOM 2948 O O . GLU A 1 349 ? -54.370 0.091 91.316 1.00 90.69 349 GLU A O 1
ATOM 2953 N N . GLN A 1 350 ? -55.104 0.113 89.203 1.00 91.56 350 GLN A N 1
ATOM 2954 C CA . GLN A 1 350 ? -56.522 0.116 89.581 1.00 91.56 350 GLN A CA 1
ATOM 2955 C C . GLN A 1 350 ? -56.912 -1.140 90.368 1.00 91.56 350 GLN A C 1
ATOM 2957 O O . GLN A 1 350 ? -57.651 -1.042 91.352 1.00 91.56 350 GLN A O 1
ATOM 2962 N N . LEU A 1 351 ? -56.401 -2.307 89.968 1.00 91.69 351 LEU A N 1
ATOM 2963 C CA . LEU A 1 351 ? -56.615 -3.564 90.684 1.00 91.69 351 LEU A CA 1
ATOM 2964 C C . LEU A 1 351 ? -55.941 -3.562 92.060 1.00 91.69 351 LEU A C 1
ATOM 2966 O O . LEU A 1 351 ? -56.554 -4.015 93.023 1.00 91.69 351 LEU A O 1
ATOM 2970 N N . GLN A 1 352 ? -54.731 -3.009 92.187 1.00 90.69 352 GLN A N 1
ATOM 2971 C CA . GLN A 1 352 ? -5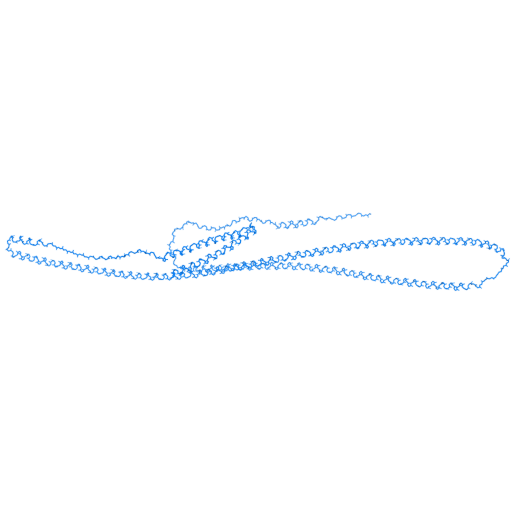4.059 -2.841 93.482 1.00 90.69 352 GLN A CA 1
ATOM 2972 C C . GLN A 1 352 ? -54.868 -1.932 94.417 1.00 90.69 352 GLN A C 1
ATOM 2974 O O . GLN A 1 352 ? -55.099 -2.289 95.571 1.00 90.69 352 GLN A O 1
ATOM 2979 N N . ILE A 1 353 ? -55.397 -0.814 93.909 1.00 90.06 353 ILE A N 1
ATOM 2980 C CA . ILE A 1 353 ? -56.283 0.072 94.679 1.00 90.06 353 ILE A CA 1
ATOM 2981 C C . ILE A 1 353 ? -57.568 -0.661 95.095 1.00 90.06 353 ILE A C 1
ATOM 2983 O O . ILE A 1 353 ? -58.030 -0.515 96.228 1.00 90.06 353 ILE A O 1
ATOM 2987 N N . GLN A 1 354 ? -58.175 -1.449 94.199 1.00 88.81 354 GLN A N 1
ATOM 2988 C CA . GLN A 1 354 ? -59.342 -2.267 94.546 1.00 88.81 354 GLN A CA 1
ATOM 2989 C C . GLN A 1 354 ? -59.010 -3.302 95.624 1.00 88.81 354 GLN A C 1
ATOM 2991 O O . GLN A 1 354 ? -59.797 -3.479 96.552 1.00 88.81 354 GLN A O 1
ATOM 2996 N N . GLN A 1 355 ? -57.846 -3.946 95.540 1.00 88.88 355 GLN A N 1
ATOM 2997 C CA . GLN A 1 355 ? -57.379 -4.900 96.539 1.00 88.88 355 GLN A CA 1
ATOM 2998 C C . GLN A 1 355 ? -57.201 -4.237 97.910 1.00 88.88 355 GLN A C 1
ATOM 3000 O O . GLN A 1 355 ? -57.664 -4.786 98.909 1.00 88.88 355 GLN A O 1
ATOM 3005 N N . GLU A 1 356 ? -56.585 -3.053 97.976 1.00 88.56 356 GLU A N 1
ATOM 3006 C CA . GLU A 1 356 ? -56.436 -2.301 99.229 1.00 88.56 356 GLU A CA 1
ATOM 3007 C C . GLU A 1 356 ? -57.788 -1.887 99.819 1.00 88.56 356 GLU A C 1
ATOM 3009 O O . GLU A 1 356 ? -58.007 -2.050 101.019 1.00 88.56 356 GLU A O 1
ATOM 3014 N N . LYS A 1 357 ? -58.734 -1.431 98.985 1.00 89.38 357 LYS A N 1
ATOM 3015 C CA . LYS A 1 357 ? -60.104 -1.120 99.428 1.00 89.38 357 LYS A CA 1
ATOM 3016 C C . LYS A 1 357 ? -60.821 -2.346 99.983 1.00 89.38 357 LYS A C 1
ATOM 3018 O O . LYS A 1 357 ? -61.446 -2.254 101.033 1.00 89.38 357 LYS A O 1
ATOM 3023 N N . LEU A 1 358 ? -60.721 -3.488 99.303 1.00 89.00 358 LEU A N 1
ATOM 3024 C CA . LEU A 1 358 ? -61.304 -4.745 99.777 1.00 89.00 358 LEU A CA 1
ATOM 3025 C C . LEU A 1 358 ? -60.667 -5.197 101.091 1.00 89.00 358 LEU A C 1
ATOM 3027 O O . LEU A 1 358 ? -61.379 -5.657 101.979 1.00 89.00 358 LEU A O 1
ATOM 3031 N N . LYS A 1 359 ? -59.348 -5.027 101.241 1.00 90.38 359 LYS A N 1
ATOM 3032 C CA . LYS A 1 359 ? -58.644 -5.306 102.494 1.00 90.38 359 LYS A CA 1
ATOM 3033 C C . LYS A 1 359 ? -59.138 -4.403 103.626 1.00 90.38 359 LYS A C 1
ATOM 3035 O O . LYS A 1 359 ? -59.485 -4.921 104.677 1.00 90.38 359 LYS A O 1
ATOM 3040 N N . SER A 1 360 ? -59.263 -3.096 103.384 1.00 86.31 360 SER A N 1
ATOM 3041 C CA . SER A 1 360 ? -59.827 -2.146 104.354 1.00 86.31 360 SER A CA 1
ATOM 3042 C C . SER A 1 360 ? -61.258 -2.513 104.743 1.00 86.31 360 SER A C 1
ATOM 3044 O O . SER A 1 360 ? -61.585 -2.528 105.922 1.00 86.31 360 SER A O 1
ATOM 3046 N N . MET A 1 361 ? -62.103 -2.863 103.769 1.00 87.62 361 MET A N 1
ATOM 3047 C CA . MET A 1 361 ? -63.483 -3.284 104.023 1.00 87.62 361 MET A CA 1
ATOM 3048 C C . MET A 1 361 ? -63.539 -4.585 104.836 1.00 87.62 361 MET A C 1
ATOM 3050 O O . MET A 1 361 ? -64.394 -4.737 105.703 1.00 87.62 361 MET A O 1
ATOM 3054 N N . ASN A 1 362 ? -62.617 -5.517 104.586 1.00 89.62 362 ASN A N 1
ATOM 3055 C CA . ASN A 1 362 ? -62.489 -6.737 105.375 1.00 89.62 362 ASN A CA 1
ATOM 3056 C C . ASN A 1 362 ? -62.021 -6.441 106.810 1.00 89.62 362 ASN A C 1
ATOM 3058 O O . ASN A 1 362 ? -62.591 -6.980 107.751 1.00 89.62 362 ASN A O 1
ATOM 3062 N N . ASP A 1 363 ? -61.035 -5.560 106.991 1.00 87.38 363 ASP A N 1
ATOM 3063 C CA . ASP A 1 363 ? -60.551 -5.143 108.314 1.00 87.38 363 ASP A CA 1
ATOM 3064 C C . ASP A 1 363 ? -61.645 -4.391 109.101 1.00 87.38 363 ASP A C 1
ATOM 3066 O O . ASP A 1 363 ? -61.825 -4.621 110.299 1.00 87.38 363 ASP A O 1
ATOM 3070 N N . GLU A 1 364 ? -62.436 -3.542 108.432 1.00 88.44 364 GLU A N 1
ATOM 3071 C CA . GLU A 1 364 ? -63.631 -2.899 108.998 1.00 88.44 364 GLU A CA 1
ATOM 3072 C C . GLU A 1 364 ? -64.683 -3.924 109.421 1.00 88.44 364 GLU A C 1
ATOM 3074 O O . GLU A 1 364 ? -65.223 -3.824 110.522 1.00 88.44 364 GLU A O 1
ATOM 3079 N N . LEU A 1 365 ? -64.951 -4.928 108.584 1.00 87.69 365 LEU A N 1
ATOM 3080 C CA . LEU A 1 365 ? -65.902 -5.992 108.891 1.00 87.69 365 LEU A CA 1
ATOM 3081 C C . LEU A 1 365 ? -65.431 -6.830 110.088 1.00 87.69 365 LEU A C 1
ATOM 3083 O O . LEU A 1 365 ? -66.215 -7.090 110.998 1.00 87.69 365 LEU A O 1
ATOM 3087 N N . ILE A 1 366 ? -64.146 -7.201 110.128 1.00 86.69 366 ILE A N 1
ATOM 3088 C CA . ILE A 1 366 ? -63.527 -7.890 111.270 1.00 86.69 366 ILE A CA 1
ATOM 3089 C C . ILE A 1 366 ? -63.673 -7.043 112.539 1.00 86.69 366 ILE A C 1
ATOM 3091 O O . ILE A 1 366 ? -64.055 -7.567 113.583 1.00 86.69 366 ILE A O 1
ATOM 3095 N N . ASN A 1 367 ? -63.428 -5.733 112.465 1.00 85.88 367 ASN A N 1
ATOM 3096 C CA . ASN A 1 367 ? -63.611 -4.834 113.603 1.00 85.88 367 ASN A CA 1
ATOM 3097 C C . ASN A 1 367 ? -65.077 -4.735 114.046 1.00 85.88 367 ASN A C 1
ATOM 3099 O O . ASN A 1 367 ? -65.342 -4.789 115.245 1.00 85.88 367 ASN A O 1
ATOM 3103 N N . GLN A 1 368 ? -66.031 -4.642 113.113 1.00 84.31 368 GLN A N 1
ATOM 3104 C CA . GLN A 1 368 ? -67.461 -4.674 113.438 1.00 84.31 368 GLN A CA 1
ATOM 3105 C C . GLN A 1 368 ? -67.844 -5.982 114.133 1.00 84.31 368 GLN A C 1
ATOM 3107 O O . GLN A 1 368 ? -68.527 -5.945 115.156 1.00 84.31 368 GLN A O 1
ATOM 3112 N N . PHE A 1 369 ? -67.359 -7.121 113.631 1.00 83.94 369 PHE A N 1
ATOM 3113 C CA . PHE A 1 369 ? -67.559 -8.413 114.279 1.00 83.94 369 PHE A CA 1
ATOM 3114 C C . PHE A 1 369 ? -66.952 -8.444 115.680 1.00 83.94 369 PHE A C 1
ATOM 3116 O O . PHE A 1 369 ? -67.619 -8.877 116.612 1.00 83.94 369 PHE A O 1
ATOM 3123 N N . ASN A 1 370 ? -65.731 -7.943 115.864 1.00 85.44 370 ASN A N 1
ATOM 3124 C CA . ASN A 1 370 ? -65.090 -7.898 117.178 1.00 85.44 370 ASN A CA 1
ATOM 3125 C C . ASN A 1 370 ? -65.870 -7.029 118.175 1.00 85.44 370 ASN A C 1
ATOM 3127 O O . ASN A 1 370 ? -66.025 -7.425 119.328 1.00 85.44 370 ASN A O 1
ATOM 3131 N N . ILE A 1 371 ? -66.400 -5.881 117.741 1.00 85.44 371 ILE A N 1
ATOM 3132 C CA . ILE A 1 371 ? -67.253 -5.019 118.574 1.00 85.44 371 ILE A CA 1
ATOM 3133 C C . ILE A 1 371 ? -68.561 -5.734 118.925 1.00 85.44 371 ILE A C 1
ATOM 3135 O O . ILE A 1 371 ? -68.966 -5.726 120.084 1.00 85.44 371 ILE A O 1
ATOM 3139 N N . GLN A 1 372 ? -69.209 -6.387 117.955 1.00 79.50 372 GLN A N 1
ATOM 3140 C CA . GLN A 1 372 ? -70.416 -7.177 118.213 1.00 79.50 372 GLN A CA 1
ATOM 3141 C C . GLN A 1 372 ? -70.144 -8.332 119.178 1.00 79.50 372 GLN A C 1
ATOM 3143 O O . GLN A 1 372 ? -70.954 -8.582 120.063 1.00 79.50 372 GLN A O 1
ATOM 3148 N N . ILE A 1 373 ? -69.002 -9.011 119.049 1.00 82.56 373 ILE A N 1
ATOM 3149 C CA . ILE A 1 373 ? -68.575 -10.056 119.983 1.00 82.56 373 ILE A CA 1
ATOM 3150 C C . ILE A 1 373 ? -68.373 -9.466 121.377 1.00 82.56 373 ILE A C 1
ATOM 3152 O O . ILE A 1 373 ? -68.850 -10.063 122.333 1.00 82.56 373 ILE A O 1
ATOM 3156 N N . GLN A 1 374 ? -67.716 -8.310 121.513 1.00 81.69 374 GLN A N 1
ATOM 3157 C CA . GLN A 1 374 ? -67.546 -7.650 122.812 1.00 81.69 374 GLN A CA 1
ATOM 3158 C C . GLN A 1 374 ? -68.888 -7.250 123.436 1.00 81.69 374 GLN A C 1
ATOM 3160 O O . GLN A 1 374 ? -69.100 -7.513 124.616 1.00 81.69 374 GLN A O 1
ATOM 3165 N N . ASP A 1 375 ? -69.811 -6.678 122.659 1.00 83.94 375 ASP A N 1
ATOM 3166 C CA . ASP A 1 375 ? -71.158 -6.325 123.128 1.00 83.94 375 ASP A CA 1
ATOM 3167 C C . ASP A 1 375 ? -71.952 -7.573 123.546 1.00 83.94 375 ASP A C 1
ATOM 3169 O O . ASP A 1 375 ? -72.572 -7.601 124.608 1.00 83.94 375 ASP A O 1
ATOM 3173 N N . LEU A 1 376 ? -71.884 -8.649 122.755 1.00 81.62 376 LEU A N 1
ATOM 3174 C CA . LEU A 1 376 ? -72.501 -9.933 123.086 1.00 81.62 376 LEU A CA 1
ATOM 3175 C C . LEU A 1 376 ? -71.863 -10.578 124.316 1.00 81.62 376 LEU A C 1
ATOM 3177 O O . LEU A 1 376 ? -72.593 -11.101 125.147 1.00 81.62 376 LEU A O 1
ATOM 3181 N N . GLN A 1 377 ? -70.538 -10.524 124.467 1.00 80.50 377 GLN A N 1
ATOM 3182 C CA . GLN A 1 377 ? -69.828 -10.990 125.661 1.00 80.50 377 GLN A CA 1
ATOM 3183 C C . GLN A 1 377 ? -70.255 -10.196 126.892 1.00 80.50 377 GLN A C 1
ATOM 3185 O O . GLN A 1 377 ? -70.493 -10.783 127.939 1.00 80.50 377 GLN A O 1
ATOM 3190 N N . GLN A 1 378 ? -70.404 -8.878 126.767 1.00 77.12 378 GLN A N 1
ATOM 3191 C CA . GLN A 1 378 ? -70.847 -8.018 127.858 1.00 77.12 378 GLN A CA 1
ATOM 3192 C C . GLN A 1 378 ? -72.312 -8.287 128.229 1.00 77.12 378 GLN A C 1
ATOM 3194 O O . GLN A 1 378 ? -72.638 -8.349 129.412 1.00 77.12 378 GLN A O 1
ATOM 3199 N N . LYS A 1 379 ? -73.182 -8.527 127.240 1.00 77.62 379 LYS A N 1
ATOM 3200 C CA . LYS A 1 379 ? -74.558 -8.998 127.458 1.00 77.62 379 LYS A CA 1
ATOM 3201 C C . LYS A 1 379 ? -74.597 -10.371 128.117 1.00 77.62 379 LYS A C 1
ATOM 3203 O O . LYS A 1 379 ? -75.345 -10.533 129.068 1.00 77.62 379 LYS A O 1
ATOM 3208 N N . LEU A 1 380 ? -73.763 -11.314 127.680 1.00 76.56 380 LEU A N 1
ATOM 3209 C CA . LEU A 1 380 ? -73.608 -12.634 128.299 1.00 76.56 380 LEU A CA 1
ATOM 3210 C C . LEU A 1 380 ? -73.091 -12.542 129.733 1.00 76.56 380 LEU A C 1
ATOM 3212 O O . LEU A 1 380 ? -73.508 -13.327 130.569 1.00 76.56 380 LEU A O 1
ATOM 3216 N N . GLU A 1 381 ? -72.195 -11.603 130.034 1.00 75.75 381 GLU A N 1
ATOM 3217 C CA . GLU A 1 381 ? -71.691 -11.357 131.388 1.00 75.75 381 GLU A CA 1
ATOM 3218 C C . GLU A 1 381 ? -72.798 -10.785 132.291 1.00 75.75 381 GLU A C 1
ATOM 3220 O O . GLU A 1 381 ? -72.936 -11.187 133.444 1.00 75.75 381 GLU A O 1
ATOM 3225 N N . VAL A 1 382 ? -73.622 -9.875 131.759 1.00 71.00 382 VAL A N 1
ATOM 3226 C CA . VAL A 1 382 ? -74.817 -9.352 132.442 1.00 71.00 382 VAL A CA 1
ATOM 3227 C C . VAL A 1 382 ? -75.854 -10.456 132.643 1.00 71.00 382 VAL A C 1
ATOM 3229 O O . VAL A 1 382 ? -76.397 -10.594 133.731 1.00 71.00 382 VAL A O 1
ATOM 3232 N N . GLU A 1 383 ? -76.099 -11.276 131.627 1.00 66.00 383 GLU A N 1
ATOM 3233 C CA . GLU A 1 383 ? -77.042 -12.388 131.689 1.00 66.00 383 GLU A CA 1
ATOM 3234 C C . GLU A 1 383 ? -76.537 -13.496 132.618 1.00 66.00 383 GLU A C 1
ATOM 3236 O O . GLU A 1 383 ? -77.322 -14.027 133.387 1.00 66.00 383 GLU A O 1
ATOM 3241 N N . ARG A 1 384 ? -75.227 -13.775 132.655 1.00 65.56 384 ARG A N 1
ATOM 3242 C CA . ARG A 1 384 ? -74.597 -14.646 133.660 1.00 65.56 384 ARG A CA 1
ATOM 3243 C C . ARG A 1 384 ? -74.801 -14.122 135.071 1.00 65.56 384 ARG A C 1
ATOM 3245 O O . ARG A 1 384 ? -75.148 -14.914 135.933 1.00 65.56 384 ARG A O 1
ATOM 3252 N N . LYS A 1 385 ? -74.626 -12.818 135.303 1.00 60.84 385 LYS A N 1
ATOM 3253 C CA . LYS A 1 385 ? -74.905 -12.209 136.612 1.00 60.84 385 LYS A CA 1
ATOM 3254 C C . LYS A 1 385 ? -76.383 -12.303 136.984 1.00 60.84 385 LYS A C 1
ATOM 3256 O O . LYS A 1 385 ? -76.687 -12.662 138.111 1.00 60.84 385 LYS A O 1
ATOM 3261 N N . ASN A 1 386 ? -77.286 -12.077 136.031 1.00 59.94 386 ASN A N 1
ATOM 3262 C CA . ASN A 1 386 ? -78.723 -12.256 136.252 1.00 59.94 386 ASN A CA 1
ATOM 3263 C C . ASN A 1 386 ? -79.080 -13.733 136.516 1.00 59.94 386 ASN A C 1
ATOM 3265 O O . ASN A 1 386 ? -79.899 -14.023 137.377 1.00 59.94 386 ASN A O 1
ATOM 3269 N N . TYR A 1 387 ? -78.433 -14.681 135.832 1.00 56.84 387 TYR A N 1
ATOM 3270 C CA . TYR A 1 387 ? -78.633 -16.121 136.026 1.00 56.84 387 TYR A CA 1
ATOM 3271 C C . TYR A 1 387 ? -78.039 -16.617 137.355 1.00 56.84 387 TYR A C 1
ATOM 3273 O O . TYR A 1 387 ? -78.606 -17.499 137.996 1.00 56.84 387 TYR A O 1
ATOM 3281 N N . GLU A 1 388 ? -76.915 -16.046 137.797 1.00 54.50 388 GLU A N 1
ATOM 3282 C CA . GLU A 1 388 ? -76.341 -16.271 139.130 1.00 54.50 388 GLU A CA 1
ATOM 3283 C C . GLU A 1 388 ? -77.222 -15.676 140.247 1.00 54.50 388 GLU A C 1
ATOM 3285 O O . GLU A 1 388 ? -77.199 -16.193 141.362 1.00 54.50 388 GLU A O 1
ATOM 3290 N N . GLU A 1 389 ? -78.044 -14.664 139.947 1.00 52.81 389 GLU A N 1
ATOM 3291 C CA . GLU A 1 389 ? -79.036 -14.089 140.870 1.00 52.81 389 GLU A CA 1
ATOM 3292 C C . GLU A 1 389 ? -80.424 -14.781 140.822 1.00 52.81 389 GLU A C 1
ATOM 3294 O O . GLU A 1 389 ? -81.180 -14.650 141.783 1.00 52.81 389 GLU A O 1
ATOM 3299 N N . GLU A 1 390 ? -80.751 -15.579 139.789 1.00 47.41 390 GLU A N 1
ATOM 3300 C CA . GLU A 1 390 ? -82.069 -16.244 139.627 1.00 47.41 390 GLU A CA 1
ATOM 3301 C C . GLU A 1 390 ? -82.062 -17.796 139.605 1.00 47.41 390 GLU A C 1
ATOM 3303 O O . GLU A 1 390 ? -83.125 -18.415 139.538 1.00 47.41 390 GLU A O 1
ATOM 3308 N N . SER A 1 391 ? -80.915 -18.479 139.700 1.00 41.69 391 SER A N 1
ATOM 3309 C CA . SER A 1 391 ? -80.855 -19.951 139.574 1.00 41.69 391 SER A CA 1
ATOM 3310 C C . SER A 1 391 ? -80.882 -20.716 140.915 1.00 41.69 391 SER A C 1
ATOM 3312 O O . SER A 1 391 ? -79.865 -21.272 141.339 1.00 41.69 391 SER A O 1
ATOM 3314 N N . GLU A 1 392 ? -82.069 -20.895 141.506 1.00 47.25 392 GLU A N 1
ATOM 3315 C CA . GLU A 1 392 ? -82.387 -22.040 142.388 1.00 47.25 392 GLU A CA 1
ATOM 3316 C C . GLU A 1 392 ? -82.741 -23.291 141.549 1.00 47.25 392 GLU A C 1
ATOM 3318 O O . GLU A 1 392 ? -83.888 -23.734 141.511 1.00 47.25 392 GLU A O 1
ATOM 3323 N N . LEU A 1 393 ? -81.762 -23.872 140.840 1.00 46.06 393 LEU A N 1
ATOM 3324 C CA . LEU A 1 393 ? -81.952 -25.110 140.067 1.00 46.06 393 LEU A CA 1
ATOM 3325 C C . LEU A 1 393 ? -80.850 -26.142 140.342 1.00 46.06 393 LEU A C 1
ATOM 3327 O O . LEU A 1 393 ? -79.653 -25.846 140.281 1.00 46.06 393 LEU A O 1
ATOM 3331 N N . ASN A 1 394 ? -81.318 -27.351 140.659 1.00 54.59 394 ASN A N 1
ATOM 3332 C CA . ASN A 1 394 ? -80.584 -28.517 141.147 1.00 54.59 394 ASN A CA 1
ATOM 3333 C C . ASN A 1 394 ? -79.626 -29.082 140.077 1.00 54.59 394 ASN A C 1
ATOM 3335 O O . ASN A 1 394 ? -79.925 -29.065 138.884 1.00 54.59 394 ASN A O 1
ATOM 3339 N N . ASP A 1 395 ? -78.475 -29.603 140.506 1.00 56.81 395 ASP A N 1
ATOM 3340 C CA . ASP A 1 395 ? -77.338 -29.954 139.634 1.00 56.81 395 ASP A CA 1
ATOM 3341 C C . ASP A 1 395 ? -77.581 -31.115 138.642 1.00 56.81 395 ASP A C 1
ATOM 3343 O O . ASP A 1 395 ? -76.775 -31.316 137.729 1.00 56.81 395 ASP A O 1
ATOM 3347 N N . ASP A 1 396 ? -78.695 -31.843 138.753 1.00 57.31 396 ASP A N 1
ATOM 3348 C CA . ASP A 1 396 ? -79.012 -32.971 137.867 1.00 57.31 396 ASP A CA 1
ATOM 3349 C C . ASP A 1 396 ? -79.566 -32.530 136.493 1.00 57.31 396 ASP A C 1
ATOM 3351 O O . ASP A 1 396 ? -79.215 -33.132 135.474 1.00 57.31 396 ASP A O 1
ATOM 3355 N N . ASP A 1 397 ? -80.295 -31.410 136.413 1.00 57.12 397 ASP A N 1
ATOM 3356 C CA . ASP A 1 397 ? -80.886 -30.915 135.152 1.00 57.12 397 ASP A CA 1
ATOM 3357 C C . ASP A 1 397 ? -79.844 -30.242 134.229 1.00 57.12 397 ASP A C 1
ATOM 3359 O O . ASP A 1 397 ? -79.990 -30.191 133.004 1.00 57.12 397 ASP A O 1
ATOM 3363 N N . LYS A 1 398 ? -78.714 -29.784 134.790 1.00 54.16 398 LYS A N 1
ATOM 3364 C CA . LYS A 1 398 ? -77.598 -29.181 134.029 1.00 54.16 398 LYS A CA 1
ATOM 3365 C C . LYS A 1 398 ? -76.825 -30.204 133.189 1.00 54.16 398 LYS A C 1
ATOM 3367 O O . LYS A 1 398 ? -76.167 -29.836 132.213 1.00 54.16 398 LYS A O 1
ATOM 3372 N N . LYS A 1 399 ? -76.900 -31.492 133.540 1.00 57.31 399 LYS A N 1
ATOM 3373 C CA . LYS A 1 399 ? -76.141 -32.566 132.881 1.00 57.31 399 LYS A CA 1
ATOM 3374 C C . LYS A 1 399 ? -76.818 -33.081 131.607 1.00 57.31 399 LYS A C 1
ATOM 3376 O O . LYS A 1 399 ? -76.130 -33.546 130.699 1.00 57.31 399 LYS A O 1
ATOM 3381 N N . GLU A 1 400 ? -78.139 -32.952 131.513 1.00 55.31 400 GLU A N 1
ATOM 3382 C CA . GLU A 1 400 ? -78.915 -33.377 130.342 1.00 55.31 400 GLU A CA 1
ATOM 3383 C C . GLU A 1 400 ? -78.846 -32.337 129.205 1.00 55.31 400 GLU A C 1
ATOM 3385 O O . GLU A 1 400 ? -78.686 -32.693 128.036 1.00 55.31 400 GLU A O 1
ATOM 3390 N N . ILE A 1 401 ? -78.798 -31.043 129.548 1.00 55.47 401 ILE A N 1
ATOM 3391 C CA . ILE A 1 401 ? -78.674 -29.937 128.580 1.00 55.47 401 ILE A CA 1
ATOM 3392 C C . ILE A 1 401 ? -77.271 -29.883 127.942 1.00 55.47 401 ILE A C 1
ATOM 3394 O O . ILE A 1 401 ? -77.141 -29.628 126.742 1.00 55.47 401 ILE A O 1
ATOM 3398 N N . TYR A 1 402 ? -76.210 -30.194 128.698 1.00 53.28 402 TYR A N 1
ATOM 3399 C CA . TYR A 1 402 ? -74.832 -30.204 128.180 1.00 53.28 402 TYR A CA 1
ATOM 3400 C C . TYR A 1 402 ? -74.611 -31.266 127.084 1.00 53.28 402 TYR A C 1
ATOM 3402 O O . TYR A 1 402 ? -73.854 -31.037 126.139 1.00 53.28 402 TYR A O 1
ATOM 3410 N N . ASN A 1 403 ? -75.317 -32.401 127.154 1.00 53.28 403 ASN A N 1
ATOM 3411 C CA . ASN A 1 403 ? -75.224 -33.464 126.148 1.00 53.28 403 ASN A CA 1
ATOM 3412 C C . ASN A 1 403 ? -76.054 -33.182 124.883 1.00 53.28 403 ASN A C 1
ATOM 3414 O O . ASN A 1 403 ? -75.701 -33.671 123.810 1.00 53.28 403 ASN A O 1
ATOM 3418 N N . ALA A 1 404 ? -77.109 -32.365 124.972 1.00 52.47 404 ALA A N 1
ATOM 3419 C CA . ALA A 1 404 ? -77.915 -31.975 123.813 1.00 52.47 404 ALA A CA 1
ATOM 3420 C C . ALA A 1 404 ? -77.210 -30.936 122.916 1.00 52.47 404 ALA A C 1
ATOM 3422 O O . ALA A 1 404 ? -77.425 -30.923 121.706 1.00 52.47 404 ALA A O 1
ATOM 3423 N N . LEU A 1 405 ? -76.321 -30.107 123.478 1.00 45.97 405 LEU A N 1
ATOM 3424 C CA . LEU A 1 405 ? -75.648 -29.024 122.746 1.00 45.97 405 LEU A CA 1
ATOM 3425 C C . LEU A 1 405 ? -74.337 -29.437 122.044 1.00 45.97 405 LEU A C 1
ATOM 3427 O O . LEU A 1 405 ? -73.808 -28.674 121.240 1.00 45.97 405 LEU A O 1
ATOM 3431 N N . HIS A 1 406 ? -73.782 -30.615 122.350 1.00 46.19 406 HIS A N 1
ATOM 3432 C CA . HIS A 1 406 ? -72.465 -31.044 121.847 1.00 46.19 406 HIS A CA 1
ATOM 3433 C C . HIS A 1 406 ? -72.503 -31.925 120.584 1.00 46.19 406 HIS A C 1
ATOM 3435 O O . HIS A 1 406 ? -71.442 -32.269 120.060 1.00 46.19 406 HIS A O 1
ATOM 3441 N N . ASN A 1 407 ? -73.693 -32.257 120.069 1.00 43.62 407 ASN A N 1
ATOM 3442 C CA . ASN A 1 407 ? -73.858 -33.167 118.928 1.00 43.62 407 ASN A CA 1
ATOM 3443 C C . ASN A 1 407 ? -74.048 -32.492 117.559 1.00 43.62 407 ASN A C 1
ATOM 3445 O O . ASN A 1 407 ? -74.112 -33.209 116.565 1.00 43.62 407 ASN A O 1
ATOM 3449 N N . ASP A 1 408 ? -74.058 -31.159 117.462 1.00 39.41 408 ASP A N 1
ATOM 3450 C CA . ASP A 1 408 ? -74.238 -30.459 116.179 1.00 39.41 408 ASP A CA 1
ATOM 3451 C C . ASP A 1 408 ? -72.953 -29.736 115.738 1.00 39.41 408 ASP A C 1
ATOM 3453 O O . ASP A 1 408 ? -72.804 -28.514 115.784 1.00 39.41 408 ASP A O 1
ATOM 3457 N N . LYS A 1 409 ? -71.958 -30.537 115.339 1.00 41.53 409 LYS A N 1
ATOM 3458 C CA . LYS A 1 409 ? -70.726 -30.081 114.681 1.00 41.53 409 LYS A CA 1
ATOM 3459 C C . LYS A 1 409 ? -70.775 -30.455 113.203 1.00 41.53 409 LYS A C 1
ATOM 3461 O O . LYS A 1 409 ? -70.373 -31.558 112.849 1.00 41.53 409 LYS A O 1
ATOM 3466 N N . THR A 1 410 ? -71.125 -29.505 112.334 1.00 36.44 410 THR A N 1
ATOM 3467 C CA . THR A 1 410 ? -70.588 -29.514 110.962 1.00 36.44 410 THR A CA 1
ATOM 3468 C C . THR A 1 410 ? -70.551 -28.118 110.342 1.00 36.44 410 THR A C 1
ATOM 3470 O O . THR A 1 410 ? -71.571 -27.540 109.984 1.00 36.44 410 THR A O 1
ATOM 3473 N N . LEU A 1 411 ? -69.331 -27.598 110.203 1.00 38.25 411 LEU A N 1
ATOM 3474 C CA . LEU A 1 411 ? -68.950 -26.445 109.390 1.00 38.25 411 LEU A CA 1
ATOM 3475 C C . LEU A 1 411 ? -68.424 -26.990 108.051 1.00 38.25 411 LEU A C 1
ATOM 3477 O O . LEU A 1 411 ? -67.568 -27.875 108.067 1.00 38.25 411 LEU A O 1
ATOM 3481 N N . LEU A 1 412 ? -68.872 -26.462 106.909 1.00 33.84 412 LEU A N 1
ATOM 3482 C CA . LEU A 1 412 ? -68.259 -26.746 105.604 1.00 33.84 412 LEU A CA 1
ATOM 3483 C C . LEU A 1 412 ? -68.253 -25.482 104.733 1.00 33.84 412 LEU A C 1
ATOM 3485 O O . LEU A 1 412 ? -69.254 -25.095 104.137 1.00 33.84 412 LEU A O 1
ATOM 3489 N N . LEU A 1 413 ? -67.084 -24.838 104.689 1.00 35.19 413 LEU A N 1
ATOM 3490 C CA . LEU A 1 413 ? -66.693 -23.836 103.698 1.00 35.19 413 LEU A CA 1
ATOM 3491 C C . LEU A 1 413 ? -66.366 -24.551 102.381 1.00 35.19 413 LEU A C 1
ATOM 3493 O O . LEU A 1 413 ? -65.535 -25.457 102.367 1.00 35.19 413 LEU A O 1
ATOM 3497 N N . THR A 1 414 ? -66.967 -24.117 101.272 1.00 31.16 414 THR A N 1
ATOM 3498 C CA . THR A 1 414 ? -66.548 -24.518 99.921 1.00 31.16 414 THR A CA 1
ATOM 3499 C C . THR A 1 414 ? -66.148 -23.283 99.116 1.00 31.16 414 THR A C 1
ATOM 3501 O O . THR A 1 414 ? -66.911 -22.331 98.977 1.00 31.16 414 THR A O 1
ATOM 3504 N N . THR A 1 415 ? -64.920 -23.294 98.603 1.00 32.81 415 THR A N 1
ATOM 3505 C CA . THR A 1 415 ? -64.404 -22.379 97.580 1.00 32.81 415 THR A CA 1
ATOM 3506 C C . THR A 1 415 ? -64.350 -23.135 96.252 1.00 32.81 415 THR A C 1
ATOM 3508 O O . THR A 1 415 ? -63.930 -24.289 96.212 1.00 32.81 415 THR A O 1
ATOM 3511 N N . SER A 1 416 ? -64.773 -22.509 95.151 1.00 29.22 416 SER A N 1
ATOM 3512 C CA . SER A 1 416 ? -64.619 -23.061 93.797 1.00 29.22 416 SER A CA 1
ATOM 3513 C C . SER A 1 416 ? -63.920 -22.049 92.883 1.00 29.22 416 SER A C 1
ATOM 3515 O O . SER A 1 416 ? -64.356 -20.912 92.726 1.00 29.22 416 SER A O 1
ATOM 3517 N N . HIS A 1 417 ? -62.782 -22.472 92.328 1.00 30.42 417 HIS A N 1
ATOM 3518 C CA . HIS A 1 417 ? -62.015 -21.812 91.270 1.00 30.42 417 HIS A CA 1
ATOM 3519 C C . HIS A 1 417 ? -62.343 -22.493 89.934 1.00 30.42 417 HIS A C 1
ATOM 3521 O O . HIS A 1 417 ? -62.340 -23.721 89.859 1.00 30.42 417 HIS A O 1
ATOM 3527 N N . SER A 1 418 ? -62.600 -21.708 88.885 1.00 29.02 418 SER A N 1
ATOM 3528 C CA . SER A 1 418 ? -62.795 -22.197 87.516 1.00 29.02 418 SER A CA 1
ATOM 3529 C C . SER A 1 418 ? -61.459 -22.315 86.772 1.00 29.02 418 SER A C 1
ATOM 3531 O O . SER A 1 418 ? -60.711 -21.339 86.711 1.00 29.02 418 SER A O 1
ATOM 3533 N N . GLN A 1 419 ? -61.206 -23.458 86.136 1.00 31.47 419 GLN A N 1
ATOM 3534 C CA . GLN A 1 419 ? -60.235 -23.613 85.047 1.00 31.47 419 GLN A CA 1
ATOM 3535 C C . GLN A 1 419 ? -61.003 -23.870 83.743 1.00 31.47 419 GLN A C 1
ATOM 3537 O O . GLN A 1 419 ? -61.892 -24.717 83.714 1.00 31.47 419 GLN A O 1
ATOM 3542 N N . ASN A 1 420 ? -60.661 -23.134 82.684 1.00 31.72 420 ASN A N 1
ATOM 3543 C CA . ASN A 1 420 ? -61.087 -23.395 81.309 1.00 31.72 420 ASN A CA 1
ATOM 3544 C C . ASN A 1 420 ? -59.831 -23.726 80.493 1.00 31.72 420 ASN A C 1
ATOM 3546 O O . ASN A 1 420 ? -58.979 -22.857 80.305 1.00 31.72 420 ASN A O 1
ATOM 3550 N N . ASP A 1 421 ? -59.742 -24.969 80.023 1.00 32.75 421 ASP A N 1
ATOM 3551 C CA . ASP A 1 421 ? -58.729 -25.451 79.084 1.00 32.75 421 ASP A CA 1
ATOM 3552 C C . ASP A 1 421 ? -59.199 -25.251 77.633 1.00 32.75 421 ASP A C 1
ATOM 3554 O O . ASP A 1 421 ? -60.323 -25.602 77.268 1.00 32.75 421 ASP A O 1
ATOM 3558 N N . LEU A 1 422 ? -58.310 -24.718 76.789 1.00 34.81 422 LEU A N 1
ATOM 3559 C CA . LEU A 1 422 ? -58.430 -24.724 75.329 1.00 34.81 422 LEU A CA 1
ATOM 3560 C C . LEU A 1 422 ? -57.793 -26.004 74.764 1.00 34.81 422 LEU A C 1
ATOM 3562 O O . LEU A 1 422 ? -56.598 -26.237 74.936 1.00 34.81 422 LEU A O 1
ATOM 3566 N N . LEU A 1 423 ? -58.571 -26.788 74.015 1.00 35.34 423 LEU A N 1
ATOM 3567 C CA . LEU A 1 423 ? -58.104 -27.900 73.178 1.00 35.34 423 LEU A CA 1
ATOM 3568 C C . LEU A 1 423 ? -58.122 -27.489 71.695 1.00 35.34 423 LEU A C 1
ATOM 3570 O O . LEU A 1 423 ? -59.166 -27.119 71.162 1.00 35.34 423 LEU A O 1
ATOM 3574 N N . HIS A 1 424 ? -56.984 -27.631 71.012 1.00 32.69 424 HIS A N 1
ATOM 3575 C CA . HIS A 1 424 ? -56.890 -27.679 69.546 1.00 32.69 424 HIS A CA 1
ATOM 3576 C C . HIS A 1 424 ? -56.708 -29.136 69.085 1.00 32.69 424 HIS A C 1
ATOM 3578 O O . HIS A 1 424 ? -55.888 -29.838 69.680 1.00 32.69 424 HIS A O 1
ATOM 3584 N N . PRO A 1 425 ? -57.377 -29.601 68.009 1.00 40.81 425 PRO A N 1
ATOM 3585 C CA . PRO A 1 425 ? -57.057 -30.878 67.390 1.00 40.81 425 PRO A CA 1
ATOM 3586 C C . PRO A 1 425 ? -56.133 -30.721 66.172 1.00 40.81 425 PRO A C 1
ATOM 3588 O O . PRO A 1 425 ? -56.228 -29.784 65.381 1.00 40.81 425 PRO A O 1
ATOM 3591 N N . GLN A 1 426 ? -55.247 -31.704 66.041 1.00 35.34 426 GLN A N 1
ATOM 3592 C CA . GLN A 1 426 ? -54.238 -31.900 65.005 1.00 35.34 426 GLN A CA 1
ATOM 3593 C C . GLN A 1 426 ? -54.829 -32.782 63.883 1.00 35.34 426 GLN A C 1
ATOM 3595 O O . GLN A 1 426 ? -55.405 -33.829 64.177 1.00 35.34 426 GLN A O 1
ATOM 3600 N N . GLN A 1 427 ? -54.686 -32.398 62.607 1.00 36.62 427 GLN A N 1
ATOM 3601 C CA . GLN A 1 427 ? -55.035 -33.235 61.444 1.00 36.62 427 GLN A CA 1
ATOM 3602 C C . GLN A 1 427 ? -53.795 -33.546 60.588 1.00 36.62 427 GLN A C 1
ATOM 3604 O O . GLN A 1 427 ? -52.985 -32.666 60.303 1.00 36.62 427 GLN A O 1
ATOM 3609 N N . GLN A 1 428 ? -53.672 -34.812 60.175 1.00 40.66 428 GLN A N 1
ATOM 3610 C CA . GLN A 1 428 ? -52.740 -35.313 59.153 1.00 40.66 428 GLN A CA 1
ATOM 3611 C C . GLN A 1 428 ? -53.229 -34.943 57.736 1.00 40.66 428 GLN A C 1
ATOM 3613 O O . GLN A 1 428 ? -54.434 -35.039 57.496 1.00 40.66 428 GLN A O 1
ATOM 3618 N N . PRO A 1 429 ? -52.351 -34.609 56.767 1.00 46.62 429 PRO A N 1
ATOM 3619 C CA . PRO A 1 429 ? -52.785 -34.338 55.399 1.00 46.62 429 PRO A CA 1
ATOM 3620 C C . PRO A 1 429 ? -52.771 -35.593 54.509 1.00 46.62 429 PRO A C 1
ATOM 3622 O O . PRO A 1 429 ? -51.803 -36.354 54.471 1.00 46.62 429 PRO A O 1
ATOM 3625 N N . GLN A 1 430 ? -53.858 -35.766 53.753 1.00 43.69 430 GLN A N 1
ATOM 3626 C CA . GLN A 1 430 ? -53.956 -36.652 52.591 1.00 43.69 430 GLN A CA 1
ATOM 3627 C C . GLN A 1 430 ? -53.198 -36.031 51.406 1.00 43.69 430 GLN A C 1
ATOM 3629 O O . GLN A 1 430 ? -53.408 -34.864 51.083 1.00 43.69 430 GLN A O 1
ATOM 3634 N N . THR A 1 431 ? -52.334 -36.802 50.739 1.00 43.88 431 THR A N 1
ATOM 3635 C CA . THR A 1 431 ? -51.624 -36.374 49.521 1.00 43.88 431 THR A CA 1
ATOM 3636 C C . THR A 1 431 ? -52.555 -36.390 48.311 1.00 43.88 431 THR A C 1
ATOM 3638 O O . THR A 1 431 ? -53.138 -37.427 47.987 1.00 43.88 431 THR A O 1
ATOM 3641 N N . SER A 1 432 ? -52.661 -35.249 47.636 1.00 55.62 432 SER A N 1
ATOM 3642 C CA . SER A 1 432 ? -53.448 -35.030 46.421 1.00 55.62 432 SER A CA 1
ATOM 3643 C C . SER A 1 432 ? -52.749 -35.623 45.188 1.00 55.62 432 SER A C 1
ATOM 3645 O O . SER A 1 432 ? -51.527 -35.558 45.073 1.00 55.62 432 SER A O 1
ATOM 3647 N N . THR A 1 433 ? -53.496 -36.149 44.213 1.00 61.00 433 THR A N 1
ATOM 3648 C CA . THR A 1 433 ? -52.974 -36.575 42.895 1.00 61.00 433 THR A CA 1
ATOM 3649 C C . THR A 1 433 ? -52.224 -35.457 42.160 1.00 61.00 433 THR A C 1
ATOM 3651 O O . THR A 1 433 ? -51.281 -35.741 41.423 1.00 61.00 433 THR A O 1
ATOM 3654 N N . LYS A 1 434 ? -52.557 -34.186 42.433 1.00 65.88 434 LYS A N 1
ATOM 3655 C CA . LYS A 1 434 ? -51.817 -33.023 41.914 1.00 65.88 434 LYS A CA 1
ATOM 3656 C C . LYS A 1 434 ? -50.377 -32.941 42.435 1.00 65.88 434 LYS A C 1
ATOM 3658 O O . LYS A 1 434 ? -49.497 -32.515 41.694 1.00 65.88 434 LYS A O 1
ATOM 3663 N N . ASP A 1 435 ? -50.112 -33.398 43.661 1.00 70.88 435 ASP A N 1
ATOM 3664 C CA . ASP A 1 435 ? -48.758 -33.375 44.236 1.00 70.88 435 ASP A CA 1
ATOM 3665 C C . ASP A 1 435 ? -47.830 -34.383 43.549 1.00 70.88 435 ASP A C 1
ATOM 3667 O O . ASP A 1 435 ? -46.618 -34.174 43.475 1.00 70.88 435 ASP A O 1
ATOM 3671 N N . VAL A 1 436 ? -48.383 -35.488 43.041 1.00 78.81 436 VAL A N 1
ATOM 3672 C CA . VAL A 1 436 ? -47.618 -36.517 42.323 1.00 78.81 436 VAL A CA 1
ATOM 3673 C C . VAL A 1 436 ? -47.253 -36.034 40.919 1.00 78.81 436 VAL A C 1
ATOM 3675 O O . VAL A 1 436 ? -46.104 -36.183 40.504 1.00 78.81 436 VAL A O 1
ATOM 3678 N N . GLU A 1 437 ? -48.192 -35.404 40.211 1.00 81.38 437 GLU A N 1
ATOM 3679 C CA . GLU A 1 437 ? -47.947 -34.812 38.888 1.00 81.38 437 GLU A CA 1
ATOM 3680 C C . GLU A 1 437 ? -46.936 -33.662 38.952 1.00 81.38 437 GLU A C 1
ATOM 3682 O O . GLU A 1 437 ? -46.015 -33.602 38.136 1.00 81.38 437 GLU A O 1
ATOM 3687 N N . TYR A 1 438 ? -47.043 -32.801 39.967 1.00 86.25 438 TYR A N 1
ATOM 3688 C CA . TYR A 1 438 ? -46.095 -31.709 40.170 1.00 86.25 438 TYR A CA 1
ATOM 3689 C C . TYR A 1 438 ? -44.683 -32.219 40.502 1.00 86.25 438 TYR A C 1
ATOM 3691 O O . TYR A 1 438 ? -43.696 -31.730 39.951 1.00 86.25 438 TYR A O 1
ATOM 3699 N N . LYS A 1 439 ? -44.564 -33.269 41.329 1.00 86.31 439 LYS A N 1
ATOM 3700 C CA . LYS A 1 439 ? -43.272 -33.933 41.584 1.00 86.31 439 LYS A CA 1
ATOM 3701 C C . LYS A 1 439 ? -42.662 -34.533 40.316 1.00 86.31 439 LYS A C 1
ATOM 3703 O O . LYS A 1 439 ? -41.454 -34.418 40.123 1.00 86.31 439 LYS A O 1
ATOM 3708 N N . LEU A 1 440 ? -43.475 -35.140 39.448 1.00 89.44 440 LEU A N 1
ATOM 3709 C CA . LEU A 1 440 ? -43.005 -35.693 38.175 1.00 89.44 440 LEU A CA 1
ATOM 3710 C C . LEU A 1 440 ? -42.508 -34.587 37.228 1.00 89.44 440 LEU A C 1
ATOM 3712 O O . LEU A 1 440 ? -41.461 -34.740 36.601 1.00 89.44 440 LEU A O 1
ATOM 3716 N N . LEU A 1 441 ? -43.221 -33.459 37.165 1.00 89.69 441 LEU A N 1
ATOM 3717 C CA . LEU A 1 441 ? -42.829 -32.290 36.378 1.00 89.69 441 LEU A CA 1
ATOM 3718 C C . LEU A 1 441 ? -41.508 -31.680 36.872 1.00 89.69 441 LEU A C 1
ATOM 3720 O O . LEU A 1 441 ? -40.603 -31.449 36.071 1.00 89.69 441 LEU A O 1
ATOM 3724 N N . LEU A 1 442 ? -41.360 -31.495 38.188 1.00 89.50 442 LEU A N 1
ATOM 3725 C CA . LEU A 1 442 ? -40.107 -31.038 38.798 1.00 89.50 442 LEU A CA 1
ATOM 3726 C C . LEU A 1 442 ? -38.944 -31.986 38.488 1.00 89.50 442 LEU A C 1
ATOM 3728 O O . LEU A 1 442 ? -37.841 -31.537 38.178 1.00 89.50 442 LEU A O 1
ATOM 3732 N N . GLN A 1 443 ? -39.182 -33.298 38.521 1.00 90.94 443 GLN A N 1
ATOM 3733 C CA . GLN A 1 443 ? -38.152 -34.279 38.196 1.00 90.94 443 GLN A CA 1
ATOM 3734 C C . GLN A 1 443 ? -37.711 -34.195 36.726 1.00 90.94 443 GLN A C 1
ATOM 3736 O O . GLN A 1 443 ? -36.512 -34.229 36.451 1.00 90.94 443 GLN A O 1
ATOM 3741 N N . GLN A 1 444 ? -38.648 -33.991 35.794 1.00 90.25 444 GLN A N 1
ATOM 3742 C CA . GLN A 1 444 ? -38.328 -33.770 34.378 1.00 90.25 444 GLN A CA 1
ATOM 3743 C C . GLN A 1 444 ? -37.521 -32.483 34.154 1.00 90.25 444 GLN A C 1
ATOM 3745 O O . GLN A 1 444 ? -36.599 -32.476 33.339 1.00 90.25 444 GLN A O 1
ATOM 3750 N N . ILE A 1 445 ? -37.828 -31.407 34.887 1.00 89.38 445 ILE A N 1
ATOM 3751 C CA . ILE A 1 445 ? -37.065 -30.150 34.838 1.00 89.38 445 ILE A CA 1
ATOM 3752 C C . ILE A 1 445 ? -35.629 -30.381 35.312 1.00 89.38 445 ILE A C 1
ATOM 3754 O O . ILE A 1 445 ? -34.689 -30.032 34.601 1.00 89.38 445 ILE A O 1
ATOM 3758 N N . ILE A 1 446 ? -35.454 -31.041 36.461 1.00 88.88 446 ILE A N 1
ATOM 3759 C CA . ILE A 1 446 ? -34.131 -31.336 37.029 1.00 88.88 446 ILE A CA 1
ATOM 3760 C C . ILE A 1 446 ? -33.290 -32.192 36.070 1.00 88.88 446 ILE A C 1
ATOM 3762 O O . ILE A 1 446 ? -32.089 -31.964 35.926 1.00 88.88 446 ILE A O 1
ATOM 3766 N N . GLU A 1 447 ? -33.887 -33.187 35.409 1.00 92.06 447 GLU A N 1
ATOM 3767 C CA . GLU A 1 447 ? -33.181 -34.024 34.429 1.00 92.06 447 GLU A CA 1
ATOM 3768 C C . GLU A 1 447 ? -32.716 -33.218 33.208 1.00 92.06 447 GLU A C 1
ATOM 3770 O O . GLU A 1 447 ? -31.568 -33.354 32.779 1.00 92.06 447 GLU A O 1
ATOM 3775 N N . VAL A 1 448 ? -33.568 -32.328 32.691 1.00 91.56 448 VAL A N 1
ATOM 3776 C CA . VAL A 1 448 ? -33.233 -31.448 31.561 1.00 91.56 448 VAL A CA 1
ATOM 3777 C C . VAL A 1 448 ? -32.164 -30.414 31.945 1.00 91.56 448 VAL A C 1
ATOM 3779 O O . VAL A 1 448 ? -31.264 -30.146 31.148 1.00 91.56 448 VAL A O 1
ATOM 3782 N N . GLU A 1 449 ? -32.193 -29.877 33.168 1.00 89.44 449 GLU A N 1
ATOM 3783 C CA . GLU A 1 449 ? -31.167 -28.957 33.685 1.00 89.44 449 GLU A CA 1
ATOM 3784 C C . GLU A 1 449 ? -29.811 -29.649 33.891 1.00 89.44 449 GLU A C 1
ATOM 3786 O O . GLU A 1 449 ? -28.768 -29.097 33.526 1.00 89.44 449 GLU A O 1
ATOM 3791 N N . LYS A 1 450 ? -29.803 -30.888 34.405 1.00 91.81 450 LYS A N 1
ATOM 3792 C CA . LYS A 1 450 ? -28.579 -31.704 34.504 1.00 91.81 450 LYS A CA 1
ATOM 3793 C C . LYS A 1 450 ? -27.964 -31.958 33.133 1.00 91.81 450 LYS A C 1
ATOM 3795 O O . LYS A 1 450 ? -26.747 -31.847 32.974 1.00 91.81 450 LYS A O 1
ATOM 3800 N N . GLU A 1 451 ? -28.796 -32.259 32.142 1.00 91.94 451 GLU A N 1
ATOM 3801 C CA . GLU A 1 451 ? -28.338 -32.455 30.770 1.00 91.94 451 GLU A CA 1
ATOM 3802 C C . GLU A 1 451 ? -27.817 -31.147 30.152 1.00 91.94 451 GLU A C 1
ATOM 3804 O O . GLU A 1 451 ? -26.767 -31.150 29.510 1.00 91.94 451 GLU A O 1
ATOM 3809 N N . ALA A 1 452 ? -28.452 -30.002 30.436 1.00 86.69 452 ALA A N 1
ATOM 3810 C CA . ALA A 1 452 ? -27.966 -28.687 30.004 1.00 86.69 452 ALA A CA 1
ATOM 3811 C C . ALA A 1 452 ? -26.566 -28.394 30.563 1.00 86.69 452 ALA A C 1
ATOM 3813 O O . ALA A 1 452 ? -25.679 -27.932 29.841 1.00 86.69 452 ALA A O 1
ATOM 3814 N N . PHE A 1 453 ? -26.351 -28.701 31.844 1.00 89.12 453 PHE A N 1
ATOM 3815 C CA . PHE A 1 453 ? -25.054 -28.544 32.495 1.00 89.12 453 PHE A CA 1
ATOM 3816 C C . PHE A 1 453 ? -23.985 -29.457 31.877 1.00 89.12 453 PHE A C 1
ATOM 3818 O O . PHE A 1 453 ? -22.852 -29.021 31.650 1.00 89.12 453 PHE A O 1
ATOM 3825 N N . ARG A 1 454 ? -24.339 -30.708 31.553 1.00 94.00 454 ARG A N 1
ATOM 3826 C CA . ARG A 1 454 ? -23.442 -31.667 30.890 1.00 94.00 454 ARG A CA 1
ATOM 3827 C C . ARG A 1 454 ? -23.024 -31.183 29.500 1.00 94.00 454 ARG A C 1
ATOM 3829 O O . ARG A 1 454 ? -21.829 -31.140 29.209 1.00 94.00 454 ARG A O 1
ATOM 3836 N N . LEU A 1 455 ? -23.990 -30.775 28.675 1.00 93.19 455 LEU A N 1
ATOM 3837 C CA . LEU A 1 455 ? -23.750 -30.288 27.315 1.00 93.19 455 LEU A CA 1
ATOM 3838 C C . LEU A 1 455 ? -22.906 -29.004 27.308 1.00 93.19 455 LEU A C 1
ATOM 3840 O O . LEU A 1 455 ? -21.947 -28.905 26.542 1.00 93.19 455 LEU A O 1
ATOM 3844 N N . ASN A 1 456 ? -23.193 -28.057 28.209 1.00 90.31 456 ASN A N 1
ATOM 3845 C CA . ASN A 1 456 ? -22.420 -26.819 28.327 1.00 90.31 456 ASN A CA 1
ATOM 3846 C C . ASN A 1 456 ? -20.971 -27.072 28.762 1.00 90.31 456 ASN A C 1
ATOM 3848 O O . ASN A 1 456 ? -20.053 -26.497 28.179 1.00 90.31 456 ASN A O 1
ATOM 3852 N N . ASN A 1 457 ? -20.734 -27.954 29.739 1.00 91.38 457 ASN A N 1
ATOM 3853 C CA . ASN A 1 457 ? -19.367 -28.307 30.138 1.00 91.38 457 ASN A CA 1
ATOM 3854 C C . ASN A 1 457 ? -18.593 -28.997 29.013 1.00 91.38 457 ASN A C 1
ATOM 3856 O O . ASN A 1 457 ? -17.405 -28.727 28.814 1.00 91.38 457 ASN A O 1
ATOM 3860 N N . HIS A 1 458 ? -19.257 -29.872 28.259 1.00 94.56 458 HIS A N 1
ATOM 3861 C CA . HIS A 1 458 ? -18.625 -30.550 27.138 1.00 94.56 458 HIS A CA 1
ATOM 3862 C C . HIS A 1 458 ? -18.251 -29.566 26.020 1.00 94.56 458 HIS A C 1
ATOM 3864 O O . HIS A 1 458 ? -17.107 -29.570 25.562 1.00 94.56 458 HIS A O 1
ATOM 3870 N N . TYR A 1 459 ? -19.154 -28.640 25.679 1.00 94.75 459 TYR A N 1
ATOM 3871 C CA . TYR A 1 459 ? -18.872 -27.561 24.733 1.00 94.75 459 TYR A CA 1
ATOM 3872 C C . TYR A 1 459 ? -17.698 -26.681 25.189 1.00 94.75 459 TYR A C 1
ATOM 3874 O O . TYR A 1 459 ? -16.791 -26.414 24.405 1.00 94.75 459 TYR A O 1
ATOM 3882 N N . GLN A 1 460 ? -17.661 -26.278 26.465 1.00 90.12 460 GLN A N 1
ATOM 3883 C CA . GLN A 1 460 ? -16.553 -25.486 27.015 1.00 90.12 460 GLN A CA 1
ATOM 3884 C C . GLN A 1 460 ? -15.214 -26.230 26.949 1.00 90.12 460 GLN A C 1
ATOM 3886 O O . GLN A 1 460 ? -14.181 -25.626 26.659 1.00 90.12 460 GLN A O 1
ATOM 3891 N N . THR A 1 461 ? -15.227 -27.546 27.165 1.00 90.56 461 THR A N 1
ATOM 3892 C CA . THR A 1 461 ? -14.026 -28.386 27.057 1.00 90.56 461 THR A CA 1
ATOM 3893 C C . THR A 1 461 ? -13.497 -28.408 25.622 1.00 90.56 461 THR A C 1
ATOM 3895 O O . THR A 1 461 ? -12.309 -28.164 25.406 1.00 90.56 461 THR A O 1
ATOM 3898 N N . LEU A 1 462 ? -14.371 -28.630 24.634 1.00 90.38 462 LEU A N 1
ATOM 3899 C CA . LEU A 1 462 ? -13.993 -28.618 23.217 1.00 90.38 462 LEU A CA 1
ATOM 3900 C C . LEU A 1 462 ? -13.554 -27.228 22.749 1.00 90.38 462 LEU A C 1
ATOM 3902 O O . LEU A 1 462 ? -12.558 -27.110 22.039 1.00 90.38 462 LEU A O 1
ATOM 3906 N N . PHE A 1 463 ? -14.226 -26.169 23.208 1.00 91.00 463 PHE A N 1
ATOM 3907 C CA . PHE A 1 463 ? -13.840 -24.790 22.919 1.00 91.00 463 PHE A CA 1
ATOM 3908 C C . PHE A 1 463 ? -12.426 -24.485 23.428 1.00 91.00 463 PHE A C 1
ATOM 3910 O O . PHE A 1 463 ? -11.611 -23.938 22.689 1.00 91.00 463 PHE A O 1
ATOM 3917 N N . GLN A 1 464 ? -12.093 -24.901 24.655 1.00 86.38 464 GLN A N 1
ATOM 3918 C CA . GLN A 1 464 ? -10.744 -24.733 25.200 1.00 86.38 464 GLN A CA 1
ATOM 3919 C C . GLN A 1 464 ? -9.695 -25.556 24.444 1.00 86.38 464 GLN A C 1
ATOM 3921 O O . GLN A 1 464 ? -8.588 -25.064 24.220 1.00 86.38 464 GLN A O 1
ATOM 3926 N N . GLN A 1 465 ? -10.022 -26.785 24.032 1.00 85.56 465 GLN A N 1
ATOM 3927 C CA . GLN A 1 465 ? -9.131 -27.605 23.204 1.00 85.56 465 GLN A CA 1
ATOM 3928 C C . GLN A 1 465 ? -8.884 -26.960 21.836 1.00 85.56 465 GLN A C 1
ATOM 3930 O O . GLN A 1 465 ? -7.739 -26.900 21.389 1.00 85.56 465 GLN A O 1
ATOM 3935 N N . PHE A 1 466 ? -9.932 -26.423 21.210 1.00 87.62 466 PHE A N 1
ATOM 3936 C CA . PHE A 1 466 ? -9.852 -25.724 19.931 1.00 87.62 466 PHE A CA 1
ATOM 3937 C C . PHE A 1 466 ? -9.044 -24.421 20.030 1.00 87.62 466 PHE A C 1
ATOM 3939 O O . PHE A 1 466 ? -8.236 -24.133 19.149 1.00 87.62 466 PHE A O 1
ATOM 3946 N N . SER A 1 467 ? -9.231 -23.643 21.103 1.00 82.62 467 SER A N 1
ATOM 3947 C CA . SER A 1 467 ? -8.639 -22.308 21.241 1.00 82.62 467 SER A CA 1
ATOM 3948 C C . SER A 1 467 ? -7.206 -22.309 21.783 1.00 82.62 467 SER A C 1
ATOM 3950 O O . SER A 1 467 ? -6.446 -21.394 21.475 1.00 82.62 467 SER A O 1
ATOM 3952 N N . LYS A 1 468 ? -6.823 -23.295 22.611 1.00 77.19 468 LYS A N 1
ATOM 3953 C CA . LYS A 1 468 ? -5.520 -23.304 23.310 1.00 77.19 468 LYS A CA 1
ATOM 3954 C C . LYS A 1 468 ? -4.487 -24.257 22.715 1.00 77.19 468 LYS A C 1
ATOM 3956 O O . LYS A 1 468 ? -3.310 -24.129 23.043 1.00 77.19 468 LYS A O 1
ATOM 3961 N N . ASN A 1 469 ? -4.884 -25.209 21.871 1.00 74.62 469 ASN A N 1
ATOM 3962 C CA . ASN A 1 469 ? -3.968 -26.239 21.388 1.00 74.62 469 ASN A CA 1
ATOM 3963 C C . ASN A 1 469 ? -3.432 -25.913 19.983 1.00 74.62 469 ASN A C 1
ATOM 3965 O O . ASN A 1 469 ? -4.044 -26.225 18.960 1.00 74.62 469 ASN A O 1
ATOM 3969 N N . THR A 1 470 ? -2.256 -25.281 19.929 1.00 63.12 470 THR A N 1
ATOM 3970 C CA . THR A 1 470 ? -1.582 -24.869 18.683 1.00 63.12 470 THR A CA 1
ATOM 3971 C C . THR A 1 470 ? -1.047 -26.034 17.842 1.00 63.12 470 THR A C 1
ATOM 3973 O O . THR A 1 470 ? -0.653 -25.811 16.701 1.00 63.12 470 THR A O 1
ATOM 3976 N N . GLN A 1 471 ? -1.076 -27.270 18.356 1.00 73.81 471 GLN A N 1
ATOM 3977 C CA . GLN A 1 471 ? -0.556 -28.472 17.687 1.00 73.81 471 GLN A CA 1
ATOM 3978 C C . GLN A 1 471 ? -1.627 -29.346 17.006 1.00 73.81 471 GLN A C 1
ATOM 3980 O O . GLN A 1 471 ? -1.310 -30.421 16.501 1.00 73.81 471 GLN A O 1
ATOM 3985 N N . LEU A 1 472 ? -2.894 -28.920 16.978 1.00 80.44 472 LEU A N 1
ATOM 3986 C CA . LEU A 1 472 ? -3.952 -29.676 16.300 1.00 80.44 472 LEU A CA 1
ATOM 3987 C C . LEU A 1 472 ? -3.782 -29.626 14.777 1.00 80.44 472 LEU A C 1
ATOM 3989 O O . LEU A 1 472 ? -3.677 -28.544 14.191 1.00 80.44 472 LEU A O 1
ATOM 3993 N N . SER A 1 473 ? -3.829 -30.796 14.137 1.00 86.69 473 SER A N 1
ATOM 3994 C CA . SER A 1 473 ? -3.892 -30.899 12.675 1.00 86.69 473 SER A CA 1
ATOM 3995 C C . SER A 1 473 ? -5.182 -30.278 12.128 1.00 86.69 473 SER A C 1
ATOM 3997 O O . SER A 1 473 ? -6.196 -30.172 12.821 1.00 86.69 473 SER A O 1
ATOM 3999 N N . GLU A 1 474 ? -5.170 -29.884 10.859 1.00 82.38 474 GLU A N 1
ATOM 4000 C CA . GLU A 1 474 ? -6.307 -29.209 10.224 1.00 82.38 474 GLU A CA 1
ATOM 4001 C C . GLU A 1 474 ? -7.568 -30.091 10.173 1.00 82.38 474 GLU A C 1
ATOM 4003 O O . GLU A 1 474 ? -8.673 -29.614 10.428 1.00 82.38 474 GLU A O 1
ATOM 4008 N N . SER A 1 475 ? -7.391 -31.405 9.993 1.00 86.44 475 SER A N 1
ATOM 4009 C CA . SER A 1 475 ? -8.474 -32.392 10.100 1.00 86.44 475 SER A CA 1
ATOM 4010 C C . SER A 1 475 ? -9.059 -32.473 11.518 1.00 86.44 475 SER A C 1
ATOM 4012 O O . SER A 1 475 ? -10.277 -32.502 11.681 1.00 86.44 475 SER A O 1
ATOM 4014 N N . GLN A 1 476 ? -8.223 -32.427 12.561 1.00 85.31 476 GLN A N 1
ATOM 4015 C CA . GLN A 1 476 ? -8.700 -32.423 13.950 1.00 85.31 476 GLN A CA 1
ATOM 4016 C C . GLN A 1 476 ? -9.451 -31.133 14.296 1.00 85.31 476 GLN A C 1
ATOM 4018 O O . GLN A 1 476 ? -10.474 -31.187 14.975 1.00 85.31 476 GLN A O 1
ATOM 4023 N N . LYS A 1 477 ? -8.993 -29.979 13.794 1.00 86.50 477 LYS A N 1
ATOM 4024 C CA . LYS A 1 477 ? -9.701 -28.703 13.972 1.00 86.50 477 LYS A CA 1
ATOM 4025 C C . LYS A 1 477 ? -11.079 -28.721 13.312 1.00 86.50 477 LYS A C 1
ATOM 4027 O O . LYS A 1 477 ? -12.036 -28.242 13.915 1.00 86.50 477 LYS A O 1
ATOM 4032 N N . GLN A 1 478 ? -11.197 -29.286 12.109 1.00 87.62 478 GLN A N 1
ATOM 4033 C CA . GLN A 1 478 ? -12.495 -29.431 11.445 1.00 87.62 478 GLN A CA 1
ATOM 4034 C C . GLN A 1 478 ? -13.438 -30.368 12.211 1.00 87.62 478 GLN A C 1
ATOM 4036 O O . GLN A 1 478 ? -14.596 -30.007 12.406 1.00 87.62 478 GLN A O 1
ATOM 4041 N N . ASN A 1 479 ? -12.942 -31.501 12.719 1.00 92.25 479 ASN A N 1
ATOM 4042 C CA . ASN A 1 479 ? -13.753 -32.427 13.519 1.00 92.25 479 ASN A CA 1
ATOM 4043 C C . ASN A 1 479 ? -14.264 -31.781 14.816 1.00 92.25 479 ASN A C 1
ATOM 4045 O O . ASN A 1 479 ? -15.459 -31.833 15.087 1.00 92.25 479 ASN A O 1
ATOM 4049 N N . ILE A 1 480 ? -13.393 -31.101 15.572 1.00 89.88 480 ILE A N 1
ATOM 4050 C CA . ILE A 1 480 ? -13.788 -30.408 16.812 1.00 89.88 480 ILE A CA 1
ATOM 4051 C C . ILE A 1 480 ? -14.811 -29.302 16.514 1.00 89.88 480 ILE A C 1
ATOM 4053 O O . ILE A 1 480 ? -15.784 -29.138 17.246 1.00 89.88 480 ILE A O 1
ATOM 4057 N N . LYS A 1 481 ? -14.639 -28.561 15.411 1.00 90.06 481 LYS A N 1
ATOM 4058 C CA . LYS A 1 481 ? -15.596 -27.529 14.986 1.00 90.06 481 LYS A CA 1
ATOM 4059 C C . LYS A 1 481 ? -16.969 -28.120 14.647 1.00 90.06 481 LYS A C 1
ATOM 4061 O O . LYS A 1 481 ? -17.988 -27.515 14.990 1.00 90.06 481 LYS A O 1
ATOM 4066 N N . GLN A 1 482 ? -17.003 -29.278 13.990 1.00 92.31 482 GLN A N 1
ATOM 4067 C CA . GLN A 1 482 ? -18.249 -29.982 13.695 1.00 92.31 482 GLN A CA 1
ATOM 4068 C C . GLN A 1 482 ? -18.932 -30.454 14.987 1.00 92.31 482 GLN A C 1
ATOM 4070 O O . GLN A 1 482 ? -20.097 -30.141 15.206 1.00 92.31 482 GLN A O 1
ATOM 4075 N N . GLU A 1 483 ? -18.187 -31.091 15.890 1.00 94.12 483 GLU A N 1
ATOM 4076 C CA . GLU A 1 483 ? -18.700 -31.587 17.174 1.00 94.12 483 GLU A CA 1
ATOM 4077 C C . GLU A 1 483 ? -19.235 -30.452 18.068 1.00 94.12 483 GLU A C 1
ATOM 4079 O O . GLU A 1 483 ? -20.310 -30.559 18.658 1.00 94.12 483 GLU A O 1
ATOM 4084 N N . MET A 1 484 ? -18.552 -29.303 18.093 1.00 92.69 484 MET A N 1
ATOM 4085 C CA . MET A 1 484 ? -19.041 -28.091 18.758 1.00 92.69 484 MET A CA 1
ATOM 4086 C C . MET A 1 484 ? -20.339 -27.553 18.139 1.00 92.69 484 MET A C 1
ATOM 4088 O O . MET A 1 484 ? -21.206 -27.057 18.862 1.00 92.69 484 MET A O 1
ATOM 4092 N N . THR A 1 485 ? -20.484 -27.638 16.814 1.00 91.38 485 THR A N 1
ATOM 4093 C CA . THR A 1 485 ? -21.700 -27.203 16.108 1.00 91.38 485 THR A CA 1
ATOM 4094 C C . THR A 1 485 ? -22.879 -28.111 16.456 1.00 91.38 485 THR A C 1
ATOM 4096 O O . THR A 1 485 ? -23.965 -27.619 16.775 1.00 91.38 485 THR A O 1
ATOM 4099 N N . ASP A 1 486 ? -22.648 -29.424 16.486 1.00 91.69 486 ASP A N 1
ATOM 4100 C CA . ASP A 1 486 ? -23.657 -30.415 16.860 1.00 91.69 486 ASP A CA 1
ATOM 4101 C C . ASP A 1 486 ? -24.077 -30.254 18.333 1.00 91.69 486 ASP A C 1
ATOM 4103 O O . ASP A 1 486 ? -25.271 -30.276 18.650 1.00 91.69 486 ASP A O 1
ATOM 4107 N N . LEU A 1 487 ? -23.126 -29.978 19.235 1.00 94.00 487 LEU A N 1
ATOM 4108 C CA . LEU A 1 487 ? -23.416 -29.682 20.642 1.00 94.00 487 LEU A CA 1
ATOM 4109 C C . LEU A 1 487 ? -24.227 -28.404 20.829 1.00 94.00 487 LEU A C 1
ATOM 4111 O O . LEU A 1 487 ? -25.162 -28.390 21.625 1.00 94.00 487 LEU A O 1
ATOM 4115 N N . MET A 1 488 ? -23.931 -27.343 20.078 1.00 90.56 488 MET A N 1
ATOM 4116 C CA . MET A 1 488 ? -24.734 -26.117 20.117 1.00 90.56 488 MET A CA 1
ATOM 4117 C C . MET A 1 488 ? -26.184 -26.373 19.704 1.00 90.56 488 MET A C 1
ATOM 4119 O O . MET A 1 488 ? -27.107 -25.800 20.291 1.00 90.56 488 MET A O 1
ATOM 4123 N N . GLN A 1 489 ? -26.406 -27.258 18.733 1.00 91.50 489 GLN A N 1
ATOM 4124 C CA . GLN A 1 489 ? -27.750 -27.651 18.326 1.00 91.50 489 GLN A CA 1
ATOM 4125 C C . GLN A 1 489 ? -28.465 -28.471 19.415 1.00 91.50 489 GLN A C 1
ATOM 4127 O O . GLN A 1 489 ? -29.651 -28.242 19.683 1.00 91.50 489 GLN A O 1
ATOM 4132 N N . GLN A 1 490 ? -27.750 -29.372 20.097 1.00 92.56 490 GLN A N 1
ATOM 4133 C CA . GLN A 1 490 ? -28.282 -30.114 21.246 1.00 92.56 490 GLN A CA 1
ATOM 4134 C C . GLN A 1 490 ? -28.624 -29.182 22.419 1.00 92.56 490 GLN A C 1
ATOM 4136 O O . GLN A 1 490 ? -29.713 -29.293 22.978 1.00 92.56 490 GLN A O 1
ATOM 4141 N N . ILE A 1 491 ? -27.763 -28.205 22.732 1.00 90.50 491 ILE A N 1
ATOM 4142 C CA . ILE A 1 491 ? -28.004 -27.188 23.771 1.00 90.50 491 ILE A CA 1
ATOM 4143 C C . ILE A 1 491 ? -29.265 -26.380 23.452 1.00 90.50 491 ILE A C 1
ATOM 4145 O O . ILE A 1 491 ? -30.118 -26.204 24.320 1.00 90.50 491 ILE A O 1
ATOM 4149 N N . ARG A 1 492 ? -29.433 -25.928 22.202 1.00 89.12 492 ARG A N 1
ATOM 4150 C CA . ARG A 1 492 ? -30.643 -25.202 21.774 1.00 89.12 492 ARG A CA 1
ATOM 4151 C C . ARG A 1 492 ? -31.906 -26.038 21.954 1.00 89.12 492 ARG A C 1
ATOM 4153 O O . ARG A 1 492 ? -32.894 -25.545 22.493 1.00 89.12 492 ARG A O 1
ATOM 4160 N N . THR A 1 493 ? -31.859 -27.301 21.537 1.00 91.81 493 THR A N 1
ATOM 4161 C CA . THR A 1 493 ? -32.990 -28.231 21.666 1.00 91.81 493 THR A CA 1
ATOM 4162 C C . THR A 1 493 ? -33.338 -28.469 23.137 1.00 91.81 493 THR A C 1
ATOM 4164 O O . THR A 1 493 ? -34.506 -28.416 23.520 1.00 91.81 493 THR A O 1
ATOM 4167 N N . ASN A 1 494 ? -32.323 -28.659 23.983 1.00 92.88 494 ASN A N 1
ATOM 4168 C CA . ASN A 1 494 ? -32.502 -28.880 25.412 1.00 92.88 494 ASN A CA 1
ATOM 4169 C C . ASN A 1 494 ? -33.057 -27.637 26.130 1.00 92.88 494 ASN A C 1
ATOM 4171 O O . ASN A 1 494 ? -33.984 -27.755 26.927 1.00 92.88 494 ASN A O 1
ATOM 4175 N N . ASN A 1 495 ? -32.573 -26.438 25.787 1.00 88.94 495 ASN A N 1
ATOM 4176 C CA . ASN A 1 495 ? -33.104 -25.179 26.319 1.00 88.94 495 ASN A CA 1
ATOM 4177 C C . ASN A 1 495 ? -34.566 -24.965 25.912 1.00 88.94 495 ASN A C 1
ATOM 4179 O O . ASN A 1 495 ? -35.374 -24.560 26.741 1.00 88.94 495 ASN A O 1
ATOM 4183 N N . SER A 1 496 ? -34.935 -25.290 24.668 1.00 90.75 496 SER A N 1
ATOM 4184 C CA . SER A 1 496 ? -36.335 -25.238 24.227 1.00 90.75 496 SER A CA 1
ATOM 4185 C C . SER A 1 496 ? -37.232 -26.147 25.073 1.00 90.75 496 SER A C 1
ATOM 4187 O O . SER A 1 496 ? -38.308 -25.727 25.494 1.00 90.75 496 SER A O 1
ATOM 4189 N N . LYS A 1 497 ? -36.778 -27.374 25.364 1.00 92.25 497 LYS A N 1
ATOM 4190 C CA . LYS A 1 497 ? -37.496 -28.319 26.232 1.00 92.25 497 LYS A CA 1
ATOM 4191 C C . LYS A 1 497 ? -37.599 -27.807 27.672 1.00 92.25 497 LYS A C 1
ATOM 4193 O O . LYS A 1 497 ? -38.643 -27.959 28.300 1.00 92.25 497 LYS A O 1
ATOM 4198 N N . LEU A 1 498 ? -36.543 -27.172 28.184 1.00 91.25 498 LEU A N 1
ATOM 4199 C CA . LEU A 1 498 ? -36.542 -26.567 29.515 1.00 91.25 498 LEU A CA 1
ATOM 4200 C C . LEU A 1 498 ? -37.571 -25.437 29.619 1.00 91.25 498 LEU A C 1
ATOM 4202 O O . LEU A 1 498 ? -38.349 -25.423 30.567 1.00 91.25 498 LEU A O 1
ATOM 4206 N N . TYR A 1 499 ? -37.623 -24.535 28.635 1.00 89.62 499 TYR A N 1
ATOM 4207 C CA . TYR A 1 499 ? -38.621 -23.462 28.602 1.00 89.62 499 TYR A CA 1
ATOM 4208 C C . TYR A 1 499 ? -40.052 -24.004 28.574 1.00 89.62 499 TYR A C 1
ATOM 4210 O O . TYR A 1 499 ? -40.911 -23.488 29.286 1.00 89.62 499 TYR A O 1
ATOM 4218 N N . GLU A 1 500 ? -40.310 -25.069 27.811 1.00 90.75 500 GLU A N 1
ATOM 4219 C CA . GLU A 1 500 ? -41.628 -25.710 27.773 1.00 90.75 500 GLU A CA 1
ATOM 4220 C C . GLU A 1 500 ? -42.021 -26.298 29.140 1.00 90.75 500 GLU A C 1
ATOM 4222 O O . GLU A 1 500 ? -43.146 -26.105 29.604 1.00 90.75 500 GLU A O 1
ATOM 4227 N N . LEU A 1 501 ? -41.097 -26.990 29.815 1.00 90.69 501 LEU A N 1
ATOM 4228 C CA . LEU A 1 501 ? -41.349 -27.562 31.139 1.00 90.69 501 LEU A CA 1
ATOM 4229 C C . LEU A 1 501 ? -41.508 -26.479 32.217 1.00 90.69 501 LEU A C 1
ATOM 4231 O O . LEU A 1 501 ? -42.397 -26.593 33.055 1.00 90.69 501 LEU A O 1
ATOM 4235 N N . LYS A 1 502 ? -40.714 -25.403 32.159 1.00 87.81 502 LYS A N 1
ATOM 4236 C CA . LYS A 1 502 ? -40.845 -24.236 33.048 1.00 87.81 502 LYS A CA 1
ATOM 4237 C C . LYS A 1 502 ? -42.168 -23.494 32.842 1.00 87.81 502 LYS A C 1
ATOM 4239 O O . LYS A 1 502 ? -42.779 -23.056 33.811 1.00 87.81 502 LYS A O 1
ATOM 4244 N N . ALA A 1 503 ? -42.661 -23.407 31.608 1.00 85.06 503 ALA A N 1
ATOM 4245 C CA . ALA A 1 503 ? -43.990 -22.861 31.332 1.00 85.06 503 ALA A CA 1
ATOM 4246 C C . ALA A 1 503 ? -45.110 -23.747 31.912 1.00 85.06 503 ALA A C 1
ATOM 4248 O O . ALA A 1 503 ? -46.076 -23.233 32.483 1.00 85.06 503 ALA A O 1
ATOM 4249 N N . LYS A 1 504 ? -44.970 -25.079 31.826 1.00 87.00 504 LYS A N 1
ATOM 4250 C CA . LYS A 1 504 ? -45.885 -26.025 32.489 1.00 87.00 504 LYS A CA 1
ATOM 4251 C C . LYS A 1 504 ? -45.826 -25.899 34.014 1.00 87.00 504 LYS A C 1
ATOM 4253 O O . LYS A 1 504 ? -46.875 -25.932 34.643 1.00 87.00 504 LYS A O 1
ATOM 4258 N N . GLU A 1 505 ? -44.640 -25.705 34.597 1.00 87.38 505 GLU A N 1
ATOM 4259 C CA . GLU A 1 505 ? -44.455 -25.476 36.042 1.00 87.38 505 GLU A CA 1
ATOM 4260 C C . GLU A 1 505 ? -45.183 -24.208 36.487 1.00 87.38 505 GLU A C 1
ATOM 4262 O O . GLU A 1 505 ? -45.962 -24.250 37.435 1.00 87.38 505 GLU A O 1
ATOM 4267 N N . PHE A 1 506 ? -45.010 -23.111 35.744 1.00 81.62 506 PHE A N 1
ATOM 4268 C CA . PHE A 1 506 ? -45.706 -21.855 36.011 1.00 81.62 506 PHE A CA 1
ATOM 4269 C C . PHE A 1 506 ? -47.230 -22.024 35.965 1.00 81.62 506 PHE A C 1
ATOM 4271 O O . PHE A 1 506 ? -47.918 -21.554 36.861 1.00 81.62 506 PHE A O 1
ATOM 4278 N N . THR A 1 507 ? -47.739 -22.767 34.978 1.00 79.31 507 THR A N 1
ATOM 4279 C CA . THR A 1 507 ? -49.179 -23.050 34.828 1.00 79.31 507 THR A CA 1
ATOM 4280 C C . THR A 1 507 ? -49.729 -23.946 35.947 1.00 79.31 507 THR A C 1
ATOM 4282 O O . THR A 1 507 ? -50.904 -23.862 36.277 1.00 79.31 507 THR A O 1
ATOM 4285 N N . TYR A 1 508 ? -48.906 -24.827 36.527 1.00 76.50 508 TYR A N 1
ATOM 4286 C CA . TYR A 1 508 ? -49.297 -25.662 37.671 1.00 76.50 508 TYR A CA 1
ATOM 4287 C C . TYR A 1 508 ? -49.304 -24.886 39.001 1.00 76.50 508 TYR A C 1
ATOM 4289 O O . TYR A 1 508 ? -49.996 -25.300 39.932 1.00 76.50 508 TYR A O 1
ATOM 4297 N N . LEU A 1 509 ? -48.511 -23.812 39.101 1.00 71.62 509 LEU A N 1
ATOM 4298 C CA . LEU A 1 509 ? -48.372 -22.961 40.290 1.00 71.62 509 LEU A CA 1
ATOM 4299 C C . LEU A 1 509 ? -49.360 -21.781 40.322 1.00 71.62 509 LEU A C 1
ATOM 4301 O O . LEU A 1 509 ? -49.643 -21.271 41.407 1.00 71.62 509 LEU A O 1
ATOM 4305 N N . SER A 1 510 ? -49.849 -21.347 39.156 1.00 55.97 510 SER A N 1
ATOM 4306 C CA . SER A 1 510 ? -50.940 -20.375 38.972 1.00 55.97 510 SER A CA 1
ATOM 4307 C C . SER A 1 510 ? -52.311 -21.021 39.117 1.00 55.97 510 SER A C 1
ATOM 4309 O O . SER A 1 510 ? -53.189 -20.402 39.757 1.00 55.97 510 SER A O 1
#

Foldseek 3Di:
DDDDDDDDDPPPPVVVVVVVVVVVVVVCDPDPPPDDPPPPPPPPPPDPPDPDDDPDDDDDDDPVVVVVVVVVVVVVVVVVVVVVVVVVVVVVVVVVVVVVVVVVVVVVVVVVVVVVVVVVVVVVVVVVVVVVVVVVVVVVVVVVVVVVVVVVVVVVVVVVVVVVVVVVVVVVVVVPPPDDDDDDDVCPVVVVVVVVVVVVVVVVVVVVVVVVVVVVVVVVVVVVVVVVVVVVVVVVVVVVVVVVVVVVVVVVVVVVVVVVVVVVVVVVVVVVVVVVVVVVVVVVVVVVVVVVVVVVVVVVVVVVVVVVVVVVVVVVVVVVVVVVVVVVVVVVVVVVVVVVVVVVVVVVVVVVVVVVVVVVVVVVVVVVVVVVVVVVVVVVVVVVVVCVVPDPDDPPVVVVVVVVPPPDDDDDDDDDDDDDDDDDDDDDDDDDPLVVVLVVLVVVLVVLVVVLVVLVVVLVVLVCCLPPPPPDDPVRNVVSVVVNVVSVVVNVVSVVVNVVSVVVNVVSVD